Protein AF-A0A9P0K053-F1 (afdb_monomer_lite)

Foldseek 3Di:
DVVVVCVVPPPDAQALEEEEEEPPDDCLVVVVCVVVVHYYYYFHDDLVGQLVVCVVSVVVVGAYQWYDDPVAAIDRHNVDSGHDPPVVVVVVVVVQVVQVVVLHGPLVVVLVSCVVVVLVVLLVVLLVLLVCLVVLLVQVLVCLVVVFRPDDQLVLLVNQLSVQLSLLLLLQSLLLLLVVLLLSLVVVVVVCVVSVVVVVVPPDDPDDDDDDDDDDDDDDDDDDDDDDDDDDPPPPPPVPPPPPPRRDDDSVVVSVVSNVVSSVLSVQSSPQWGWDDDPPHIAIFRPDQPCVLVSLVVSLCSNPVPSPVSLVVSLVSLVVSLVVLVVVVVVDDDDPVSVLSNLSSVLSNVSSVLCVPQPNVVSVLQVVQSVVDPCPDDPVSRGHGRSCSDPVDDSVVSSVSSVSNSVSSVVSNVSSVVSVVVVVD

Secondary structure (DSSP, 8-state):
-HHHHHHHSTT--STTEEEEEETTS-THHHHHHHHHT-EEEEE-SSHHHHHHHHHHHHHTT-EEEEEEETTTEEE-STTSSS--HHHHHHHHHHHHHHHHHTT--HHHHHHHHHHHHHHHHHHHHHHHHHHHHHHHHHHHHHHHHHTS--S-HHHHHHHHHHHHHHHHHHHHHHHHHHHHHHHHHHHHHHHHHHHHHHHHT----SSS---------------------S---------TTTTTTSS---SHHHHHHHHHHHHHHHHHHHHSEEEEEETTEEEEEE--TTTHHHHHHHHHIIIIITHHHHHHHHHHHHHHHHHHHHHHHHHS---HHHHHHHHHHHHHHHHHHHHHHHTHHHHHHHHHHHHH--TTS-TTGGG---GGG-TTS-HHHHHHHHHHHHHHHHHHHHHHHHHHHHHH-

Structure (mmCIF, N/CA/C/O backbone):
data_AF-A0A9P0K053-F1
#
_entry.id   AF-A0A9P0K053-F1
#
loop_
_atom_site.group_PDB
_atom_site.id
_atom_site.type_symbol
_atom_site.label_atom_id
_atom_site.label_alt_id
_atom_site.label_comp_id
_atom_site.label_asym_id
_atom_site.label_entity_id
_atom_site.label_seq_id
_atom_site.pdbx_PDB_ins_code
_atom_site.Cartn_x
_atom_site.Cartn_y
_atom_site.Cartn_z
_atom_site.occupancy
_atom_site.B_iso_or_equiv
_atom_site.auth_seq_id
_atom_site.auth_comp_id
_atom_site.auth_asym_id
_atom_site.auth_atom_id
_atom_site.pdbx_PDB_model_num
ATOM 1 N N . MET A 1 1 ? -19.530 -9.550 19.733 1.00 84.88 1 MET A N 1
ATOM 2 C CA . MET A 1 1 ? -19.601 -11.030 19.733 1.00 84.88 1 MET A CA 1
ATOM 3 C C . MET A 1 1 ? -18.388 -11.671 20.393 1.00 84.88 1 MET A C 1
ATOM 5 O O . MET A 1 1 ? -18.516 -12.094 21.532 1.00 84.88 1 MET A O 1
ATOM 9 N N . LEU A 1 2 ? -17.201 -11.670 19.771 1.00 87.31 2 LEU A N 1
ATOM 10 C CA . LEU A 1 2 ? -16.005 -12.333 20.329 1.00 87.31 2 LEU A CA 1
ATOM 11 C C . LEU A 1 2 ? -15.656 -11.891 21.765 1.00 87.31 2 LEU A C 1
ATOM 13 O O . LEU A 1 2 ? -15.373 -12.721 22.622 1.00 87.31 2 LEU A O 1
ATOM 17 N N . PHE A 1 3 ? -15.743 -10.590 22.051 1.00 86.12 3 PHE A N 1
ATOM 18 C CA . PHE A 1 3 ? -15.526 -10.059 23.400 1.00 86.12 3 PHE A CA 1
ATOM 19 C C . PHE A 1 3 ? -16.478 -10.668 24.448 1.00 86.12 3 PHE A C 1
ATOM 21 O O . PHE A 1 3 ? -16.042 -11.072 25.524 1.00 86.12 3 PHE A O 1
ATOM 28 N N . GLN A 1 4 ? -17.771 -10.788 24.124 1.00 86.00 4 GLN A N 1
ATOM 29 C CA . GLN A 1 4 ? -18.756 -11.414 25.013 1.00 86.00 4 GLN A CA 1
ATOM 30 C C . GLN A 1 4 ? -18.451 -12.902 25.213 1.00 86.00 4 GLN A C 1
ATOM 32 O O . GLN A 1 4 ? -18.534 -13.390 26.338 1.00 86.00 4 GLN A O 1
ATOM 37 N N . TYR A 1 5 ? -18.040 -13.601 24.149 1.00 88.31 5 TYR A N 1
ATOM 38 C CA . TYR A 1 5 ? -17.620 -14.998 24.236 1.00 88.31 5 TYR A CA 1
ATOM 39 C C . TYR A 1 5 ? -16.439 -15.175 25.205 1.00 88.31 5 TYR A C 1
ATOM 41 O O . TYR A 1 5 ? -16.526 -15.993 26.119 1.00 88.31 5 TYR A O 1
ATOM 49 N N . ARG A 1 6 ? -15.379 -14.360 25.077 1.00 89.25 6 ARG A N 1
ATOM 50 C CA . ARG A 1 6 ? -14.213 -14.387 25.983 1.00 89.25 6 ARG A CA 1
ATOM 51 C C . ARG A 1 6 ? -14.598 -14.100 27.434 1.00 89.25 6 ARG A C 1
ATOM 53 O O . ARG A 1 6 ? -14.102 -14.761 28.339 1.00 89.25 6 ARG A O 1
ATOM 60 N N . LYS A 1 7 ? -15.510 -13.149 27.662 1.00 87.00 7 LYS A N 1
ATOM 61 C CA . LYS A 1 7 ? -16.001 -12.823 29.010 1.00 87.00 7 LYS A CA 1
ATOM 62 C C . LYS A 1 7 ? -16.791 -13.979 29.636 1.00 87.00 7 LYS A C 1
ATOM 64 O O . LYS A 1 7 ? -16.687 -14.199 30.836 1.00 87.00 7 LYS A O 1
ATOM 69 N N . LYS A 1 8 ? -17.572 -14.713 28.836 1.00 86.81 8 LYS A N 1
ATOM 70 C CA . LYS A 1 8 ? -18.346 -15.881 29.289 1.00 86.81 8 LYS A CA 1
ATOM 71 C C . LYS A 1 8 ? -17.473 -17.128 29.487 1.00 86.81 8 LYS A C 1
ATOM 73 O O . LYS A 1 8 ? -17.789 -17.961 30.328 1.00 86.81 8 LYS A O 1
ATOM 78 N N . ASN A 1 9 ? -16.386 -17.248 28.727 1.00 88.12 9 ASN A N 1
ATOM 79 C CA . ASN A 1 9 ? -15.474 -18.390 28.730 1.00 88.12 9 ASN A CA 1
ATOM 80 C C . ASN A 1 9 ? -14.021 -17.946 29.007 1.00 88.12 9 ASN A C 1
ATOM 82 O O . ASN A 1 9 ? -13.177 -18.031 28.108 1.00 88.12 9 ASN A O 1
ATOM 86 N N . PRO A 1 10 ? -13.705 -17.461 30.222 1.00 85.75 10 PRO A N 1
ATOM 87 C CA . PRO A 1 10 ? -12.353 -17.017 30.544 1.00 85.75 10 PRO A CA 1
ATOM 88 C C . PRO A 1 10 ? -11.357 -18.182 30.419 1.00 85.75 10 PRO A C 1
ATOM 90 O O . PRO A 1 10 ? -11.586 -19.262 30.958 1.00 85.75 10 PRO A O 1
ATOM 93 N N . GLY A 1 11 ? -10.260 -17.970 29.686 1.00 80.19 11 GLY A N 1
ATOM 94 C CA . GLY A 1 11 ? -9.168 -18.943 29.542 1.00 80.19 11 GLY A CA 1
ATOM 95 C C . GLY A 1 11 ? -9.413 -20.117 28.582 1.00 80.19 11 GLY A C 1
ATOM 96 O O . GLY A 1 11 ? -8.527 -20.956 28.441 1.00 80.19 11 GLY A O 1
ATOM 97 N N . LYS A 1 12 ? -10.564 -20.202 27.897 1.00 86.00 12 LYS A N 1
ATOM 98 C CA . LYS A 1 12 ? -10.787 -21.241 26.873 1.00 86.00 12 LYS A CA 1
ATOM 99 C C . LYS A 1 12 ? -10.143 -20.875 25.531 1.00 86.00 12 LYS A C 1
ATOM 101 O O . LYS A 1 12 ? -10.235 -19.729 25.093 1.00 86.00 12 LYS A O 1
ATOM 106 N N . SER A 1 13 ? -9.567 -21.879 24.861 1.00 86.00 13 SER A N 1
ATOM 107 C CA . SER A 1 13 ? -9.056 -21.755 23.486 1.00 86.00 13 SER A CA 1
ATOM 108 C C . SER A 1 13 ? -10.173 -21.388 22.497 1.00 86.00 13 SER A C 1
ATOM 110 O O . SER A 1 13 ? -11.343 -21.740 22.684 1.00 86.00 13 SER A O 1
ATOM 112 N N . LEU A 1 14 ? -9.795 -20.668 21.438 1.00 90.06 14 LEU A N 1
ATOM 113 C CA . LEU A 1 14 ? -10.673 -20.220 20.355 1.00 90.06 14 LEU A CA 1
ATOM 114 C C . LEU A 1 14 ? -10.723 -21.193 19.163 1.00 90.06 14 LEU A C 1
ATOM 116 O O . LEU A 1 14 ? -11.481 -20.962 18.225 1.00 90.06 14 LEU A O 1
ATOM 120 N N . GLU A 1 15 ? -10.012 -22.322 19.230 1.00 87.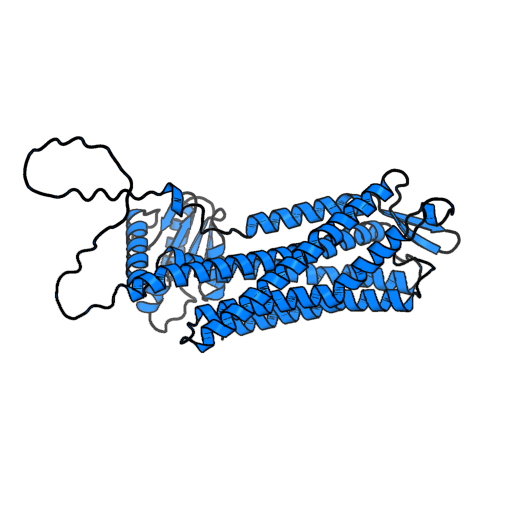75 15 GLU A N 1
ATOM 121 C CA . GLU A 1 15 ? -9.966 -23.358 18.178 1.00 87.75 15 GLU A CA 1
ATOM 122 C C . GLU A 1 15 ? -11.331 -23.975 17.832 1.00 87.75 15 GLU A C 1
ATOM 124 O O . GLU A 1 15 ? -11.539 -24.503 16.743 1.00 87.75 15 GLU A O 1
ATOM 129 N N . ASN A 1 16 ? -12.296 -23.921 18.751 1.00 91.19 16 ASN A N 1
ATOM 130 C CA . ASN A 1 16 ? -13.650 -24.420 18.503 1.00 91.19 16 ASN A CA 1
ATOM 131 C C . ASN A 1 16 ? -14.660 -23.307 18.200 1.00 91.19 16 ASN A C 1
ATOM 133 O O . ASN A 1 16 ? -15.856 -23.586 18.131 1.00 91.19 16 ASN A O 1
ATOM 137 N N . VAL A 1 17 ? -14.196 -22.069 18.009 1.00 94.56 17 VAL A N 1
ATOM 138 C CA . VAL A 1 17 ? -15.037 -20.899 17.745 1.00 94.56 17 VAL A CA 1
ATOM 139 C C . VAL A 1 17 ? -15.037 -20.573 16.259 1.00 94.56 17 VAL A C 1
ATOM 141 O O . VAL A 1 17 ? -13.982 -20.479 15.634 1.00 94.56 17 VAL A O 1
ATOM 144 N N . TYR A 1 18 ? -16.228 -20.372 15.703 1.00 94.62 18 TYR A N 1
ATOM 145 C CA . TYR A 1 18 ? -16.446 -20.189 14.276 1.00 94.62 18 TYR A CA 1
ATOM 146 C C . TYR A 1 18 ? -17.265 -18.930 13.982 1.00 94.62 18 TYR A C 1
ATOM 148 O O . TYR A 1 18 ? -18.219 -18.586 14.688 1.00 94.62 18 TYR A O 1
ATOM 156 N N . MET A 1 19 ? -16.913 -18.263 12.887 1.00 93.25 19 MET A N 1
ATOM 157 C CA . MET A 1 19 ? -17.755 -17.280 12.209 1.00 93.25 19 MET A CA 1
ATOM 158 C C . MET A 1 19 ? -18.040 -17.747 10.785 1.00 93.25 19 MET A C 1
ATOM 160 O O . MET A 1 19 ? -17.142 -18.246 10.105 1.00 93.25 19 MET A O 1
ATOM 164 N N . VAL A 1 20 ? -19.278 -17.562 10.335 1.00 93.81 20 VAL A N 1
ATOM 165 C CA . VAL A 1 20 ? -19.734 -17.992 9.009 1.00 93.81 20 VAL A CA 1
ATOM 166 C C . VAL A 1 20 ? -20.134 -16.771 8.190 1.00 93.81 20 VAL A C 1
ATOM 168 O O . VAL A 1 20 ? -20.833 -15.884 8.674 1.00 93.81 20 VAL A O 1
ATOM 171 N N . CYS A 1 21 ? -19.678 -16.692 6.949 1.00 87.81 21 CYS A N 1
ATOM 172 C CA . CYS A 1 21 ? -19.892 -15.522 6.110 1.00 87.81 21 CYS A CA 1
ATOM 173 C C . CYS A 1 21 ? -20.214 -15.927 4.673 1.00 87.81 21 CYS A C 1
ATOM 175 O O . CYS A 1 21 ? -19.735 -16.955 4.190 1.00 87.81 21 CYS A O 1
ATOM 177 N N . SER A 1 22 ? -21.006 -15.118 3.974 1.00 83.94 22 SER A N 1
ATOM 178 C CA . SER A 1 22 ? -21.210 -15.305 2.536 1.00 83.94 22 SER A CA 1
ATOM 179 C C . SER A 1 22 ? -19.956 -14.905 1.743 1.00 83.94 22 SER A C 1
ATOM 181 O O . SER A 1 22 ? -19.227 -13.990 2.133 1.00 83.94 22 SER A O 1
ATOM 183 N N . THR A 1 23 ? -19.722 -15.536 0.592 1.00 80.94 23 THR A N 1
ATOM 184 C CA . THR A 1 23 ? -18.578 -15.210 -0.279 1.00 80.94 23 THR A CA 1
ATOM 185 C C . THR A 1 23 ? -18.641 -13.810 -0.902 1.00 80.94 23 THR A C 1
ATOM 187 O O . THR A 1 23 ? -17.625 -13.341 -1.411 1.00 80.94 23 THR A O 1
ATOM 190 N N . VAL A 1 24 ? -19.809 -13.156 -0.897 1.00 73.19 24 VAL A N 1
ATOM 191 C CA . VAL A 1 24 ? -20.008 -11.799 -1.449 1.00 73.19 24 VAL A CA 1
ATOM 192 C C . VAL A 1 24 ? -19.949 -10.706 -0.381 1.00 73.19 24 VAL A C 1
ATOM 194 O O . VAL A 1 24 ? -20.135 -9.534 -0.691 1.00 73.19 24 VAL A O 1
ATOM 197 N N . SER A 1 25 ? -19.699 -11.078 0.873 1.00 72.06 25 SER A N 1
ATOM 198 C CA . SER A 1 25 ? -19.550 -10.148 1.989 1.00 72.06 25 SER A CA 1
ATOM 199 C C . SER A 1 25 ? -18.105 -9.684 2.169 1.00 72.06 25 SER A C 1
ATOM 201 O O . SER A 1 25 ? -17.156 -10.358 1.762 1.00 72.06 25 SER A O 1
ATOM 203 N N . SER A 1 26 ? -17.928 -8.584 2.905 1.00 66.00 26 SER A N 1
ATOM 204 C CA . SER A 1 26 ? -16.614 -8.144 3.383 1.00 66.00 26 SER A CA 1
ATOM 205 C C . SER A 1 26 ? -15.768 -9.262 4.024 1.00 66.00 26 SER A C 1
ATOM 207 O O . SER A 1 26 ? -16.168 -9.929 4.984 1.00 66.00 26 SER A O 1
ATOM 209 N N . MET A 1 27 ? -14.533 -9.402 3.530 1.00 73.94 27 MET A N 1
ATOM 210 C CA . MET A 1 27 ? -13.546 -10.389 3.990 1.00 73.94 27 MET A CA 1
ATOM 211 C C . MET A 1 27 ? -12.757 -9.944 5.229 1.00 73.94 27 MET A C 1
ATOM 213 O O . MET A 1 27 ? -11.900 -10.685 5.709 1.00 73.94 27 MET A O 1
ATOM 217 N N . ILE A 1 28 ? -13.049 -8.768 5.798 1.00 67.19 28 ILE A N 1
ATOM 218 C CA . ILE A 1 28 ? -12.365 -8.277 7.006 1.00 67.19 28 ILE A CA 1
ATOM 219 C C . ILE A 1 28 ? -12.497 -9.254 8.186 1.00 67.19 28 ILE A C 1
ATOM 221 O O . ILE A 1 28 ? -11.560 -9.423 8.965 1.00 67.19 28 ILE A O 1
ATOM 225 N N . LEU A 1 29 ? -13.621 -9.975 8.274 1.00 75.06 29 LEU A N 1
ATOM 226 C CA . LEU A 1 29 ? -13.854 -11.001 9.293 1.00 75.06 29 LEU A CA 1
ATOM 227 C C . LEU A 1 29 ? -12.863 -12.169 9.189 1.00 75.06 29 LEU A C 1
ATOM 229 O O . LEU A 1 29 ? -12.464 -12.706 10.219 1.00 75.06 29 LEU A O 1
ATOM 233 N N . ARG A 1 30 ? -12.413 -12.527 7.977 1.00 77.44 30 ARG A N 1
ATOM 234 C CA . ARG A 1 30 ? -11.384 -13.559 7.761 1.00 77.44 30 ARG A CA 1
ATOM 235 C C . ARG A 1 30 ? -10.038 -13.116 8.331 1.00 77.44 30 ARG A C 1
ATOM 237 O O . ARG A 1 30 ? -9.339 -13.915 8.948 1.00 77.44 30 ARG A O 1
ATOM 244 N N . THR A 1 31 ? -9.681 -11.848 8.141 1.00 69.62 31 THR A N 1
ATOM 245 C CA . THR A 1 31 ? -8.451 -11.269 8.700 1.00 69.62 31 THR A CA 1
ATOM 246 C C . THR A 1 31 ? -8.511 -11.221 10.224 1.00 69.62 31 THR A C 1
ATOM 248 O O . THR A 1 31 ? -7.561 -11.638 10.883 1.00 69.62 31 THR A O 1
ATOM 251 N N . ILE A 1 32 ? -9.648 -10.795 10.788 1.00 75.12 32 ILE A N 1
ATOM 252 C CA . ILE A 1 32 ? -9.871 -10.779 12.242 1.00 75.12 32 ILE A CA 1
ATOM 253 C C . ILE A 1 32 ? -9.781 -12.200 12.820 1.00 75.12 32 ILE A C 1
ATOM 255 O O . ILE A 1 32 ? -9.145 -12.392 13.849 1.00 75.12 32 ILE A O 1
ATOM 259 N N . ALA A 1 33 ? -10.354 -13.200 12.145 1.00 82.25 33 ALA A N 1
ATOM 260 C CA . ALA A 1 33 ? -10.300 -14.601 12.566 1.00 82.25 33 ALA A CA 1
ATOM 261 C C . ALA A 1 33 ? -8.870 -15.126 12.701 1.00 82.25 33 ALA A C 1
ATOM 263 O O . ALA A 1 33 ? -8.508 -15.670 13.743 1.00 82.25 33 ALA A O 1
ATOM 264 N N . LYS A 1 34 ? -8.036 -14.876 11.684 1.00 76.00 34 LYS A N 1
ATOM 265 C CA . LYS A 1 34 ? -6.615 -15.242 11.708 1.00 76.00 34 LYS A CA 1
ATOM 266 C C . LYS A 1 34 ? -5.856 -14.545 12.834 1.00 76.00 34 LYS A C 1
ATOM 268 O O . LYS A 1 34 ? -5.070 -15.194 13.510 1.00 76.00 34 LYS A O 1
ATOM 273 N N . ALA A 1 35 ? -6.095 -13.249 13.030 1.00 70.75 35 ALA A N 1
ATOM 274 C CA . ALA A 1 35 ? -5.403 -12.465 14.050 1.00 70.75 35 ALA A CA 1
ATOM 275 C C . ALA A 1 35 ? -5.804 -12.863 15.481 1.00 70.75 35 ALA A C 1
ATOM 277 O O . ALA A 1 35 ? -4.979 -12.833 16.385 1.00 70.75 35 ALA A O 1
ATOM 278 N N . GLU A 1 36 ? -7.069 -13.226 15.697 1.00 78.94 36 GLU A N 1
ATOM 279 C CA . GLU A 1 36 ? -7.600 -13.543 17.027 1.00 78.94 36 GLU A CA 1
ATOM 280 C C . GLU A 1 36 ? -7.591 -15.048 17.350 1.00 78.94 36 GLU A C 1
ATOM 282 O O . GLU A 1 36 ? -7.893 -15.412 18.486 1.00 78.94 36 GLU A O 1
ATOM 287 N N . GLY A 1 37 ? -7.266 -15.918 16.384 1.00 80.88 37 GLY A N 1
ATOM 288 C CA . GLY A 1 37 ? -7.126 -17.366 16.579 1.00 80.88 37 GLY A CA 1
ATOM 289 C C . GLY A 1 37 ? -8.436 -18.166 16.564 1.00 80.88 37 GLY A C 1
ATOM 290 O O . GLY A 1 37 ? -8.499 -19.222 17.185 1.00 80.88 37 GLY A O 1
ATOM 291 N N . PHE A 1 38 ? -9.484 -17.677 15.890 1.00 90.06 38 PHE A N 1
ATOM 292 C CA . PHE A 1 38 ? -10.739 -18.418 15.677 1.00 90.06 38 PHE A CA 1
ATOM 293 C C . PHE A 1 38 ? -10.932 -18.777 14.196 1.00 90.06 38 PHE A C 1
ATOM 295 O O . PHE A 1 38 ? -10.250 -18.249 13.318 1.00 90.06 38 PHE A O 1
ATOM 302 N N . HIS A 1 39 ? -11.872 -19.670 13.891 1.00 89.94 39 HIS A N 1
ATOM 303 C CA . HIS A 1 39 ? -12.101 -20.135 12.525 1.00 89.94 39 HIS A CA 1
ATOM 304 C C . HIS A 1 39 ? -13.118 -19.278 11.768 1.00 89.94 39 HIS A C 1
ATOM 306 O O . HIS A 1 39 ? -14.165 -18.884 12.281 1.00 89.94 39 HIS A O 1
ATOM 312 N N . PHE A 1 40 ? -12.823 -19.029 10.497 1.00 88.56 40 PHE A N 1
ATOM 313 C CA . PHE A 1 40 ? -13.719 -18.371 9.554 1.00 88.56 40 PHE A CA 1
ATOM 314 C C . PHE A 1 40 ? -14.099 -19.355 8.452 1.00 88.56 40 PHE A C 1
ATOM 316 O O . PHE A 1 40 ? -13.216 -19.995 7.881 1.00 88.56 40 PHE A O 1
ATOM 323 N N . ILE A 1 41 ? -15.389 -19.444 8.138 1.00 89.44 41 ILE A N 1
ATOM 324 C CA . ILE A 1 41 ? -15.916 -20.277 7.056 1.00 89.44 41 ILE A CA 1
ATOM 325 C C . ILE A 1 41 ? -16.672 -19.396 6.069 1.00 89.44 41 ILE A C 1
ATOM 327 O O . ILE A 1 41 ? -17.556 -18.625 6.449 1.00 89.44 41 ILE A O 1
ATOM 331 N N . ASP A 1 42 ? -16.327 -19.535 4.795 1.00 87.12 42 ASP A N 1
ATOM 332 C CA . ASP A 1 42 ? -17.072 -18.974 3.681 1.00 87.12 42 ASP A CA 1
ATOM 333 C C . ASP A 1 42 ? -18.153 -19.938 3.182 1.00 87.12 42 ASP A C 1
ATOM 335 O O . ASP A 1 42 ? -18.031 -21.161 3.219 1.00 87.12 42 ASP A O 1
ATOM 339 N N . THR A 1 43 ? -19.260 -19.358 2.733 1.00 88.75 43 THR A N 1
ATOM 340 C CA . THR A 1 43 ? -20.423 -20.073 2.206 1.00 88.75 43 THR A CA 1
ATOM 341 C C . THR A 1 43 ? -20.954 -19.373 0.958 1.00 88.75 43 THR A C 1
ATOM 343 O O . THR A 1 43 ? -20.605 -18.224 0.668 1.00 88.75 43 THR A O 1
ATOM 346 N N . LEU A 1 44 ? -21.798 -20.069 0.195 1.00 86.81 44 LEU A N 1
ATOM 347 C CA . LEU A 1 44 ? -22.506 -19.480 -0.942 1.00 86.81 44 LEU A CA 1
ATOM 348 C C . LEU A 1 44 ? -23.475 -18.376 -0.489 1.00 86.81 44 LEU A C 1
ATOM 350 O O . LEU A 1 44 ? -23.830 -18.274 0.683 1.00 86.81 44 LEU A O 1
ATOM 354 N N . THR A 1 45 ? -23.913 -17.550 -1.438 1.00 84.88 45 THR A N 1
ATOM 355 C CA . THR A 1 45 ? -24.822 -16.427 -1.183 1.00 84.88 45 THR A CA 1
ATOM 356 C C . THR A 1 45 ? -26.197 -16.880 -0.699 1.00 84.88 45 THR A C 1
ATOM 358 O O . THR A 1 45 ? -26.785 -17.835 -1.220 1.00 84.88 45 THR A O 1
ATOM 361 N N . GLY A 1 46 ? -26.738 -16.161 0.280 1.00 83.75 46 GLY A N 1
ATOM 362 C CA . GLY A 1 46 ? -28.016 -16.436 0.909 1.00 83.75 46 GLY A CA 1
ATOM 363 C C . GLY A 1 46 ? -27.874 -17.073 2.290 1.00 83.75 46 GLY A C 1
ATOM 364 O O . GLY A 1 46 ? -27.189 -18.080 2.488 1.00 83.75 46 GLY A O 1
ATOM 365 N N . PHE A 1 47 ? -28.667 -16.556 3.228 1.00 89.00 47 PHE A N 1
ATOM 366 C CA . PHE A 1 47 ? -28.679 -16.978 4.629 1.00 89.00 47 PHE A CA 1
ATOM 367 C C . PHE A 1 47 ? -29.004 -18.459 4.859 1.00 89.00 47 PHE A C 1
ATOM 369 O O . PHE A 1 47 ? -28.617 -19.015 5.883 1.00 89.00 47 PHE A O 1
ATOM 376 N N . LYS A 1 48 ? -29.631 -19.132 3.883 1.00 91.12 48 LYS A N 1
ATOM 377 C CA . LYS A 1 48 ? -29.836 -20.587 3.916 1.00 91.12 48 LYS A CA 1
ATOM 378 C C . LYS A 1 48 ? -28.517 -21.355 4.062 1.00 91.12 48 LYS A C 1
ATOM 380 O O . LYS A 1 48 ? -28.464 -22.334 4.794 1.00 91.12 48 LYS A O 1
ATOM 385 N N . TRP A 1 49 ? -27.446 -20.911 3.400 1.00 93.50 49 TRP A N 1
ATOM 386 C CA . TRP A 1 49 ? -26.151 -21.593 3.453 1.00 93.50 49 TRP A CA 1
ATOM 387 C C . TRP A 1 49 ? -25.408 -21.283 4.746 1.00 93.50 49 TRP A C 1
ATOM 389 O O . TRP A 1 49 ? -24.850 -22.194 5.353 1.00 93.50 49 TRP A O 1
ATOM 399 N N . ILE A 1 50 ? -25.464 -20.024 5.193 1.00 93.12 50 ILE A N 1
ATOM 400 C CA . ILE A 1 50 ? -24.908 -19.594 6.481 1.00 93.12 50 ILE A CA 1
ATOM 401 C C . ILE A 1 50 ? -25.566 -20.383 7.617 1.00 93.12 50 ILE A C 1
ATOM 403 O O . ILE A 1 50 ? -24.867 -20.969 8.442 1.00 93.12 50 ILE A O 1
ATOM 407 N N . GLY A 1 51 ? -26.899 -20.449 7.627 1.00 93.81 51 GLY A N 1
ATOM 408 C CA . GLY A 1 51 ? -27.670 -21.146 8.648 1.00 93.81 51 GLY A CA 1
ATOM 409 C C . GLY A 1 51 ? -27.449 -22.658 8.642 1.00 93.81 51 GLY A C 1
ATOM 410 O O . GLY A 1 51 ? -27.137 -23.236 9.682 1.00 93.81 51 GLY A O 1
ATOM 411 N N . ASN A 1 52 ? -27.506 -23.298 7.468 1.00 95.06 52 ASN A N 1
ATOM 412 C CA . ASN A 1 52 ? -27.225 -24.732 7.341 1.00 95.06 52 ASN A CA 1
ATOM 413 C C . ASN A 1 52 ? -25.817 -25.075 7.838 1.00 95.06 52 ASN A C 1
ATOM 415 O O . ASN A 1 52 ? -25.642 -26.039 8.583 1.00 95.06 52 ASN A O 1
ATOM 419 N N . LYS A 1 53 ? -24.816 -24.263 7.475 1.00 95.62 53 LYS A N 1
ATOM 420 C CA . LYS A 1 53 ? -23.443 -24.484 7.928 1.00 95.62 53 LYS A CA 1
ATOM 421 C C . LYS A 1 53 ? -23.296 -24.257 9.430 1.00 95.62 53 LYS A C 1
ATOM 423 O O . LYS A 1 53 ? -22.564 -24.990 10.088 1.00 95.62 53 LYS A O 1
ATOM 428 N N . ALA A 1 54 ? -24.005 -23.278 9.987 1.00 95.19 54 ALA A N 1
ATOM 429 C CA . ALA A 1 54 ? -24.002 -23.034 11.421 1.00 95.19 54 ALA A CA 1
ATOM 430 C C . ALA A 1 54 ? -24.594 -24.211 12.217 1.00 95.19 54 ALA A C 1
ATOM 432 O O . ALA A 1 54 ? -24.021 -24.603 13.233 1.00 95.19 54 ALA A O 1
ATOM 433 N N . LEU A 1 55 ? -25.684 -24.818 11.728 1.00 95.81 55 LEU A N 1
ATOM 434 C CA . LEU A 1 55 ? -26.281 -26.024 12.316 1.00 95.81 55 LEU A CA 1
ATOM 435 C C . LEU A 1 55 ? -25.347 -27.235 12.224 1.00 95.81 55 LEU A C 1
ATOM 437 O O . LEU A 1 55 ? -25.183 -27.957 13.205 1.00 95.81 55 LEU A O 1
ATOM 441 N N . GLU A 1 56 ? -24.695 -27.432 11.075 1.00 96.50 56 GLU A N 1
ATOM 442 C CA . GLU A 1 56 ? -23.702 -28.496 10.885 1.00 96.50 56 GLU A CA 1
ATOM 443 C C . GLU A 1 56 ? -22.564 -28.369 11.912 1.00 96.50 56 GLU A C 1
ATOM 445 O O . GLU A 1 56 ? -22.248 -29.323 12.624 1.00 96.50 56 GLU A O 1
ATOM 450 N N . LEU A 1 57 ? -22.003 -27.167 12.065 1.00 95.50 57 LEU A N 1
ATOM 451 C CA . LEU A 1 57 ? -20.935 -26.887 13.028 1.00 95.50 57 LEU A CA 1
ATOM 452 C C . LEU A 1 57 ? -21.389 -27.110 14.473 1.00 95.50 57 LEU A C 1
ATOM 454 O O . LEU A 1 57 ? -20.663 -27.729 15.251 1.00 95.50 57 LEU A O 1
ATOM 458 N N . GLN A 1 58 ? -22.597 -26.665 14.823 1.00 94.19 58 GLN A N 1
ATOM 459 C CA . GLN A 1 58 ? -23.161 -26.886 16.152 1.00 94.19 58 GLN A CA 1
ATOM 460 C C . GLN A 1 58 ? -23.350 -28.379 16.448 1.00 94.19 58 GLN A C 1
ATOM 462 O O . GLN A 1 58 ? -23.008 -28.832 17.540 1.00 94.19 58 GLN A O 1
ATOM 467 N N . SER A 1 59 ? -23.827 -29.159 15.472 1.00 94.12 59 SER A N 1
ATOM 468 C CA . SER A 1 59 ? -23.981 -30.614 15.608 1.00 94.12 59 SER A CA 1
ATOM 469 C C . SER A 1 59 ? -22.641 -31.340 15.790 1.00 94.12 59 SER A C 1
ATOM 471 O O . SER A 1 59 ? -22.570 -32.338 16.501 1.00 94.12 59 SER A O 1
ATOM 473 N N . ALA A 1 60 ? -21.559 -30.785 15.236 1.00 94.44 60 ALA A N 1
ATOM 474 C CA . ALA A 1 60 ? -20.188 -31.257 15.421 1.00 94.44 60 ALA A CA 1
ATOM 475 C C . ALA A 1 60 ? -19.525 -30.748 16.723 1.00 94.44 60 ALA A C 1
ATOM 477 O O . ALA A 1 60 ? -18.311 -30.878 16.896 1.00 94.44 60 ALA A O 1
ATOM 478 N N . GLY A 1 61 ? -20.293 -30.133 17.631 1.00 92.19 61 GLY A N 1
ATOM 479 C CA . GLY A 1 61 ? -19.796 -29.612 18.906 1.00 92.19 61 GLY A CA 1
ATOM 480 C C . GLY A 1 61 ? -18.951 -28.339 18.785 1.00 92.19 61 GLY A C 1
ATOM 481 O O . GLY A 1 61 ? -18.171 -28.037 19.688 1.00 92.19 61 GLY A O 1
ATOM 482 N N . LYS A 1 62 ? -19.060 -27.602 17.672 1.00 93.94 62 LYS A N 1
ATOM 483 C CA . LYS A 1 62 ? -18.373 -26.320 17.455 1.00 93.94 62 LYS A CA 1
ATOM 484 C C . LYS A 1 62 ? -19.280 -25.145 17.818 1.00 93.94 62 LYS A C 1
ATOM 486 O O . LYS A 1 62 ? -20.501 -25.231 17.713 1.00 93.94 62 LYS A O 1
ATOM 491 N N . GLU A 1 63 ? -18.687 -24.022 18.215 1.00 93.00 63 GLU A N 1
ATOM 492 C CA . GLU A 1 63 ? -19.432 -22.842 18.657 1.00 93.00 63 GLU A CA 1
ATOM 493 C C . GLU A 1 63 ? -19.425 -21.744 17.592 1.00 93.00 63 GLU A C 1
ATOM 495 O O . GLU A 1 63 ? -18.393 -21.145 17.294 1.00 93.00 63 GLU A O 1
ATOM 500 N N . VAL A 1 64 ? -20.595 -21.462 17.017 1.00 93.88 64 VAL A N 1
ATOM 501 C CA . VAL A 1 64 ? -20.769 -20.406 16.014 1.00 93.88 64 VAL A CA 1
ATOM 502 C C . VAL A 1 64 ? -21.245 -19.133 16.699 1.00 93.88 64 VAL A C 1
ATOM 504 O O . VAL A 1 64 ? -22.339 -19.082 17.257 1.00 93.88 64 VAL A O 1
ATOM 507 N N . ILE A 1 65 ? -20.418 -18.090 16.653 1.00 92.56 65 ILE A N 1
ATOM 508 C CA . ILE A 1 65 ? -20.670 -16.839 17.387 1.00 92.56 65 ILE A CA 1
ATOM 509 C C . ILE A 1 65 ? -21.213 -15.714 16.507 1.00 92.56 65 ILE A C 1
ATOM 511 O O . ILE A 1 65 ? -21.652 -14.688 17.033 1.00 92.56 65 ILE A O 1
ATOM 515 N N . PHE A 1 66 ? -21.130 -15.860 15.181 1.00 93.31 66 PHE A N 1
ATOM 516 C CA . PHE A 1 66 ? -21.588 -14.841 14.245 1.00 93.31 66 PHE A CA 1
ATOM 517 C C . PHE A 1 66 ? -21.788 -15.391 12.828 1.00 93.31 66 PHE A C 1
ATOM 519 O O . PHE A 1 66 ? -20.935 -16.119 12.316 1.00 93.31 66 PHE A O 1
ATOM 526 N N . GLY A 1 67 ? -22.894 -14.996 12.200 1.00 93.31 67 GLY A N 1
ATOM 527 C CA . GLY A 1 67 ? -23.185 -15.195 10.781 1.00 93.31 67 GLY A CA 1
ATOM 528 C C . GLY A 1 67 ? -23.419 -13.854 10.087 1.00 93.31 67 GLY A C 1
ATOM 529 O O . GLY A 1 67 ? -24.084 -12.985 10.657 1.00 93.31 67 GLY A O 1
ATOM 530 N N . PHE A 1 68 ? -22.877 -13.661 8.885 1.00 89.94 68 PHE A N 1
ATOM 531 C CA . PHE A 1 68 ? -22.939 -12.363 8.207 1.00 89.94 68 PHE A CA 1
ATOM 532 C C . PHE A 1 68 ? -23.105 -12.459 6.688 1.00 89.94 68 PHE A C 1
ATOM 534 O O . PHE A 1 68 ? -22.306 -13.086 5.987 1.00 89.94 68 PHE A O 1
ATOM 541 N N . GLU A 1 69 ? -24.103 -11.737 6.177 1.00 87.44 69 GLU A N 1
ATOM 542 C CA . GLU A 1 69 ? -24.245 -11.426 4.759 1.00 87.44 69 GLU A CA 1
ATOM 543 C C . GLU A 1 69 ? -24.516 -9.935 4.555 1.00 87.44 69 GLU A C 1
ATOM 545 O O . GLU A 1 69 ? -25.542 -9.429 4.999 1.00 87.44 69 GLU A O 1
ATOM 550 N N . GLU A 1 70 ? -23.617 -9.235 3.862 1.00 77.75 70 GLU A N 1
ATOM 551 C CA . GLU A 1 70 ? -23.660 -7.770 3.727 1.00 77.75 70 GLU A CA 1
ATOM 552 C C . GLU A 1 70 ? -24.953 -7.257 3.079 1.00 77.75 70 GLU A C 1
ATOM 554 O O . GLU A 1 70 ? -25.502 -6.242 3.504 1.00 77.75 70 GLU A O 1
ATOM 559 N N . ALA A 1 71 ? -25.475 -7.997 2.099 1.00 79.00 71 ALA A N 1
ATOM 560 C CA . ALA A 1 71 ? -26.704 -7.650 1.393 1.00 79.00 71 ALA A CA 1
ATOM 561 C C . ALA A 1 71 ? -27.990 -8.019 2.156 1.00 79.00 71 ALA A C 1
ATOM 563 O O . ALA A 1 71 ? -29.058 -7.523 1.802 1.00 79.00 71 ALA A O 1
ATOM 564 N N . ILE A 1 72 ? -27.918 -8.901 3.164 1.00 83.19 72 ILE A N 1
ATOM 565 C CA . ILE A 1 72 ? -29.108 -9.518 3.775 1.00 83.19 72 ILE A CA 1
ATOM 566 C C . ILE A 1 72 ? -29.212 -9.239 5.275 1.00 83.19 72 ILE A C 1
ATOM 568 O O . ILE A 1 72 ? -30.272 -8.816 5.737 1.00 83.19 72 ILE A O 1
ATOM 572 N N . GLY A 1 73 ? -28.164 -9.491 6.061 1.00 89.06 73 GLY A N 1
ATOM 573 C CA . GLY A 1 73 ? -28.224 -9.257 7.500 1.00 89.06 73 GLY A CA 1
ATOM 574 C C . GLY A 1 73 ? -27.251 -10.070 8.347 1.00 89.06 73 GLY A C 1
ATOM 575 O O . GLY A 1 73 ? -26.183 -10.499 7.905 1.00 89.06 73 GLY A O 1
ATOM 576 N N . TYR A 1 74 ? -27.633 -10.244 9.612 1.00 92.69 74 TYR A N 1
ATOM 577 C CA . TYR A 1 74 ? -26.763 -10.735 10.675 1.00 92.69 74 TYR A CA 1
ATOM 578 C C . TYR A 1 74 ? -27.426 -11.862 11.464 1.00 92.69 74 TYR A C 1
ATOM 580 O O . TYR A 1 74 ? -28.617 -11.807 11.760 1.00 92.69 74 TYR A O 1
ATOM 588 N N . MET A 1 75 ? -26.613 -12.842 11.851 1.00 93.69 75 MET A N 1
ATOM 589 C CA . MET A 1 75 ? -26.941 -13.912 12.785 1.00 93.69 75 MET A CA 1
ATOM 590 C C . MET A 1 75 ? -26.085 -13.713 14.030 1.00 93.69 75 MET A C 1
ATOM 592 O O . MET A 1 75 ? -24.880 -13.977 14.023 1.00 93.69 75 MET A O 1
ATOM 596 N N . CYS A 1 76 ? -26.677 -13.202 15.103 1.00 92.19 76 CYS A N 1
ATOM 597 C CA . CYS A 1 76 ? -25.936 -12.912 16.330 1.00 92.19 76 CYS A CA 1
ATOM 598 C C . CYS A 1 76 ? -25.971 -14.058 17.351 1.00 92.19 76 CYS A C 1
ATOM 600 O O . CYS A 1 76 ? -25.329 -13.962 18.389 1.00 92.19 76 CYS A O 1
ATOM 602 N N . SER A 1 77 ? -26.728 -15.129 17.124 1.00 87.88 77 SER A N 1
ATOM 603 C CA . SER A 1 77 ? -26.742 -16.285 18.024 1.00 87.88 77 SER A CA 1
ATOM 604 C C . SER A 1 77 ? -27.301 -17.518 17.324 1.00 87.88 77 SER A C 1
ATOM 606 O O . SER A 1 77 ? -27.973 -17.391 16.306 1.00 87.88 77 SER A O 1
ATOM 608 N N . MET A 1 78 ? -27.094 -18.696 17.916 1.00 90.50 78 MET A N 1
ATOM 609 C CA . MET A 1 78 ? -27.737 -19.937 17.466 1.00 90.50 78 MET A CA 1
ATOM 610 C C . MET A 1 78 ? -29.220 -20.047 17.865 1.00 90.50 78 MET A C 1
ATOM 612 O O . MET A 1 78 ? -29.854 -21.040 17.530 1.00 90.50 78 MET A O 1
ATOM 616 N N . ALA A 1 79 ? -29.790 -19.062 18.574 1.00 88.75 79 ALA A N 1
ATOM 617 C CA . ALA A 1 79 ? -31.217 -19.069 18.912 1.00 88.75 79 ALA A CA 1
ATOM 618 C C . ALA A 1 79 ? -32.102 -18.787 17.688 1.00 88.75 79 ALA A C 1
ATOM 620 O O . ALA A 1 79 ? -33.198 -19.330 17.579 1.00 88.75 79 ALA A O 1
ATOM 621 N N . VAL A 1 80 ? -31.610 -17.962 16.759 1.00 90.81 80 VAL A N 1
ATOM 622 C CA . VAL A 1 80 ? -32.256 -17.679 15.476 1.00 90.81 80 VAL A CA 1
ATOM 623 C C . VAL A 1 80 ? -31.223 -17.914 14.386 1.00 90.81 80 VAL A C 1
ATOM 625 O O . VAL A 1 80 ? -30.310 -17.115 14.201 1.00 90.81 80 VAL A O 1
ATOM 628 N N . VAL A 1 81 ? -31.366 -19.028 13.671 1.00 91.06 81 VAL A N 1
ATOM 629 C CA . VAL A 1 81 ? -30.447 -19.438 12.598 1.00 91.06 81 VAL A CA 1
ATOM 630 C C . VAL A 1 81 ? -30.893 -18.857 11.245 1.00 91.06 81 VAL A C 1
ATOM 632 O O . VAL A 1 81 ? -30.940 -19.529 10.220 1.00 91.06 81 VAL A O 1
ATOM 635 N N . ASP A 1 82 ? -31.274 -17.581 11.263 1.00 92.25 82 ASP A N 1
ATOM 636 C CA . ASP A 1 82 ? -31.588 -16.752 10.095 1.00 92.25 82 ASP A CA 1
ATOM 637 C C . ASP A 1 82 ? -31.198 -15.292 10.415 1.00 92.25 82 ASP A C 1
ATOM 639 O O . ASP A 1 82 ? -30.715 -14.983 11.508 1.00 92.25 82 ASP A O 1
ATOM 643 N N . LYS A 1 83 ? -31.376 -14.383 9.457 1.00 90.81 83 LYS A N 1
ATOM 644 C CA . LYS A 1 83 ? -31.223 -12.941 9.649 1.00 90.81 83 LYS A CA 1
ATOM 645 C C . LYS A 1 83 ? -32.150 -12.460 10.768 1.00 90.81 83 LYS A C 1
ATOM 647 O O . LYS A 1 83 ? -33.370 -12.594 10.689 1.00 90.81 83 LYS A O 1
ATOM 652 N N . ASP A 1 84 ? -31.566 -11.847 11.787 1.00 91.94 84 ASP A N 1
ATOM 653 C CA . ASP A 1 84 ? -32.308 -11.293 12.914 1.00 91.94 84 ASP A CA 1
ATOM 654 C C . ASP A 1 84 ? -31.860 -9.857 13.190 1.00 91.94 84 ASP A C 1
ATOM 656 O O . ASP A 1 84 ? -30.861 -9.589 13.866 1.00 91.94 84 ASP A O 1
ATOM 660 N N . GLY A 1 85 ? -32.632 -8.913 12.651 1.00 89.25 85 GLY A N 1
ATOM 661 C CA . GLY A 1 85 ? -32.402 -7.486 12.849 1.00 89.25 85 GLY A CA 1
ATOM 662 C C . GLY A 1 85 ? -32.635 -7.027 14.290 1.00 89.25 85 GLY A C 1
ATOM 663 O O . GLY A 1 85 ? -31.984 -6.078 14.725 1.00 89.25 85 GLY A O 1
ATOM 664 N N . VAL A 1 86 ? -33.507 -7.700 15.047 1.00 92.38 86 VAL A N 1
ATOM 665 C CA . VAL A 1 86 ? -33.811 -7.337 16.440 1.00 92.38 86 VAL A CA 1
ATOM 666 C C . VAL A 1 86 ? -32.631 -7.706 17.331 1.00 92.38 86 VAL A C 1
ATOM 668 O O . VAL A 1 86 ? -32.120 -6.854 18.062 1.00 92.38 86 VAL A O 1
ATOM 671 N N . SER A 1 87 ? -32.121 -8.935 17.205 1.00 90.81 87 SER A N 1
ATOM 672 C CA . SER A 1 87 ? -30.896 -9.341 17.903 1.00 90.81 87 SER A CA 1
ATOM 673 C C . SER A 1 87 ? -29.694 -8.497 17.482 1.00 90.81 87 SER A C 1
ATOM 675 O O . SER A 1 87 ? -28.893 -8.105 18.331 1.00 90.81 87 SER A O 1
ATOM 677 N N . ALA A 1 88 ? -29.569 -8.164 16.193 1.00 91.44 88 ALA A N 1
ATOM 678 C CA . ALA A 1 88 ? -28.496 -7.296 15.715 1.00 91.44 88 ALA A CA 1
ATOM 679 C C . ALA A 1 88 ? -28.571 -5.888 16.330 1.00 91.44 88 ALA A C 1
ATOM 681 O O . ALA A 1 88 ? -27.554 -5.363 16.790 1.00 91.44 88 ALA A O 1
ATOM 682 N N . ALA A 1 89 ? -29.767 -5.296 16.402 1.00 91.88 89 ALA A N 1
ATOM 683 C CA . ALA A 1 89 ? -29.985 -3.998 17.035 1.00 91.88 89 ALA A CA 1
ATOM 684 C C . ALA A 1 89 ? -29.643 -4.034 18.531 1.00 91.88 89 ALA A C 1
ATOM 686 O O . ALA A 1 89 ? -28.953 -3.140 19.024 1.00 91.88 89 ALA A O 1
ATOM 687 N N . TYR A 1 90 ? -30.046 -5.093 19.239 1.00 93.00 90 TYR A N 1
ATOM 688 C CA . TYR A 1 90 ? -29.682 -5.301 20.641 1.00 93.00 90 TYR A CA 1
ATOM 689 C C . TYR A 1 90 ? -28.162 -5.398 20.837 1.00 93.00 90 TYR A C 1
ATOM 691 O O . TYR A 1 90 ? -27.598 -4.752 21.726 1.00 93.00 90 TYR A O 1
ATOM 699 N N . GLN A 1 91 ? -27.467 -6.157 19.986 1.00 91.25 91 GLN A N 1
ATOM 700 C CA . GLN A 1 91 ? -26.010 -6.286 20.058 1.00 91.25 91 GLN A CA 1
ATOM 701 C C . GLN A 1 91 ? -25.297 -4.968 19.747 1.00 91.25 91 GLN A C 1
ATOM 703 O O . GLN A 1 91 ? -24.312 -4.629 20.409 1.00 91.25 91 GLN A O 1
ATOM 708 N N . LEU A 1 92 ? -25.806 -4.191 18.788 1.00 90.69 92 LEU A N 1
ATOM 709 C CA . LEU A 1 92 ? -25.283 -2.863 18.485 1.00 90.69 92 LEU A CA 1
ATOM 710 C C . LEU A 1 92 ? -25.501 -1.893 19.652 1.00 90.69 92 LEU A C 1
ATOM 712 O O . LEU A 1 92 ? -24.567 -1.186 20.022 1.00 90.69 92 LEU A O 1
ATOM 716 N N . ALA A 1 93 ? -26.685 -1.891 20.269 1.00 92.62 93 ALA A N 1
ATOM 717 C CA . ALA A 1 93 ? -26.977 -1.079 21.450 1.00 92.62 93 ALA A CA 1
ATOM 718 C C . ALA A 1 93 ? -26.084 -1.467 22.640 1.00 92.62 93 ALA A C 1
ATOM 720 O O . ALA A 1 93 ? -25.538 -0.601 23.322 1.00 92.62 93 ALA A O 1
ATOM 721 N N . THR A 1 94 ? -25.852 -2.766 22.835 1.00 91.06 94 THR A N 1
ATOM 722 C CA . THR A 1 94 ? -24.930 -3.285 23.855 1.00 91.06 94 THR A CA 1
ATOM 723 C C . THR A 1 94 ? -23.496 -2.822 23.591 1.00 91.06 94 THR A C 1
ATOM 725 O O . THR A 1 94 ? -22.813 -2.361 24.505 1.00 91.06 94 THR A O 1
ATOM 728 N N . CYS A 1 95 ? -23.042 -2.888 22.335 1.00 89.81 95 CYS A N 1
ATOM 729 C CA . CYS A 1 95 ? -21.741 -2.365 21.919 1.00 89.81 95 CYS A CA 1
ATOM 730 C C . CYS A 1 95 ? -21.640 -0.854 22.175 1.00 89.81 95 CYS A C 1
ATOM 732 O O . CYS A 1 95 ? -20.664 -0.396 22.764 1.00 89.81 95 CYS A O 1
ATOM 734 N N . ALA A 1 96 ? -22.672 -0.088 21.807 1.00 91.25 96 ALA A N 1
ATOM 735 C CA . ALA A 1 96 ? -22.742 1.351 22.037 1.00 91.25 96 ALA A CA 1
ATOM 736 C C . ALA A 1 96 ? -22.614 1.693 23.526 1.00 91.25 96 ALA A C 1
ATOM 738 O O . ALA A 1 96 ? -21.798 2.533 23.892 1.00 91.25 96 ALA A O 1
ATOM 739 N N . SER A 1 97 ? -23.387 1.013 24.377 1.00 92.88 97 SER A N 1
ATOM 740 C CA . SER A 1 97 ? -23.380 1.214 25.827 1.00 92.88 97 SER A CA 1
ATOM 741 C C . SER A 1 97 ? -22.030 0.859 26.445 1.00 92.88 97 SER A C 1
ATOM 743 O O . SER A 1 97 ? -21.548 1.570 27.324 1.00 92.88 97 SER A O 1
ATOM 745 N N . TYR A 1 98 ? -21.405 -0.226 25.984 1.00 88.44 98 TYR A N 1
ATOM 746 C CA . TYR A 1 98 ? -20.085 -0.628 26.453 1.00 88.44 98 TYR A CA 1
ATOM 747 C C . TYR A 1 98 ? -19.019 0.400 26.071 1.00 88.44 98 TYR A C 1
ATOM 749 O O . TYR A 1 98 ? -18.262 0.844 26.928 1.00 88.44 98 TYR A O 1
ATOM 757 N N . LEU A 1 99 ? -18.991 0.834 24.811 1.00 88.25 99 LEU A N 1
ATOM 758 C CA . LEU A 1 99 ? -18.046 1.854 24.358 1.00 88.25 99 LEU A CA 1
ATOM 759 C C . LEU A 1 99 ? -18.261 3.176 25.094 1.00 88.25 99 LEU A C 1
ATOM 761 O O . LEU A 1 99 ? -17.290 3.794 25.522 1.00 88.25 99 LEU A O 1
ATOM 765 N N . TYR A 1 100 ? -19.519 3.557 25.327 1.00 89.50 100 TYR A N 1
ATOM 766 C CA . TYR A 1 100 ? -19.852 4.748 26.099 1.00 89.50 100 TYR A CA 1
ATOM 767 C C . TYR A 1 100 ? -19.290 4.683 27.526 1.00 89.50 100 TYR A C 1
ATOM 769 O O . TYR A 1 100 ? -18.717 5.661 27.994 1.00 89.50 100 TYR A O 1
ATOM 777 N N . SER A 1 101 ? -19.348 3.515 28.184 1.00 88.75 101 SER A N 1
ATOM 778 C CA . SER A 1 101 ? -18.724 3.309 29.505 1.00 88.75 101 SER A CA 1
ATOM 779 C C . SER A 1 101 ? -17.195 3.457 29.501 1.00 88.75 101 SER A C 1
ATOM 781 O O . SER A 1 101 ? -16.594 3.676 30.547 1.00 88.75 101 SER A O 1
ATOM 783 N N . GLN A 1 102 ? -16.565 3.371 28.326 1.00 83.12 102 GLN A N 1
ATOM 784 C CA . GLN A 1 102 ? -15.132 3.592 28.118 1.00 83.12 102 GLN A CA 1
ATOM 785 C C . GLN A 1 102 ? -14.816 5.002 27.591 1.00 83.12 102 GLN A C 1
ATOM 787 O O . GLN A 1 102 ? -13.690 5.251 27.162 1.00 83.12 102 GLN A O 1
ATOM 792 N N . GLY A 1 103 ? -15.800 5.907 27.541 1.00 84.31 103 GLY A N 1
ATOM 793 C CA . GLY A 1 103 ? -15.641 7.236 26.944 1.00 84.31 103 GLY A CA 1
ATOM 794 C C . GLY A 1 103 ? -15.460 7.216 25.419 1.00 84.31 103 GLY A C 1
ATOM 795 O O . GLY A 1 103 ? -15.023 8.204 24.831 1.00 84.31 103 GLY A O 1
ATOM 796 N N . LYS A 1 104 ? -15.782 6.099 24.753 1.00 77.56 104 LYS A N 1
ATOM 797 C CA . LYS A 1 104 ? -15.644 5.912 23.303 1.00 77.56 104 LYS A CA 1
ATOM 798 C C . LYS A 1 104 ? -17.002 5.856 22.605 1.00 77.56 104 LYS A C 1
ATOM 800 O O . LYS A 1 104 ? -18.017 5.440 23.153 1.00 77.56 104 LYS A O 1
ATOM 805 N N . THR A 1 105 ? -17.019 6.224 21.332 1.00 82.75 105 THR A N 1
ATOM 806 C CA . THR A 1 105 ? -18.180 6.083 20.442 1.00 82.75 105 THR A CA 1
ATOM 807 C C . THR A 1 105 ? -17.995 4.921 19.469 1.00 82.75 105 THR A C 1
ATOM 809 O O . THR A 1 105 ? -16.868 4.547 19.148 1.00 82.75 105 THR A O 1
ATOM 812 N N . ILE A 1 106 ? -19.099 4.388 18.925 1.00 78.06 106 ILE A N 1
ATOM 813 C CA . ILE A 1 106 ? -19.063 3.331 17.892 1.00 78.06 106 ILE A CA 1
ATOM 814 C C . ILE A 1 106 ? -18.166 3.729 16.715 1.00 78.06 106 ILE A C 1
ATOM 816 O O . ILE A 1 106 ? -17.371 2.924 16.243 1.00 78.06 106 ILE A O 1
ATOM 820 N N . ASN A 1 107 ? -18.245 4.987 16.278 1.00 70.75 107 ASN A N 1
ATOM 821 C CA . ASN A 1 107 ? -17.424 5.476 15.173 1.00 70.75 107 ASN A CA 1
ATOM 822 C C . ASN A 1 107 ? -15.929 5.475 15.508 1.00 70.75 107 ASN A C 1
ATOM 824 O O . ASN A 1 107 ? -15.129 5.149 14.641 1.00 70.75 107 ASN A O 1
ATOM 828 N N . GLN A 1 108 ? -15.546 5.822 16.740 1.00 68.56 108 GLN A N 1
ATOM 829 C CA . GLN A 1 108 ? -14.142 5.749 17.161 1.00 68.56 108 GLN A CA 1
ATOM 830 C C . GLN A 1 108 ? -13.653 4.300 17.197 1.00 68.56 108 GLN A C 1
ATOM 832 O O . GLN A 1 108 ? -12.564 4.019 16.714 1.00 68.56 108 GLN A O 1
ATOM 837 N N . GLN A 1 109 ? -14.472 3.366 17.689 1.00 77.62 109 GLN A N 1
ATOM 838 C CA . GLN A 1 109 ? -14.108 1.949 17.692 1.00 77.62 109 GLN A CA 1
ATOM 839 C C . GLN A 1 109 ? -13.969 1.380 16.274 1.00 77.62 109 GLN A C 1
ATOM 841 O O . GLN A 1 109 ? -13.080 0.575 16.009 1.00 77.62 109 GLN A O 1
ATOM 846 N N . LEU A 1 110 ? -14.842 1.803 15.358 1.00 70.06 110 LEU A N 1
ATOM 847 C CA . LEU A 1 110 ? -14.770 1.423 13.952 1.00 70.06 110 LEU A CA 1
ATOM 848 C C . LEU A 1 110 ? -13.503 1.980 13.285 1.00 70.06 110 LEU A C 1
ATOM 850 O O . LEU A 1 110 ? -12.872 1.282 12.499 1.00 70.06 110 LEU A O 1
ATOM 854 N N . GLN A 1 111 ? -13.101 3.204 13.637 1.00 62.31 111 GLN A N 1
ATOM 855 C CA . GLN A 1 111 ? -11.846 3.802 13.178 1.00 62.31 111 GLN A CA 1
ATOM 856 C C . GLN A 1 111 ? -10.632 3.024 13.677 1.00 62.31 111 GLN A C 1
ATOM 858 O O . GLN A 1 111 ? -9.793 2.680 12.866 1.00 62.31 111 GLN A O 1
ATOM 863 N N . GLU A 1 112 ? -10.576 2.630 14.951 1.00 67.38 112 GLU A N 1
ATOM 864 C CA . GLU A 1 112 ? -9.477 1.790 15.465 1.00 67.38 112 GLU A CA 1
ATOM 865 C C . GLU A 1 112 ? -9.326 0.473 14.684 1.00 67.38 112 GLU A C 1
ATOM 867 O O . GLU A 1 112 ? -8.216 0.006 14.432 1.00 67.38 112 GLU A O 1
ATOM 872 N N . ILE A 1 113 ? -10.449 -0.116 14.264 1.00 68.56 113 ILE A N 1
ATOM 873 C CA . ILE A 1 113 ? -10.459 -1.318 13.426 1.00 68.56 113 ILE A CA 1
ATOM 874 C C . ILE A 1 113 ? -9.914 -0.988 12.031 1.00 68.56 113 ILE A C 1
ATOM 876 O O . ILE A 1 113 ? -9.029 -1.687 11.542 1.00 68.56 113 ILE A O 1
ATOM 880 N N . TYR A 1 114 ? -10.396 0.077 11.388 1.00 60.84 114 TYR A N 1
ATOM 881 C CA . TYR A 1 114 ? -9.906 0.471 10.066 1.00 60.84 114 TYR A CA 1
ATOM 882 C C . TYR A 1 114 ? -8.437 0.893 10.069 1.00 60.84 114 TYR A C 1
ATOM 884 O O . TYR A 1 114 ? -7.712 0.521 9.153 1.00 60.84 114 TYR A O 1
ATOM 892 N N . ASP A 1 115 ? -7.978 1.590 11.101 1.00 60.03 115 ASP A N 1
ATOM 893 C CA . ASP A 1 115 ? -6.592 2.026 11.260 1.00 60.03 115 ASP A CA 1
ATOM 894 C C . ASP A 1 115 ? -5.659 0.813 11.381 1.00 60.03 115 ASP A C 1
ATOM 896 O O . ASP A 1 115 ? -4.598 0.778 10.751 1.00 60.03 115 ASP A O 1
ATOM 900 N N . LYS A 1 116 ? -6.099 -0.234 12.097 1.00 61.09 116 LYS A N 1
ATOM 901 C CA . LYS A 1 116 ? -5.374 -1.507 12.216 1.00 61.09 116 LYS A CA 1
ATOM 902 C C . LYS A 1 116 ? -5.241 -2.248 10.877 1.00 61.09 116 LYS A C 1
ATOM 904 O O . LYS A 1 116 ? -4.218 -2.884 10.640 1.00 61.09 116 LYS A O 1
ATOM 909 N N . TYR A 1 117 ? -6.236 -2.178 9.987 1.00 64.88 117 TYR A N 1
ATOM 910 C CA . TYR A 1 117 ? -6.253 -2.985 8.753 1.00 64.88 117 TYR A CA 1
ATOM 911 C C . TYR A 1 117 ? -5.941 -2.206 7.459 1.00 64.88 117 TYR A C 1
ATOM 913 O O . TYR A 1 117 ? -5.537 -2.808 6.464 1.00 64.88 117 TYR A O 1
ATOM 921 N N . GLY A 1 118 ? -6.081 -0.880 7.452 1.00 69.19 118 GLY A N 1
ATOM 922 C CA . GLY A 1 118 ? -5.883 -0.026 6.280 1.00 69.19 118 GLY A CA 1
ATOM 923 C C . GLY A 1 118 ? -4.412 0.183 5.915 1.00 69.19 118 GLY A C 1
ATOM 924 O O . GLY A 1 118 ? -4.018 -0.029 4.766 1.00 69.19 118 GLY A O 1
ATOM 925 N N . THR A 1 119 ? -3.582 0.507 6.908 1.00 77.25 119 THR A N 1
ATOM 926 C CA . THR A 1 119 ? -2.121 0.586 6.748 1.00 77.25 119 THR A CA 1
ATOM 927 C C . THR A 1 119 ? -1.550 -0.755 6.283 1.00 77.25 119 THR A C 1
ATOM 929 O O . THR A 1 119 ? -0.754 -0.795 5.345 1.00 77.25 119 THR A O 1
ATOM 932 N N . LEU A 1 120 ? -2.024 -1.864 6.866 1.00 77.38 120 LEU A N 1
ATOM 933 C CA . LEU A 1 120 ? -1.589 -3.216 6.510 1.00 77.38 120 LEU A CA 1
ATOM 934 C C . LEU A 1 120 ? -1.853 -3.542 5.031 1.00 77.38 120 LEU A C 1
ATOM 936 O O . LEU A 1 120 ? -1.017 -4.167 4.382 1.00 77.38 120 LEU A O 1
ATOM 940 N N . SER A 1 121 ? -2.979 -3.081 4.472 1.00 81.12 121 SER A N 1
ATOM 941 C CA . SER A 1 121 ? -3.290 -3.261 3.049 1.00 81.12 121 SER A CA 1
ATOM 942 C C . SER A 1 121 ? -2.264 -2.580 2.138 1.00 81.12 121 SER A C 1
ATOM 944 O O . SER A 1 121 ? -1.824 -3.184 1.162 1.00 81.12 121 SER A O 1
ATOM 946 N N . LEU A 1 122 ? -1.867 -1.336 2.433 1.00 86.69 122 LEU A N 1
ATOM 947 C CA . LEU A 1 122 ? -0.851 -0.626 1.639 1.00 86.69 122 LEU A CA 1
ATOM 948 C C . LEU A 1 122 ? 0.534 -1.259 1.797 1.00 86.69 122 LEU A C 1
ATOM 950 O O . LEU A 1 122 ? 1.260 -1.395 0.814 1.00 86.69 122 LEU A O 1
ATOM 954 N N . MET A 1 123 ? 0.880 -1.693 3.011 1.00 87.81 123 MET A N 1
ATOM 955 C CA . MET A 1 123 ? 2.132 -2.409 3.269 1.00 87.81 123 MET A CA 1
ATOM 956 C C . MET A 1 123 ? 2.207 -3.714 2.473 1.00 87.81 123 MET A C 1
ATOM 958 O O . MET A 1 123 ? 3.231 -3.993 1.858 1.00 87.81 123 MET A O 1
ATOM 962 N N . LEU A 1 124 ? 1.119 -4.486 2.425 1.00 86.94 124 LEU A N 1
ATOM 963 C CA . LEU A 1 124 ? 1.067 -5.727 1.654 1.00 86.94 124 LEU A CA 1
ATOM 964 C C . LEU A 1 124 ? 1.255 -5.476 0.150 1.00 86.94 124 LEU A C 1
ATOM 966 O O . LEU A 1 124 ? 1.952 -6.240 -0.511 1.00 86.94 124 LEU A O 1
ATOM 970 N N . GLN A 1 125 ? 0.673 -4.398 -0.386 1.00 91.44 125 GLN A N 1
ATOM 971 C CA . GLN A 1 125 ? 0.863 -4.016 -1.789 1.00 91.44 125 GLN A CA 1
ATOM 972 C C . GLN A 1 125 ? 2.318 -3.625 -2.089 1.00 91.44 125 GLN A C 1
ATOM 974 O O . GLN A 1 125 ? 2.846 -4.029 -3.120 1.00 91.44 125 GLN A O 1
ATOM 979 N N . LEU A 1 126 ? 2.982 -2.889 -1.190 1.00 91.44 126 LEU A N 1
ATOM 980 C CA . LEU A 1 126 ? 4.407 -2.562 -1.324 1.00 91.44 126 LEU A CA 1
ATOM 981 C C . LEU A 1 126 ? 5.289 -3.818 -1.259 1.00 91.44 126 LEU A C 1
ATOM 983 O O . LEU A 1 126 ? 6.151 -3.996 -2.112 1.00 91.44 126 LEU A O 1
ATOM 987 N N . LEU A 1 127 ? 5.025 -4.731 -0.321 1.00 91.25 127 LEU A N 1
ATOM 988 C CA . LEU A 1 127 ? 5.758 -5.998 -0.216 1.00 91.25 127 LEU A CA 1
ATOM 989 C C . LEU A 1 127 ? 5.574 -6.888 -1.450 1.00 91.25 127 LEU A C 1
ATOM 991 O O . LEU A 1 127 ? 6.522 -7.536 -1.882 1.00 91.25 127 LEU A O 1
ATOM 995 N N . LEU A 1 128 ? 4.375 -6.903 -2.039 1.00 91.69 128 LEU A N 1
ATOM 996 C CA . LEU A 1 128 ? 4.123 -7.619 -3.289 1.00 91.69 128 LEU A CA 1
ATOM 997 C C . LEU A 1 128 ? 5.047 -7.107 -4.402 1.00 91.69 128 LEU A C 1
ATOM 999 O O . LEU A 1 128 ? 5.647 -7.904 -5.113 1.00 91.69 128 LEU A O 1
ATOM 1003 N N . ILE A 1 129 ? 5.188 -5.788 -4.533 1.00 92.50 129 ILE A N 1
ATOM 1004 C CA . ILE A 1 129 ? 6.057 -5.160 -5.539 1.00 92.50 129 ILE A CA 1
ATOM 1005 C C . ILE A 1 129 ? 7.528 -5.497 -5.280 1.00 92.50 129 ILE A C 1
ATOM 1007 O O . ILE A 1 129 ? 8.263 -5.804 -6.219 1.00 92.50 129 ILE A O 1
ATOM 1011 N N . ASP A 1 130 ? 7.937 -5.510 -4.013 1.00 90.56 130 ASP A N 1
ATOM 1012 C CA . ASP A 1 130 ? 9.313 -5.801 -3.597 1.00 90.56 130 ASP A CA 1
ATOM 1013 C C . ASP A 1 130 ? 9.753 -7.230 -3.929 1.00 90.56 130 ASP A C 1
ATOM 1015 O O . ASP A 1 130 ? 10.947 -7.476 -4.081 1.00 90.56 130 ASP A O 1
ATOM 1019 N N . ILE A 1 131 ? 8.808 -8.160 -4.097 1.00 90.88 131 ILE A N 1
ATOM 1020 C CA . ILE A 1 131 ? 9.084 -9.526 -4.562 1.00 90.88 131 ILE A CA 1
ATOM 1021 C C . ILE A 1 131 ? 9.421 -9.547 -6.062 1.00 90.88 131 ILE A C 1
ATOM 1023 O O . ILE A 1 131 ? 10.276 -10.323 -6.487 1.00 90.88 131 ILE A O 1
ATOM 1027 N N . PHE A 1 132 ? 8.781 -8.695 -6.870 1.00 89.38 132 PHE A N 1
ATOM 1028 C CA . PHE A 1 132 ? 8.970 -8.670 -8.326 1.00 89.38 132 PHE A CA 1
ATOM 1029 C C . PHE A 1 132 ? 10.125 -7.765 -8.778 1.00 89.38 132 PHE A C 1
ATOM 1031 O O . PHE A 1 132 ? 10.774 -8.056 -9.783 1.00 89.38 132 PHE A O 1
ATOM 1038 N N . LEU A 1 133 ? 10.425 -6.691 -8.039 1.00 89.62 133 LEU A N 1
ATOM 1039 C CA . LEU A 1 133 ? 11.488 -5.737 -8.386 1.00 89.62 133 LEU A CA 1
ATOM 1040 C C . LEU A 1 133 ? 12.882 -6.360 -8.605 1.00 89.62 133 LEU A C 1
ATOM 1042 O O . LEU A 1 133 ? 13.555 -5.947 -9.552 1.00 89.62 133 LEU A O 1
ATOM 1046 N N . PRO A 1 134 ? 13.327 -7.355 -7.811 1.00 89.44 134 PRO A N 1
ATOM 1047 C CA . PRO A 1 134 ? 14.614 -8.019 -8.012 1.00 89.44 134 PRO A CA 1
ATOM 1048 C C . PRO A 1 134 ? 14.762 -8.699 -9.377 1.00 89.44 134 PRO A C 1
ATOM 1050 O O . PRO A 1 134 ? 15.871 -8.774 -9.899 1.00 89.44 134 PRO A O 1
ATOM 1053 N N . PHE A 1 135 ? 13.664 -9.162 -9.984 1.00 89.38 135 PHE A N 1
ATOM 1054 C CA . PHE A 1 135 ? 13.707 -9.746 -11.326 1.00 89.38 135 PHE A CA 1
ATOM 1055 C C . PHE A 1 135 ? 14.051 -8.690 -12.383 1.00 89.38 135 PHE A C 1
ATOM 1057 O O . PHE A 1 135 ? 14.922 -8.906 -13.223 1.00 89.38 135 PHE A O 1
ATOM 1064 N N . VAL A 1 136 ? 13.420 -7.515 -12.298 1.00 89.31 136 VAL A N 1
ATOM 1065 C CA . VAL A 1 136 ? 13.740 -6.371 -13.167 1.00 89.31 136 VAL A CA 1
ATOM 1066 C C . VAL A 1 136 ? 15.175 -5.900 -12.926 1.00 89.31 136 VAL A C 1
ATOM 1068 O O . VAL A 1 136 ? 15.904 -5.653 -13.883 1.00 89.31 136 VAL A O 1
ATOM 1071 N N . ALA A 1 137 ? 15.602 -5.853 -11.659 1.00 88.31 137 ALA A N 1
ATOM 1072 C CA . ALA A 1 137 ? 16.962 -5.486 -11.278 1.00 88.31 137 ALA A CA 1
ATOM 1073 C C . ALA A 1 137 ? 18.009 -6.400 -11.920 1.00 88.31 137 ALA A C 1
ATOM 1075 O O . ALA A 1 137 ? 18.996 -5.918 -12.466 1.00 88.31 137 ALA A O 1
ATOM 1076 N N . LEU A 1 138 ? 17.783 -7.716 -11.875 1.00 89.44 138 LEU A N 1
ATOM 1077 C CA . LEU A 1 138 ? 18.690 -8.703 -12.449 1.00 89.44 138 LEU A CA 1
ATOM 1078 C C . LEU A 1 138 ? 18.882 -8.480 -13.954 1.00 89.44 138 LEU A C 1
ATOM 1080 O O . LEU A 1 138 ? 20.019 -8.449 -14.422 1.00 89.44 138 LEU A O 1
ATOM 1084 N N . LEU A 1 139 ? 17.784 -8.295 -14.693 1.00 88.44 139 LEU A N 1
ATOM 1085 C CA . LEU A 1 139 ? 17.836 -8.031 -16.132 1.00 88.44 139 LEU A CA 1
ATOM 1086 C C . LEU A 1 139 ? 18.582 -6.726 -16.428 1.00 88.44 139 LEU A C 1
ATOM 1088 O O . LEU A 1 139 ? 19.463 -6.714 -17.285 1.00 88.44 139 LEU A O 1
ATOM 1092 N N . GLU A 1 140 ? 18.292 -5.654 -15.690 1.00 85.69 140 GLU A N 1
ATOM 1093 C CA . GLU A 1 140 ? 18.965 -4.361 -15.855 1.00 85.69 140 GLU A CA 1
ATOM 1094 C C . GLU A 1 140 ? 20.472 -4.466 -15.605 1.00 85.69 140 GLU A C 1
ATOM 1096 O O . GLU A 1 140 ? 21.270 -4.081 -16.455 1.00 85.69 140 GLU A O 1
ATOM 1101 N N . ILE A 1 141 ? 20.874 -5.032 -14.466 1.00 85.19 141 ILE A N 1
ATOM 1102 C CA . ILE A 1 141 ? 22.277 -5.136 -14.052 1.00 85.19 141 ILE A CA 1
ATOM 1103 C C . ILE A 1 141 ? 23.088 -5.949 -15.061 1.00 85.19 141 ILE A C 1
ATOM 1105 O O . ILE A 1 141 ? 24.179 -5.531 -15.448 1.00 85.19 141 ILE A O 1
ATOM 1109 N N . LEU A 1 142 ? 22.570 -7.103 -15.490 1.00 85.94 142 LEU A N 1
ATOM 1110 C CA . LEU A 1 142 ? 23.258 -7.962 -16.454 1.00 85.94 142 LEU A CA 1
ATOM 1111 C C . LEU A 1 142 ? 23.404 -7.270 -17.808 1.00 85.94 142 LEU A C 1
ATOM 1113 O O . LEU A 1 142 ? 24.464 -7.353 -18.430 1.00 85.94 142 LEU A O 1
ATOM 1117 N N . THR A 1 143 ? 22.372 -6.542 -18.228 1.00 82.38 143 THR A N 1
ATOM 1118 C CA . THR A 1 143 ? 22.387 -5.801 -19.488 1.00 82.38 143 THR A CA 1
ATOM 1119 C C . THR A 1 143 ? 23.381 -4.635 -19.441 1.00 82.38 143 THR A C 1
ATOM 1121 O O . THR A 1 143 ? 24.191 -4.481 -20.350 1.00 82.38 143 THR A O 1
ATOM 1124 N N . VAL A 1 144 ? 23.380 -3.836 -18.368 1.00 79.75 144 VAL A N 1
ATOM 1125 C CA . VAL A 1 144 ? 24.312 -2.705 -18.217 1.00 79.75 144 VAL A CA 1
ATOM 1126 C C . VAL A 1 144 ? 25.757 -3.196 -18.077 1.00 79.75 144 VAL A C 1
ATOM 1128 O O . VAL A 1 144 ? 26.666 -2.585 -18.627 1.00 79.75 144 VAL A O 1
ATOM 1131 N N . ASN A 1 145 ? 25.988 -4.312 -17.379 1.00 83.25 145 ASN A N 1
ATOM 1132 C CA . ASN A 1 145 ? 27.330 -4.868 -17.194 1.00 83.25 145 ASN A CA 1
ATOM 1133 C C . ASN A 1 145 ? 27.918 -5.470 -18.480 1.00 83.25 145 ASN A C 1
ATOM 1135 O O . ASN A 1 145 ? 29.120 -5.377 -18.710 1.00 83.25 145 ASN A O 1
ATOM 1139 N N . SER A 1 146 ? 27.087 -6.109 -19.304 1.00 81.44 146 SER A N 1
ATOM 1140 C CA . SER A 1 146 ? 27.514 -6.700 -20.580 1.00 81.44 146 SER A CA 1
ATOM 1141 C C . SER A 1 146 ? 27.475 -5.715 -21.752 1.00 81.44 146 SER A C 1
ATOM 1143 O O . SER A 1 146 ? 27.847 -6.090 -22.865 1.00 81.44 146 SER A O 1
ATOM 1145 N N . SER A 1 147 ? 26.999 -4.485 -21.519 1.00 77.75 147 SER A N 1
ATOM 1146 C CA . SER A 1 147 ? 26.747 -3.443 -22.525 1.00 77.75 147 SER A CA 1
ATOM 1147 C C . SER A 1 147 ? 25.870 -3.890 -23.707 1.00 77.75 147 SER A C 1
ATOM 1149 O O . SER A 1 147 ? 25.739 -3.162 -24.684 1.00 77.75 147 SER A O 1
ATOM 1151 N N . THR A 1 148 ? 25.246 -5.069 -23.630 1.00 82.69 148 THR A N 1
ATOM 1152 C CA . THR A 1 148 ? 24.503 -5.715 -24.718 1.00 82.69 148 THR A CA 1
ATOM 1153 C C . THR A 1 148 ? 23.291 -6.459 -24.163 1.00 82.69 148 THR A C 1
ATOM 1155 O O . THR A 1 148 ? 23.275 -6.939 -23.031 1.00 82.69 148 THR A O 1
ATOM 1158 N N . TRP A 1 149 ? 22.231 -6.555 -24.958 1.00 86.38 149 TRP A N 1
ATOM 1159 C CA . TRP A 1 149 ? 21.027 -7.295 -24.606 1.00 86.38 149 TRP A CA 1
ATOM 1160 C C . TRP A 1 149 ? 21.199 -8.777 -24.947 1.00 86.38 149 TRP A C 1
ATOM 1162 O O . TRP A 1 149 ? 20.989 -9.196 -26.084 1.00 86.38 149 TRP A O 1
ATOM 1172 N N . GLN A 1 150 ? 21.563 -9.584 -23.951 1.00 86.81 150 GLN A N 1
ATOM 1173 C CA . GLN A 1 150 ? 21.826 -11.021 -24.127 1.00 86.81 150 GLN A CA 1
ATOM 1174 C C . GLN A 1 150 ? 20.571 -11.907 -24.039 1.00 86.81 150 GLN A C 1
ATOM 1176 O O . GLN A 1 150 ? 20.649 -13.124 -24.210 1.00 86.81 150 GLN A O 1
ATOM 1181 N N . PHE A 1 151 ? 19.412 -11.321 -23.740 1.00 89.00 151 PHE A N 1
ATOM 1182 C CA . PHE A 1 151 ? 18.175 -12.053 -23.478 1.00 89.00 151 PHE A CA 1
ATOM 1183 C C . PHE A 1 151 ? 17.291 -12.183 -24.725 1.00 89.00 151 PHE A C 1
ATOM 1185 O O . PHE A 1 151 ? 17.514 -11.537 -25.750 1.00 89.00 151 PHE A O 1
ATOM 1192 N N . SER A 1 152 ? 16.237 -12.999 -24.626 1.00 89.19 152 SER A N 1
ATOM 1193 C CA . SER A 1 152 ? 15.243 -13.130 -25.694 1.00 89.19 152 SER A CA 1
ATOM 1194 C C . SER A 1 152 ? 14.554 -11.793 -25.999 1.00 89.19 152 SER A C 1
ATOM 1196 O O . SER A 1 152 ? 14.482 -10.888 -25.160 1.00 89.19 152 SER A O 1
ATOM 1198 N N . SER A 1 153 ? 14.003 -11.673 -27.209 1.00 85.81 153 SER A N 1
ATOM 1199 C CA . SER A 1 153 ? 13.174 -10.526 -27.598 1.00 85.81 153 SER A CA 1
ATOM 1200 C C . SER A 1 153 ? 11.929 -10.386 -26.718 1.00 85.81 153 SER A C 1
ATOM 1202 O O . SER A 1 153 ? 11.498 -9.270 -26.433 1.00 85.81 153 SER A O 1
ATOM 1204 N N . GLU A 1 154 ? 11.391 -11.503 -26.223 1.00 87.88 154 GLU A N 1
ATOM 1205 C CA . GLU A 1 154 ? 10.244 -11.525 -25.311 1.00 87.88 154 GLU A CA 1
ATOM 1206 C C . GLU A 1 154 ? 10.551 -10.871 -23.955 1.00 87.88 154 GLU A C 1
ATOM 1208 O O . GLU A 1 154 ? 9.697 -10.225 -23.354 1.00 87.88 154 GLU A O 1
ATOM 1213 N N . LEU A 1 155 ? 11.791 -10.978 -23.476 1.00 90.69 155 LEU A N 1
ATOM 1214 C CA . LEU A 1 155 ? 12.183 -10.362 -22.210 1.00 90.69 155 LEU A CA 1
ATOM 1215 C C . LEU A 1 155 ? 12.378 -8.845 -22.325 1.00 90.69 155 LEU A C 1
ATOM 1217 O O . LEU A 1 155 ? 12.276 -8.157 -21.314 1.00 90.69 155 LEU A O 1
ATOM 1221 N N . CYS A 1 156 ? 12.622 -8.310 -23.526 1.00 88.69 156 CYS A N 1
ATOM 1222 C CA . CYS A 1 156 ? 12.869 -6.879 -23.731 1.00 88.69 156 CYS A CA 1
ATOM 1223 C C . CYS A 1 156 ? 11.613 -6.042 -23.459 1.00 88.69 156 CYS A C 1
ATOM 1225 O O . CYS A 1 156 ? 11.647 -5.084 -22.681 1.00 88.69 156 CYS A O 1
ATOM 1227 N N . TRP A 1 157 ? 10.477 -6.433 -24.041 1.00 89.19 157 TRP A N 1
ATOM 1228 C CA . TRP A 1 157 ? 9.220 -5.721 -23.819 1.00 89.19 157 TRP A CA 1
ATOM 1229 C C . TRP A 1 157 ? 8.702 -5.892 -22.390 1.00 89.19 157 TRP A C 1
ATOM 1231 O O . TRP A 1 157 ? 8.204 -4.934 -21.793 1.00 89.19 157 TRP A O 1
ATOM 1241 N N . PHE A 1 158 ? 8.904 -7.075 -21.801 1.00 91.38 158 PHE A N 1
ATOM 1242 C CA . PHE A 1 158 ? 8.578 -7.320 -20.402 1.00 91.38 158 PHE A CA 1
ATOM 1243 C C . PHE A 1 158 ? 9.421 -6.458 -19.456 1.00 91.38 158 PHE A C 1
ATOM 1245 O O . PHE A 1 158 ? 8.876 -5.865 -18.525 1.00 91.38 158 PHE A O 1
ATOM 1252 N N . TYR A 1 159 ? 10.731 -6.361 -19.700 1.00 90.62 159 TYR A N 1
ATOM 1253 C CA . TYR A 1 159 ? 11.659 -5.557 -18.908 1.00 90.62 159 TYR A CA 1
ATOM 1254 C C . TYR A 1 159 ? 11.280 -4.073 -18.916 1.00 90.62 159 TYR A C 1
ATOM 1256 O O . TYR A 1 159 ? 11.023 -3.511 -17.853 1.00 90.62 159 TYR A O 1
ATOM 1264 N N . ASN A 1 160 ? 11.179 -3.455 -20.097 1.00 87.19 160 ASN A N 1
ATOM 1265 C CA . ASN A 1 160 ? 10.906 -2.021 -20.212 1.00 87.19 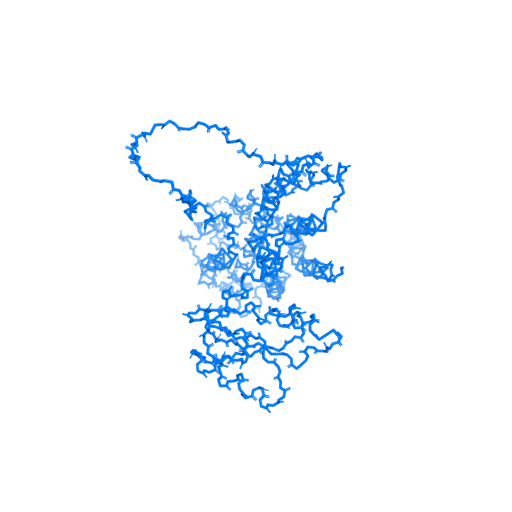160 ASN A CA 1
ATOM 1266 C C . ASN A 1 160 ? 9.543 -1.640 -19.620 1.00 87.19 160 ASN A C 1
ATOM 1268 O O . ASN A 1 160 ? 9.426 -0.633 -18.921 1.00 87.19 160 ASN A O 1
ATOM 1272 N N . GLY A 1 161 ? 8.505 -2.444 -19.864 1.00 90.31 161 GLY A N 1
ATOM 1273 C CA . GLY A 1 161 ? 7.191 -2.190 -19.280 1.00 90.31 161 GLY A CA 1
ATOM 1274 C C . GLY A 1 161 ? 7.160 -2.395 -17.763 1.00 90.31 161 GLY A C 1
ATOM 1275 O O . GLY A 1 161 ? 6.602 -1.564 -17.042 1.00 90.31 161 GLY A O 1
ATOM 1276 N N . SER A 1 162 ? 7.799 -3.455 -17.258 1.00 90.94 162 SER A N 1
ATOM 1277 C CA . SER A 1 162 ? 7.833 -3.762 -15.821 1.00 90.94 162 SER A CA 1
ATOM 1278 C C . SER A 1 162 ? 8.687 -2.773 -15.027 1.00 90.94 162 SER A C 1
ATOM 1280 O O . SER A 1 162 ? 8.306 -2.410 -13.915 1.00 90.94 162 SER A O 1
ATOM 1282 N N . GLU A 1 163 ? 9.802 -2.292 -15.591 1.00 88.88 163 GLU A N 1
ATOM 1283 C CA . GLU A 1 163 ? 10.625 -1.227 -14.999 1.00 88.88 163 GLU A CA 1
ATOM 1284 C C . GLU A 1 163 ? 9.784 0.017 -14.745 1.00 88.88 163 GLU A C 1
ATOM 1286 O O . GLU A 1 163 ? 9.717 0.498 -13.611 1.00 88.88 163 GLU A O 1
ATOM 1291 N N . VAL A 1 164 ? 9.083 0.493 -15.777 1.00 89.31 164 VAL A N 1
ATOM 1292 C CA . VAL A 1 164 ? 8.237 1.683 -15.679 1.00 89.31 164 VAL A CA 1
ATOM 1293 C C . VAL A 1 164 ? 7.102 1.439 -14.693 1.00 89.31 164 VAL A C 1
ATOM 1295 O O . VAL A 1 164 ? 6.851 2.281 -13.827 1.00 89.31 164 VAL A O 1
ATOM 1298 N N . PHE A 1 165 ? 6.436 0.288 -14.791 1.00 93.88 165 PHE A N 1
ATOM 1299 C CA . PHE A 1 165 ? 5.284 -0.052 -13.965 1.00 93.88 165 PHE A CA 1
ATOM 1300 C C . PHE A 1 165 ? 5.628 -0.075 -12.476 1.00 93.88 165 PHE A C 1
ATOM 1302 O O . PHE A 1 165 ? 5.053 0.691 -11.702 1.00 93.88 165 PHE A O 1
ATOM 1309 N N . PHE A 1 166 ? 6.578 -0.914 -12.063 1.00 92.75 166 PHE A N 1
ATOM 1310 C CA . PHE A 1 166 ? 6.830 -1.125 -10.643 1.00 92.75 166 PHE A CA 1
ATOM 1311 C C . PHE A 1 166 ? 7.553 0.053 -9.979 1.00 92.75 166 PHE A C 1
ATOM 1313 O O . PHE A 1 166 ? 7.248 0.383 -8.829 1.00 92.75 166 PHE A O 1
ATOM 1320 N N . ASN A 1 167 ? 8.463 0.737 -10.687 1.00 89.56 167 ASN A N 1
ATOM 1321 C CA . ASN A 1 167 ? 9.125 1.927 -10.142 1.00 89.56 167 ASN A CA 1
ATOM 1322 C C . ASN A 1 167 ? 8.127 3.077 -9.941 1.00 89.56 167 ASN A C 1
ATOM 1324 O O . ASN A 1 167 ? 8.147 3.737 -8.900 1.00 89.56 167 ASN A O 1
ATOM 1328 N N . THR A 1 168 ? 7.207 3.277 -10.891 1.00 91.69 168 THR A N 1
ATOM 1329 C CA . THR A 1 168 ? 6.133 4.272 -10.752 1.00 91.69 168 THR A CA 1
ATOM 1330 C C . THR A 1 168 ? 5.179 3.879 -9.625 1.00 91.69 168 THR A C 1
ATOM 1332 O O . THR A 1 168 ? 4.885 4.688 -8.745 1.00 91.69 168 THR A O 1
ATOM 1335 N N . LEU A 1 169 ? 4.753 2.618 -9.582 1.00 94.12 169 LEU A N 1
ATOM 1336 C CA . LEU A 1 169 ? 3.822 2.117 -8.576 1.00 94.12 169 LEU A CA 1
ATOM 1337 C C . LEU A 1 169 ? 4.369 2.249 -7.146 1.00 94.12 169 LEU A C 1
ATOM 1339 O O . LEU A 1 169 ? 3.642 2.678 -6.251 1.00 94.12 169 LEU A O 1
ATOM 1343 N N . THR A 1 170 ? 5.660 1.970 -6.939 1.00 93.19 170 THR A N 1
ATOM 1344 C CA . THR A 1 170 ? 6.335 2.132 -5.638 1.00 93.19 170 THR A CA 1
ATOM 1345 C C . THR A 1 170 ? 6.241 3.573 -5.129 1.00 93.19 170 THR A C 1
ATOM 1347 O O . THR A 1 170 ? 5.906 3.810 -3.965 1.00 93.19 170 THR A O 1
ATOM 1350 N N . LEU A 1 171 ? 6.487 4.552 -6.004 1.00 92.94 171 LEU A N 1
ATOM 1351 C CA . LEU A 1 171 ? 6.407 5.974 -5.672 1.00 92.94 171 LEU A CA 1
ATOM 1352 C C . LEU A 1 171 ? 4.981 6.396 -5.310 1.00 92.94 171 LEU A C 1
ATOM 1354 O O . LEU A 1 171 ? 4.755 7.014 -4.268 1.00 92.94 171 LEU A O 1
ATOM 1358 N N . TRP A 1 172 ? 4.009 6.037 -6.147 1.00 95.31 172 TRP A N 1
ATOM 1359 C CA . TRP A 1 172 ? 2.615 6.427 -5.943 1.00 95.31 172 TRP A CA 1
ATOM 1360 C C . TRP A 1 172 ? 1.986 5.769 -4.712 1.00 95.31 172 TRP A C 1
ATOM 1362 O O . TRP A 1 172 ? 1.237 6.428 -3.989 1.00 95.31 172 TRP A O 1
ATOM 1372 N N . LEU A 1 173 ? 2.325 4.513 -4.412 1.00 94.19 173 LEU A N 1
ATOM 1373 C CA . LEU A 1 173 ? 1.890 3.855 -3.177 1.00 94.19 173 LEU A CA 1
ATOM 1374 C C . LEU A 1 173 ? 2.563 4.449 -1.936 1.00 94.19 173 LEU A C 1
ATOM 1376 O O . LEU A 1 173 ? 1.892 4.623 -0.920 1.00 94.19 173 LEU A O 1
ATOM 1380 N N . THR A 1 174 ? 3.840 4.837 -2.018 1.00 93.25 174 THR A N 1
ATOM 1381 C CA . THR A 1 174 ? 4.521 5.563 -0.928 1.00 93.25 174 THR A CA 1
ATOM 1382 C C . THR A 1 174 ? 3.850 6.915 -0.667 1.00 93.25 174 THR A C 1
ATOM 1384 O O . THR A 1 174 ? 3.599 7.287 0.479 1.00 93.25 174 THR A O 1
ATOM 1387 N N . LEU A 1 175 ? 3.467 7.633 -1.727 1.00 94.19 175 LEU A N 1
ATOM 1388 C CA . LEU A 1 175 ? 2.712 8.879 -1.612 1.00 94.19 175 LEU A CA 1
ATOM 1389 C C . LEU A 1 175 ? 1.312 8.652 -1.010 1.00 94.19 175 LEU A C 1
ATOM 1391 O O . LEU A 1 175 ? 0.875 9.414 -0.145 1.00 94.19 175 LEU A O 1
ATOM 1395 N N . CYS A 1 176 ? 0.619 7.590 -1.432 1.00 92.62 176 CYS A N 1
ATOM 1396 C CA . CYS A 1 176 ? -0.679 7.195 -0.884 1.00 92.62 176 CYS A CA 1
ATOM 1397 C C . CYS A 1 176 ? -0.590 6.882 0.614 1.00 92.62 176 CYS A C 1
ATOM 1399 O O . CYS A 1 176 ? -1.421 7.362 1.386 1.00 92.62 176 CYS A O 1
ATOM 1401 N N . LEU A 1 177 ? 0.454 6.159 1.034 1.00 91.62 177 LEU A N 1
ATOM 1402 C CA . LEU A 1 177 ? 0.752 5.895 2.439 1.00 91.62 177 LEU A CA 1
ATOM 1403 C C . LEU A 1 177 ? 0.915 7.204 3.219 1.00 91.62 177 LEU A C 1
ATOM 1405 O O . LEU A 1 177 ? 0.237 7.386 4.228 1.00 91.62 177 LEU A O 1
ATOM 1409 N N . ASN A 1 178 ? 1.710 8.158 2.726 1.00 93.25 178 ASN A N 1
ATOM 1410 C CA . ASN A 1 178 ? 1.885 9.445 3.405 1.00 93.25 178 ASN A CA 1
ATOM 1411 C C . ASN A 1 178 ? 0.563 10.199 3.584 1.00 93.25 178 ASN A C 1
ATOM 1413 O O . ASN A 1 178 ? 0.266 10.674 4.682 1.00 93.25 178 ASN A O 1
ATOM 1417 N N . PHE A 1 179 ? -0.257 10.302 2.535 1.00 90.75 179 PHE A N 1
ATOM 1418 C CA . PHE A 1 179 ? -1.561 10.962 2.639 1.00 90.75 179 PHE A CA 1
ATOM 1419 C C . PHE A 1 179 ? -2.520 10.218 3.568 1.00 90.75 179 PHE A C 1
ATOM 1421 O O . PHE A 1 179 ? -3.248 10.861 4.330 1.00 90.75 179 PHE A O 1
ATOM 1428 N N . HIS A 1 180 ? -2.491 8.885 3.558 1.00 86.31 180 HIS A N 1
ATOM 1429 C CA . HIS A 1 180 ? -3.265 8.075 4.485 1.00 86.31 180 HIS A CA 1
ATOM 1430 C C . HIS A 1 180 ? -2.859 8.370 5.936 1.00 86.31 180 HIS A C 1
ATOM 1432 O O . HIS A 1 180 ? -3.708 8.756 6.738 1.00 86.31 180 HIS A O 1
ATOM 1438 N N . VAL A 1 181 ? -1.565 8.343 6.256 1.00 87.88 181 VAL A N 1
ATOM 1439 C CA . VAL A 1 181 ? -1.053 8.649 7.601 1.00 87.88 181 VAL A CA 1
ATOM 1440 C C . VAL A 1 181 ? -1.359 10.094 8.022 1.00 87.88 181 VAL A C 1
ATOM 1442 O O . VAL A 1 181 ? -1.770 10.341 9.157 1.00 87.88 181 VAL A O 1
ATOM 1445 N N . ILE A 1 182 ? -1.256 11.066 7.109 1.00 87.81 182 ILE A N 1
ATOM 1446 C CA . ILE A 1 182 ? -1.671 12.460 7.351 1.00 87.81 182 ILE A CA 1
ATOM 1447 C C . ILE A 1 182 ? -3.167 12.539 7.692 1.00 87.81 182 ILE A C 1
ATOM 1449 O O . ILE A 1 182 ? -3.561 13.307 8.579 1.00 87.81 182 ILE A O 1
ATOM 1453 N N . SER A 1 183 ? -4.007 11.778 6.987 1.00 82.56 183 SER A N 1
ATOM 1454 C CA . SER A 1 183 ? -5.452 11.746 7.224 1.00 82.56 183 SER A CA 1
ATOM 1455 C C . SER A 1 183 ? -5.785 11.149 8.594 1.00 82.56 183 SER A C 1
ATOM 1457 O O . SER A 1 183 ? -6.546 11.765 9.346 1.00 82.56 183 SER A O 1
ATOM 1459 N N . LEU A 1 184 ? -5.123 10.049 8.968 1.00 77.75 184 LEU A N 1
ATOM 1460 C CA . LEU A 1 184 ? -5.241 9.408 10.278 1.00 77.75 184 LEU A CA 1
ATOM 1461 C C . LEU A 1 184 ? -4.821 10.350 11.404 1.00 77.75 184 LEU A C 1
ATOM 1463 O O . LEU A 1 184 ? -5.548 10.530 12.381 1.00 77.75 184 LEU A O 1
ATOM 1467 N N . TRP A 1 185 ? -3.703 11.057 11.223 1.00 82.50 185 TRP A N 1
ATOM 1468 C CA . TRP A 1 185 ? -3.264 12.087 12.160 1.00 82.50 185 TRP A CA 1
ATOM 1469 C C . TRP A 1 185 ? -4.332 13.162 12.378 1.00 82.50 185 TRP A C 1
ATOM 1471 O O . TRP A 1 185 ? -4.643 13.545 13.508 1.00 82.50 185 TRP A O 1
ATOM 1481 N N . ASN A 1 186 ? -4.873 13.706 11.284 1.00 81.62 186 ASN A N 1
ATOM 1482 C CA . ASN A 1 186 ? -5.874 14.770 11.339 1.00 81.62 186 ASN A CA 1
ATOM 1483 C C . ASN A 1 186 ? -7.143 14.310 12.052 1.00 81.62 186 ASN A C 1
ATOM 1485 O O . ASN A 1 186 ? -7.732 15.079 12.815 1.00 81.62 186 ASN A O 1
ATOM 1489 N N . LEU A 1 187 ? -7.550 13.069 11.805 1.00 71.00 187 LEU A N 1
ATOM 1490 C CA . LEU A 1 187 ? -8.708 12.455 12.427 1.00 71.00 187 LEU A CA 1
ATOM 1491 C C . LEU A 1 187 ? -8.508 12.283 13.933 1.00 71.00 187 LEU A C 1
ATOM 1493 O O . LEU A 1 187 ? -9.328 12.755 14.720 1.00 71.00 187 LEU A O 1
ATOM 1497 N N . HIS A 1 188 ? -7.378 11.709 14.340 1.00 72.69 188 HIS A N 1
ATOM 1498 C CA . HIS A 1 188 ? -7.038 11.548 15.748 1.00 72.69 188 HIS A CA 1
ATOM 1499 C C . HIS A 1 188 ? -6.956 12.889 16.481 1.00 72.69 188 HIS A C 1
ATOM 1501 O O . HIS A 1 188 ? -7.530 13.053 17.557 1.00 72.69 188 HIS A O 1
ATOM 1507 N N . ASN A 1 189 ? -6.321 13.892 15.869 1.00 75.44 189 ASN A N 1
ATOM 1508 C CA . ASN A 1 189 ? -6.221 15.217 16.467 1.00 75.44 189 ASN A CA 1
ATOM 1509 C C . ASN A 1 189 ? -7.594 15.890 16.627 1.00 75.44 189 ASN A C 1
ATOM 1511 O O . ASN A 1 189 ? -7.832 16.538 17.642 1.00 75.44 189 ASN A O 1
ATOM 1515 N N . ARG A 1 190 ? -8.504 15.716 15.658 1.00 67.50 190 ARG A N 1
ATOM 1516 C CA . ARG A 1 190 ? -9.892 16.196 15.768 1.00 67.50 190 ARG A CA 1
ATOM 1517 C C . ARG A 1 190 ? -10.663 15.478 16.868 1.00 67.50 190 ARG A C 1
ATOM 1519 O O . ARG A 1 190 ? -11.441 16.121 17.571 1.00 67.50 190 ARG A O 1
ATOM 1526 N N . ASN A 1 191 ? -10.461 14.171 17.020 1.00 62.69 191 ASN A N 1
ATOM 1527 C CA . ASN A 1 191 ? -11.087 13.405 18.091 1.00 62.69 191 ASN A CA 1
ATOM 1528 C C . ASN A 1 191 ? -10.616 13.934 19.456 1.00 62.69 191 ASN A C 1
ATOM 1530 O O . ASN A 1 191 ? -11.459 14.291 20.272 1.00 62.69 191 ASN A O 1
ATOM 1534 N N . ILE A 1 192 ? -9.310 14.130 19.669 1.00 65.62 192 ILE A N 1
ATOM 1535 C CA . ILE A 1 192 ? -8.795 14.719 20.920 1.00 65.62 192 ILE A CA 1
ATOM 1536 C C . ILE A 1 192 ? -9.427 16.089 21.199 1.00 65.62 192 ILE A C 1
ATOM 1538 O O . ILE A 1 192 ? -9.912 16.315 22.301 1.00 65.62 192 ILE A O 1
ATOM 1542 N N . THR A 1 193 ? -9.487 16.995 20.217 1.00 62.97 193 THR A N 1
ATOM 1543 C CA . THR A 1 193 ? -10.075 18.328 20.441 1.00 62.97 193 THR A CA 1
ATOM 1544 C C . THR A 1 193 ? -11.581 18.284 20.698 1.00 62.97 193 THR A C 1
ATOM 1546 O O . THR A 1 193 ? -12.098 19.116 21.427 1.00 62.97 193 THR A O 1
ATOM 1549 N N . THR A 1 194 ? -12.305 17.335 20.098 1.00 56.72 194 THR A N 1
ATOM 1550 C CA . THR A 1 194 ? -13.771 17.261 20.227 1.00 56.72 194 THR A CA 1
ATOM 1551 C C . THR A 1 194 ? -14.199 16.607 21.542 1.00 56.72 194 THR A C 1
ATOM 1553 O O . THR A 1 194 ? -15.203 17.016 22.121 1.00 56.72 194 THR A O 1
ATOM 1556 N N . TYR A 1 195 ? -13.460 15.598 22.011 1.00 51.06 195 TYR A N 1
ATOM 1557 C CA . TYR A 1 195 ? -13.770 14.883 23.254 1.00 51.06 195 TYR A CA 1
ATOM 1558 C C . TYR A 1 195 ? -13.074 15.507 24.475 1.00 51.06 195 TYR A C 1
ATOM 1560 O O . TYR A 1 195 ? -13.713 15.652 25.507 1.00 51.06 195 TYR A O 1
ATOM 1568 N N . GLY A 1 196 ? -11.851 16.030 24.338 1.00 46.38 196 GLY A N 1
ATOM 1569 C CA . GLY A 1 196 ? -11.154 16.723 25.431 1.00 46.38 196 GLY A CA 1
ATOM 1570 C C . GLY A 1 196 ? -11.807 18.044 25.860 1.00 46.38 196 GLY A C 1
ATOM 1571 O O . GLY A 1 196 ? -11.733 18.413 27.026 1.00 46.38 196 GLY A O 1
ATOM 1572 N N . VAL A 1 197 ? -12.510 18.740 24.955 1.00 43.78 197 VAL A N 1
ATOM 1573 C CA . VAL A 1 197 ? -13.317 19.925 25.320 1.00 43.78 197 VAL A CA 1
ATOM 1574 C C . VAL A 1 197 ? -14.592 19.527 26.073 1.00 43.78 197 VAL A C 1
ATOM 1576 O O . VAL A 1 197 ? -15.057 20.292 26.912 1.00 43.78 197 VAL A O 1
ATOM 1579 N N . LYS A 1 198 ? -15.140 18.328 25.827 1.00 37.22 198 LYS A N 1
ATOM 1580 C CA . LYS A 1 198 ? -16.293 17.821 26.585 1.00 37.22 198 LYS A CA 1
ATOM 1581 C C . LYS A 1 198 ? -15.906 17.413 28.003 1.00 37.22 198 LYS A C 1
ATOM 1583 O O . LYS A 1 198 ? -16.633 17.764 28.926 1.00 37.22 198 LYS A O 1
ATOM 1588 N N . ASP A 1 199 ? -14.756 16.768 28.177 1.00 32.84 199 ASP A N 1
ATOM 1589 C CA . ASP A 1 199 ? -14.267 16.371 29.502 1.00 32.84 199 ASP A CA 1
ATOM 1590 C C . ASP A 1 199 ? -13.881 17.590 30.362 1.00 32.84 199 ASP A C 1
ATOM 1592 O O . ASP A 1 199 ? -14.141 17.600 31.560 1.00 32.84 199 ASP A O 1
ATOM 1596 N N . ALA A 1 200 ? -13.374 18.675 29.759 1.00 35.09 200 ALA A N 1
ATOM 1597 C CA . ALA A 1 200 ? -13.106 19.930 30.477 1.00 35.09 200 ALA A CA 1
ATOM 1598 C C . ALA A 1 200 ? -14.380 20.687 30.911 1.00 35.09 200 ALA A C 1
ATOM 1600 O O . ALA A 1 200 ? -14.335 21.469 31.856 1.00 35.09 200 ALA A O 1
ATOM 1601 N N . SER A 1 201 ? -15.519 20.459 30.245 1.00 33.69 201 SER A N 1
ATOM 1602 C CA . SER A 1 201 ? -16.828 21.007 30.646 1.00 33.69 201 SER A CA 1
ATOM 1603 C C . SER A 1 201 ? -17.592 20.129 31.646 1.00 33.69 201 SER A C 1
ATOM 1605 O O . SER A 1 201 ? -18.684 20.497 32.066 1.00 33.69 201 SER A O 1
ATOM 1607 N N . ILE A 1 202 ? -17.028 18.978 32.029 1.00 35.31 202 ILE A N 1
ATOM 1608 C CA . ILE A 1 202 ? -17.550 18.092 33.076 1.00 35.31 202 ILE A CA 1
ATOM 1609 C C . ILE A 1 202 ? -16.546 18.107 34.240 1.00 35.31 202 ILE A C 1
ATOM 1611 O O . ILE A 1 202 ? -16.025 17.088 34.676 1.00 35.31 202 ILE A O 1
ATOM 1615 N N . ALA A 1 203 ? -16.237 19.303 34.737 1.00 28.62 203 ALA A N 1
ATOM 1616 C CA . ALA A 1 203 ? -15.820 19.460 36.122 1.00 28.62 203 ALA A CA 1
ATOM 1617 C C . ALA A 1 203 ? -17.112 19.640 36.927 1.00 28.62 203 ALA A C 1
ATOM 1619 O O . ALA A 1 203 ? -17.685 20.726 36.973 1.00 28.62 203 ALA A O 1
ATOM 1620 N N . CYS A 1 204 ? -17.639 18.535 37.451 1.00 29.72 204 CYS A N 1
ATOM 1621 C CA . CYS A 1 204 ? -18.745 18.565 38.397 1.00 29.72 204 CYS A CA 1
ATOM 1622 C C . CYS A 1 204 ? -18.227 19.150 39.714 1.00 29.72 204 CYS A C 1
ATOM 1624 O O . CYS A 1 204 ? -17.600 18.429 40.488 1.00 29.72 204 CYS A O 1
ATOM 1626 N N . ASP A 1 205 ? -18.489 20.432 39.961 1.00 29.06 205 ASP A N 1
ATOM 1627 C CA . ASP A 1 205 ? -18.560 20.913 41.338 1.00 29.06 205 ASP A CA 1
ATOM 1628 C C . ASP A 1 205 ? -19.757 20.242 42.020 1.00 29.06 205 ASP A C 1
ATOM 1630 O O . ASP A 1 205 ? -20.808 20.017 41.413 1.00 29.06 205 ASP A O 1
ATOM 1634 N N . GLU A 1 206 ? -19.561 19.875 43.283 1.00 34.88 206 GLU A N 1
ATOM 1635 C CA . GLU A 1 206 ? -20.538 19.237 44.159 1.00 34.88 206 GLU A CA 1
ATOM 1636 C C . GLU A 1 206 ? -21.745 20.152 44.409 1.00 34.88 206 GLU A C 1
ATOM 1638 O O . GLU A 1 206 ? -21.868 20.803 45.439 1.00 34.88 206 GLU A O 1
ATOM 1643 N N . SER A 1 207 ? -22.669 20.231 43.463 1.00 32.38 207 SER A N 1
ATOM 1644 C CA . SER A 1 207 ? -24.073 20.527 43.733 1.00 32.38 207 SER A CA 1
ATOM 1645 C C . SER A 1 207 ? -24.908 20.236 42.494 1.00 32.38 207 SER A C 1
ATOM 1647 O O . SER A 1 207 ? -24.506 20.431 41.352 1.00 32.38 207 SER A O 1
ATOM 1649 N N . SER A 1 208 ? -26.069 19.662 42.763 1.00 42.38 208 SER A N 1
ATOM 1650 C CA . SER A 1 208 ? -27.085 19.222 41.825 1.00 42.38 208 SER A CA 1
ATOM 1651 C C . SER A 1 208 ? -27.440 20.278 40.765 1.00 42.38 208 SER A C 1
ATOM 1653 O O . SER A 1 208 ? -27.544 21.455 41.085 1.00 42.38 208 SER A O 1
ATOM 1655 N N . GLU A 1 209 ? -27.754 19.790 39.557 1.00 31.56 209 GLU A N 1
ATOM 1656 C CA . GLU A 1 209 ? -28.348 20.486 38.393 1.00 31.56 209 GLU A CA 1
ATOM 1657 C C . GLU A 1 209 ? -27.381 21.093 37.356 1.00 31.56 209 GLU A C 1
ATOM 1659 O O . GLU A 1 209 ? -27.039 22.270 37.370 1.00 31.56 209 GLU A O 1
ATOM 1664 N N . CYS A 1 210 ? -27.043 20.305 36.325 1.00 29.17 210 CYS A N 1
ATOM 1665 C CA . CYS A 1 210 ? -26.480 20.838 35.080 1.00 29.17 210 CYS A CA 1
ATOM 1666 C C . CYS A 1 210 ? -27.603 21.256 34.112 1.00 29.17 210 CYS A C 1
ATOM 1668 O O . CYS A 1 210 ? -28.096 20.447 33.321 1.00 29.17 210 CYS A O 1
ATOM 1670 N N . LEU A 1 211 ? -27.980 22.536 34.145 1.00 29.95 211 LEU A N 1
ATOM 1671 C CA . LEU A 1 211 ? -28.684 23.208 33.050 1.00 29.95 211 LEU A CA 1
ATOM 1672 C C . LEU A 1 211 ? -27.670 23.600 31.964 1.00 29.95 211 LEU A C 1
ATOM 1674 O O . LEU A 1 211 ? -26.778 24.412 32.192 1.00 29.95 211 LEU A O 1
ATOM 1678 N N . VAL A 1 212 ? -27.810 23.028 30.766 1.00 32.97 212 VAL A N 1
ATOM 1679 C CA . VAL A 1 212 ? -27.031 23.427 29.584 1.00 32.97 212 VAL A CA 1
ATOM 1680 C C . VAL A 1 212 ? -27.666 24.687 28.994 1.00 32.97 212 VAL A C 1
ATOM 1682 O O . VAL A 1 212 ? -28.721 24.608 28.363 1.00 32.97 212 VAL A O 1
ATOM 1685 N N . THR A 1 213 ? -27.039 25.849 29.177 1.00 30.19 213 THR A N 1
ATOM 1686 C CA . THR A 1 213 ? -27.404 27.070 28.448 1.00 30.19 213 THR A CA 1
ATOM 1687 C C . THR A 1 213 ? -26.782 27.044 27.049 1.00 30.19 213 THR A C 1
ATOM 1689 O O . THR A 1 213 ? -25.572 26.933 26.865 1.00 30.19 213 THR A O 1
ATOM 1692 N N . ASN A 1 214 ? -27.644 27.114 26.036 1.00 31.73 214 ASN A N 1
ATOM 1693 C CA . ASN A 1 214 ? -27.267 27.323 24.642 1.00 31.73 214 ASN A CA 1
ATOM 1694 C C . ASN A 1 214 ? -27.117 28.831 24.398 1.00 31.73 214 ASN A C 1
ATOM 1696 O O . ASN A 1 214 ? -28.118 29.541 24.394 1.00 31.73 214 ASN A O 1
ATOM 1700 N N . GLU A 1 215 ? -25.913 29.309 24.092 1.00 33.91 215 GLU A N 1
ATOM 1701 C CA . GLU A 1 215 ? -25.729 30.625 23.471 1.00 33.91 215 GLU A CA 1
ATOM 1702 C C . GLU A 1 215 ? -24.911 30.513 22.180 1.00 33.91 215 GLU A C 1
ATOM 1704 O O . GLU A 1 215 ? -23.698 30.303 22.207 1.00 33.91 215 GLU A O 1
ATOM 1709 N N . ARG A 1 216 ? -25.591 30.675 21.034 1.00 29.52 216 ARG A N 1
ATOM 1710 C CA . ARG A 1 216 ? -25.345 31.742 20.036 1.00 29.52 216 ARG A CA 1
ATOM 1711 C C . ARG A 1 216 ? -26.187 31.537 18.765 1.00 29.52 216 ARG A C 1
ATOM 1713 O O . ARG A 1 216 ? -25.892 30.686 17.936 1.00 29.52 216 ARG A O 1
ATOM 1720 N N . GLY A 1 217 ? -27.212 32.386 18.668 1.00 28.56 217 GLY A N 1
ATOM 1721 C CA . GLY A 1 217 ? -27.781 33.063 17.494 1.00 28.56 217 GLY A CA 1
ATOM 1722 C C . GLY A 1 217 ? -27.871 32.363 16.136 1.00 28.56 217 GLY A C 1
ATOM 1723 O O . GLY A 1 217 ? -26.881 32.315 15.418 1.00 28.56 217 GLY A O 1
ATOM 1724 N N . VAL A 1 218 ? -29.105 32.045 15.720 1.00 27.38 218 VAL A N 1
ATOM 1725 C CA . VAL A 1 218 ? -29.666 32.426 14.407 1.00 27.38 218 VAL A CA 1
ATOM 1726 C C . VAL A 1 218 ? -31.162 32.729 14.596 1.00 27.38 218 VAL A C 1
ATOM 1728 O O . VAL A 1 218 ? -31.864 32.025 15.314 1.00 27.38 218 VAL A O 1
ATOM 1731 N N . SER A 1 219 ? -31.593 33.830 13.991 1.00 27.14 219 SER A N 1
ATOM 1732 C CA . SER A 1 219 ? -32.893 34.498 14.049 1.00 27.14 219 SER A CA 1
ATOM 1733 C C . SER A 1 219 ? -34.045 33.791 13.313 1.00 27.14 219 SER A C 1
ATOM 1735 O O . SER A 1 219 ? -33.837 33.290 12.212 1.00 27.14 219 SER A O 1
ATOM 1737 N N . ASN A 1 220 ? -35.242 33.946 13.898 1.00 26.95 220 ASN A N 1
ATOM 1738 C CA . ASN A 1 220 ? -36.593 34.071 13.314 1.00 26.95 220 ASN A CA 1
ATOM 1739 C C . ASN A 1 220 ? -37.199 32.879 12.542 1.00 26.95 220 ASN A C 1
ATOM 1741 O O . ASN A 1 220 ? -36.809 32.602 11.417 1.00 26.95 220 ASN A O 1
ATOM 1745 N N . GLU A 1 221 ? -38.246 32.252 13.092 1.00 27.58 221 GLU A N 1
ATOM 1746 C CA . GLU A 1 221 ? -39.656 32.629 12.857 1.00 27.58 221 GLU A CA 1
ATOM 1747 C C . GLU A 1 221 ? -40.593 31.810 13.764 1.00 27.58 221 GLU A C 1
ATOM 1749 O O . GLU A 1 221 ? -40.436 30.605 13.958 1.00 27.58 221 GLU A O 1
ATOM 1754 N N . THR A 1 222 ? -41.539 32.520 14.367 1.00 26.84 222 THR A N 1
ATOM 1755 C CA . THR A 1 222 ? -42.490 32.076 15.385 1.00 26.84 222 THR A CA 1
ATOM 1756 C C . THR A 1 222 ? -43.793 31.636 14.725 1.00 26.84 222 THR A C 1
ATOM 1758 O O . THR A 1 222 ? -44.358 32.408 13.960 1.00 26.84 222 THR A O 1
ATOM 1761 N N . TYR A 1 223 ? -44.336 30.481 15.111 1.00 27.52 223 TYR A N 1
ATOM 1762 C CA . TYR A 1 223 ? -45.786 30.267 15.150 1.00 27.52 223 TYR A CA 1
ATOM 1763 C C . TYR A 1 223 ? -46.127 29.479 16.415 1.00 27.52 223 TYR A C 1
ATOM 1765 O O . TYR A 1 223 ? -45.817 28.296 16.541 1.00 27.52 223 TYR A O 1
ATOM 1773 N N . GLU A 1 224 ? -46.727 30.179 17.374 1.00 28.53 224 GLU A N 1
ATOM 1774 C CA . GLU A 1 224 ? -47.364 29.594 18.547 1.00 28.53 224 GLU A CA 1
ATOM 1775 C C . GLU A 1 224 ? -48.713 28.982 18.154 1.00 28.53 224 GLU A C 1
ATOM 1777 O O . GLU A 1 224 ? -49.542 29.628 17.515 1.00 28.53 224 GLU A O 1
ATOM 1782 N N . ALA A 1 225 ? -48.966 27.763 18.624 1.00 27.16 225 ALA A N 1
ATOM 1783 C CA . ALA A 1 225 ? -50.308 27.292 18.924 1.00 27.16 225 ALA A CA 1
ATOM 1784 C C . ALA A 1 225 ? -50.249 26.586 20.281 1.00 27.16 225 ALA A C 1
ATOM 1786 O O . ALA A 1 225 ? -49.633 25.534 20.443 1.00 27.16 225 ALA A O 1
ATOM 1787 N N . SER A 1 226 ? -50.845 27.225 21.279 1.00 28.92 226 SER A N 1
ATOM 1788 C CA . SER A 1 226 ? -51.014 26.707 22.626 1.00 28.92 226 SER A CA 1
ATOM 1789 C C . SER A 1 226 ? -52.148 25.683 22.654 1.00 28.92 226 SER A C 1
ATOM 1791 O O . SER A 1 226 ? -53.248 25.958 22.185 1.00 28.92 226 SER A O 1
ATOM 1793 N N . THR A 1 227 ? -51.912 24.504 23.236 1.00 28.02 227 THR A N 1
ATOM 1794 C CA . THR A 1 227 ? -52.899 23.789 24.068 1.00 28.02 227 THR A CA 1
ATOM 1795 C C . THR A 1 227 ? -52.269 22.589 24.786 1.00 28.02 227 THR A C 1
ATOM 1797 O O . THR A 1 227 ? -51.591 21.762 24.191 1.00 28.02 227 THR A O 1
ATOM 1800 N N . SER A 1 228 ? -52.586 22.500 26.081 1.00 28.52 228 SER A N 1
ATOM 1801 C CA . SER A 1 228 ? -52.438 21.370 27.015 1.00 28.52 228 SER A CA 1
ATOM 1802 C C . SER A 1 228 ? -51.041 20.900 27.452 1.00 28.52 228 SER A C 1
ATOM 1804 O O . SER A 1 228 ? -50.126 20.664 26.676 1.00 28.52 228 SER A O 1
ATOM 1806 N N . LYS A 1 229 ? -50.942 20.770 28.780 1.00 40.00 229 LYS A N 1
ATOM 1807 C CA . LYS A 1 229 ? -49.846 20.227 29.584 1.00 40.00 229 LYS A CA 1
ATOM 1808 C C . LYS A 1 229 ? -49.567 18.753 29.253 1.00 40.00 229 LYS A C 1
ATOM 1810 O O . LYS A 1 229 ? -50.484 18.022 28.909 1.00 40.00 229 LYS A O 1
ATOM 1815 N N . GLU A 1 230 ? -48.324 18.370 29.551 1.00 39.50 230 GLU A N 1
ATOM 1816 C CA . GLU A 1 230 ? -47.717 17.028 29.576 1.00 39.50 230 GLU A CA 1
ATOM 1817 C C . GLU A 1 230 ? -46.947 16.606 28.314 1.00 39.50 230 GLU A C 1
ATOM 1819 O O . GLU A 1 230 ? -47.436 16.611 27.193 1.00 39.50 230 GLU A O 1
ATOM 1824 N N . THR A 1 231 ? -45.689 16.216 28.556 1.00 30.50 231 THR A N 1
ATOM 1825 C CA . THR A 1 231 ? -44.634 15.808 27.611 1.00 30.50 231 THR A CA 1
ATOM 1826 C C . THR A 1 231 ? -44.125 16.878 26.642 1.00 30.50 231 THR A C 1
ATOM 1828 O O . THR A 1 231 ? -44.617 17.047 25.534 1.00 30.50 231 THR A O 1
ATOM 1831 N N . ALA A 1 232 ? -43.017 17.528 27.017 1.00 31.70 232 ALA A N 1
ATOM 1832 C CA . ALA A 1 232 ? -42.127 18.154 26.045 1.00 31.70 232 ALA A CA 1
ATOM 1833 C C . ALA A 1 232 ? -41.630 17.069 25.073 1.00 31.70 232 ALA A C 1
ATOM 1835 O O . ALA A 1 232 ? -40.781 16.244 25.424 1.00 31.70 232 ALA A O 1
ATOM 1836 N N . SER A 1 233 ? -42.173 17.049 23.858 1.00 29.31 233 SER A N 1
ATOM 1837 C CA . SER A 1 233 ? -41.640 16.264 22.754 1.00 29.31 233 SER A CA 1
ATOM 1838 C C . SER A 1 233 ? -40.223 16.754 22.463 1.00 29.31 233 SER A C 1
ATOM 1840 O O . SER A 1 233 ? -40.019 17.799 21.845 1.00 29.31 233 SER A O 1
ATOM 1842 N N . ARG A 1 234 ? -39.215 16.012 22.936 1.00 35.69 234 ARG A N 1
ATOM 1843 C CA . ARG A 1 234 ? -37.834 16.171 22.472 1.00 35.69 234 ARG A CA 1
ATOM 1844 C C . ARG A 1 234 ? -37.787 15.735 21.013 1.00 35.69 234 ARG A C 1
ATOM 1846 O O . ARG A 1 234 ? -37.556 14.565 20.720 1.00 35.69 234 ARG A O 1
ATOM 1853 N N . GLU A 1 235 ? -37.988 16.672 20.097 1.00 30.73 235 GLU A N 1
ATOM 1854 C CA . GLU A 1 235 ? -37.601 16.469 18.707 1.00 30.73 235 GLU A CA 1
ATOM 1855 C C . GLU A 1 235 ? -36.075 16.416 18.637 1.00 30.73 235 GLU A C 1
ATOM 1857 O O . GLU A 1 235 ? -35.371 17.427 18.621 1.00 30.73 235 GLU A O 1
ATOM 1862 N N . ILE A 1 236 ? -35.540 15.197 18.626 1.00 36.56 236 ILE A N 1
ATOM 1863 C CA . ILE A 1 236 ? -34.146 14.968 18.275 1.00 36.56 236 ILE A CA 1
ATOM 1864 C C . ILE A 1 236 ? -34.059 15.099 16.754 1.00 36.56 236 ILE A C 1
ATOM 1866 O O . ILE A 1 236 ? -34.176 14.116 16.023 1.00 36.56 236 ILE A O 1
ATOM 1870 N N . ASN A 1 237 ? -33.836 16.318 16.268 1.00 28.11 237 ASN A N 1
ATOM 1871 C CA . ASN A 1 237 ? -33.436 16.531 14.882 1.00 28.11 237 ASN A CA 1
ATOM 1872 C C . ASN A 1 237 ? -31.99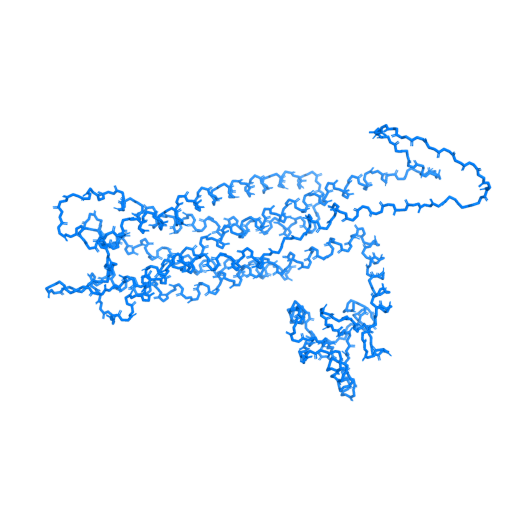2 16.038 14.711 1.00 28.11 237 ASN A C 1
ATOM 1874 O O . ASN A 1 237 ? -31.016 16.781 14.828 1.00 28.11 237 ASN A O 1
ATOM 1878 N N . ILE A 1 238 ? -31.846 14.730 14.491 1.00 34.91 238 ILE A N 1
ATOM 1879 C CA . ILE A 1 238 ? -30.574 14.126 14.109 1.00 34.91 238 ILE A CA 1
ATOM 1880 C C . ILE A 1 238 ? -30.328 14.523 12.654 1.00 34.91 238 ILE A C 1
ATOM 1882 O O . ILE A 1 238 ? -30.830 13.896 11.725 1.00 34.91 238 ILE A O 1
ATOM 1886 N N . ASP A 1 239 ? -29.558 15.588 12.438 1.00 32.53 239 ASP A N 1
ATOM 1887 C CA . ASP A 1 239 ? -29.134 15.986 11.096 1.00 32.53 239 ASP A CA 1
ATOM 1888 C C . ASP A 1 239 ? -28.097 14.980 10.551 1.00 32.53 239 ASP A C 1
ATOM 1890 O O . ASP A 1 239 ? -26.877 15.123 10.695 1.00 32.53 239 ASP A O 1
ATOM 1894 N N . TYR A 1 240 ? -28.591 13.904 9.932 1.00 38.66 240 TYR A N 1
ATOM 1895 C CA . TYR A 1 240 ? -27.775 12.839 9.341 1.00 38.66 240 TYR A CA 1
ATOM 1896 C C . TYR A 1 240 ? -26.946 13.308 8.129 1.00 38.66 240 TYR A C 1
ATOM 1898 O O . TYR A 1 240 ? -26.014 12.604 7.723 1.00 38.66 240 TYR A O 1
ATOM 1906 N N . ARG A 1 241 ? -27.221 14.491 7.546 1.00 34.09 241 ARG A N 1
ATOM 1907 C CA . ARG A 1 241 ? -26.539 14.956 6.320 1.00 34.09 241 ARG A CA 1
ATOM 1908 C C . ARG A 1 241 ? -25.074 15.334 6.542 1.00 34.09 241 ARG A C 1
ATOM 1910 O O . ARG A 1 241 ? -24.282 15.225 5.608 1.00 34.09 241 ARG A O 1
ATOM 1917 N N . LYS A 1 242 ? -24.672 15.741 7.754 1.00 34.44 242 LYS A N 1
ATOM 1918 C CA . LYS A 1 242 ? -23.299 16.230 8.016 1.00 34.44 242 LYS A CA 1
ATOM 1919 C C . LYS A 1 242 ? -22.307 15.166 8.496 1.00 34.44 242 LYS A C 1
ATOM 1921 O O . LYS A 1 242 ? -21.104 15.348 8.314 1.00 34.44 242 LYS A O 1
ATOM 1926 N N . LYS A 1 243 ? -22.769 14.057 9.088 1.00 37.12 243 LYS A N 1
ATOM 1927 C CA . LYS A 1 243 ? -21.879 13.066 9.734 1.00 37.12 243 LYS A CA 1
ATOM 1928 C C . LYS A 1 243 ? -21.442 11.924 8.807 1.00 37.12 243 LYS A C 1
ATOM 1930 O O . LYS A 1 243 ? -20.335 11.420 8.958 1.00 37.12 243 LYS A O 1
ATOM 1935 N N . LYS A 1 244 ? -22.260 11.580 7.803 1.00 34.56 244 LYS A N 1
ATOM 1936 C CA . LYS A 1 244 ? -22.056 10.429 6.897 1.00 34.56 244 LYS A CA 1
ATOM 1937 C C . LYS A 1 244 ? -20.929 10.607 5.861 1.00 34.56 244 LYS A C 1
ATOM 1939 O O . LYS A 1 244 ? -20.611 9.669 5.150 1.00 34.56 244 LYS A O 1
ATOM 1944 N N . LYS A 1 245 ? -20.323 11.797 5.746 1.00 36.50 245 LYS A N 1
ATOM 1945 C CA . LYS A 1 245 ? -19.344 12.116 4.682 1.00 36.50 245 LYS A CA 1
ATOM 1946 C C . LYS A 1 245 ? -17.903 12.350 5.156 1.00 36.50 245 LYS A C 1
ATOM 1948 O O . LYS A 1 245 ? -17.058 12.665 4.329 1.00 36.50 245 LYS A O 1
ATOM 1953 N N . ARG A 1 246 ? -17.617 12.292 6.465 1.00 41.72 246 ARG A N 1
ATOM 1954 C CA . ARG A 1 246 ? -16.373 12.867 7.032 1.00 41.72 246 ARG A CA 1
ATOM 1955 C C . ARG A 1 246 ? -15.422 11.901 7.744 1.00 41.72 246 ARG A C 1
ATOM 1957 O O . ARG A 1 246 ? -14.318 12.335 8.061 1.00 41.72 246 ARG A O 1
ATOM 1964 N N . ASN A 1 247 ? -15.822 10.650 7.973 1.00 39.69 247 ASN A N 1
ATOM 1965 C CA . ASN A 1 247 ? -15.074 9.710 8.820 1.00 39.69 247 ASN A CA 1
ATOM 1966 C C . ASN A 1 247 ? -14.658 8.399 8.132 1.00 39.69 247 ASN A C 1
ATOM 1968 O O . ASN A 1 247 ? -13.984 7.602 8.780 1.00 39.69 247 ASN A O 1
ATOM 1972 N N . ASP A 1 248 ? -14.995 8.216 6.854 1.00 43.94 248 ASP A N 1
ATOM 1973 C CA . ASP A 1 248 ? -14.645 7.023 6.082 1.00 43.94 248 ASP A CA 1
ATOM 1974 C C . ASP A 1 248 ? -13.594 7.405 5.035 1.00 43.94 248 ASP A C 1
ATOM 1976 O O . ASP A 1 248 ? -13.901 8.065 4.041 1.00 43.94 248 ASP A O 1
ATOM 1980 N N . PHE A 1 249 ? -12.341 7.010 5.255 1.00 54.38 249 PHE A N 1
ATOM 1981 C CA . PHE A 1 249 ? -11.301 7.087 4.230 1.00 54.38 249 PHE A CA 1
ATOM 1982 C C . PHE A 1 249 ? -10.999 5.668 3.761 1.00 54.38 249 PHE A C 1
ATOM 1984 O O . PHE A 1 249 ? -10.107 5.002 4.279 1.00 54.38 249 PHE A O 1
ATOM 1991 N N . SER A 1 250 ? -11.782 5.181 2.795 1.00 62.44 250 SER A N 1
ATOM 1992 C CA . SER A 1 250 ? -11.473 3.915 2.132 1.00 62.44 250 SER A CA 1
ATOM 1993 C C . SER A 1 250 ? -10.176 4.067 1.343 1.00 62.44 250 SER A C 1
ATOM 1995 O O . SER A 1 250 ? -10.074 4.914 0.458 1.00 62.44 250 SER A O 1
ATOM 1997 N N . ILE A 1 251 ? -9.189 3.239 1.672 1.00 70.44 251 ILE A N 1
ATOM 1998 C CA . ILE A 1 251 ? -7.885 3.179 0.995 1.00 70.44 251 ILE A CA 1
ATOM 1999 C C . ILE A 1 251 ? -7.960 2.300 -0.256 1.00 70.44 251 ILE A C 1
ATOM 2001 O O . ILE A 1 251 ? -7.173 2.460 -1.187 1.00 70.44 251 ILE A O 1
ATOM 2005 N N . ILE A 1 252 ? -8.940 1.394 -0.303 1.00 74.94 252 ILE A N 1
ATOM 2006 C CA . ILE A 1 252 ? -9.090 0.408 -1.375 1.00 74.94 252 ILE A CA 1
ATOM 2007 C C . ILE A 1 252 ? -9.269 1.120 -2.713 1.00 74.94 252 ILE A C 1
ATOM 2009 O O . ILE A 1 252 ? -8.528 0.836 -3.648 1.00 74.94 252 ILE A O 1
ATOM 2013 N N . LEU A 1 253 ? -10.180 2.095 -2.788 1.00 77.06 253 LEU A N 1
ATOM 2014 C CA . LEU A 1 253 ? -10.462 2.806 -4.034 1.00 77.06 253 LEU A CA 1
ATOM 2015 C C . LEU A 1 253 ? -9.254 3.633 -4.529 1.00 77.06 253 LEU A C 1
ATOM 2017 O O . LEU A 1 253 ? -8.840 3.409 -5.665 1.00 77.06 253 LEU A O 1
ATOM 2021 N N . PRO A 1 254 ? -8.626 4.513 -3.718 1.00 82.50 254 PRO A N 1
ATOM 2022 C CA . PRO A 1 254 ? -7.400 5.203 -4.120 1.00 82.50 254 PRO A CA 1
ATOM 2023 C C . PRO A 1 254 ? -6.273 4.252 -4.531 1.00 82.50 254 PRO A C 1
ATOM 2025 O O . PRO A 1 254 ? -5.625 4.488 -5.546 1.00 82.50 254 PRO A O 1
ATOM 2028 N N . SER A 1 255 ? -6.057 3.161 -3.787 1.00 87.19 255 SER A N 1
ATOM 2029 C CA . SER A 1 255 ? -5.003 2.200 -4.124 1.00 87.19 255 SER A CA 1
ATOM 2030 C C . SER A 1 255 ? -5.289 1.480 -5.448 1.00 87.19 255 SER A C 1
ATOM 2032 O O . SER A 1 255 ? -4.414 1.424 -6.306 1.00 87.19 255 SER A O 1
ATOM 2034 N N . ALA A 1 256 ? -6.526 1.034 -5.690 1.00 87.75 256 ALA A N 1
ATOM 2035 C CA . ALA A 1 256 ? -6.920 0.408 -6.953 1.00 87.75 256 ALA A CA 1
ATOM 2036 C C . ALA A 1 256 ? -6.767 1.364 -8.147 1.00 87.75 256 ALA A C 1
ATOM 2038 O O . ALA A 1 256 ? -6.291 0.961 -9.208 1.00 87.75 256 ALA A O 1
ATOM 2039 N N . MET A 1 257 ? -7.111 2.645 -7.968 1.00 91.19 257 MET A N 1
ATOM 2040 C CA . MET A 1 257 ? -6.905 3.666 -8.997 1.00 91.19 257 MET A CA 1
ATOM 2041 C C . MET A 1 257 ? -5.423 3.875 -9.311 1.00 91.19 257 MET A C 1
ATOM 2043 O O . MET A 1 257 ? -5.078 4.040 -10.476 1.00 91.19 257 MET A O 1
ATOM 2047 N N . ILE A 1 258 ? -4.546 3.827 -8.302 1.00 94.94 258 ILE A N 1
ATOM 2048 C CA . ILE A 1 258 ? -3.094 3.912 -8.497 1.00 94.94 258 ILE A CA 1
ATOM 2049 C C . ILE A 1 258 ? -2.585 2.723 -9.320 1.00 94.94 258 ILE A C 1
ATOM 2051 O O . ILE A 1 258 ? -1.824 2.935 -10.260 1.00 94.94 258 ILE A O 1
ATOM 2055 N N . TRP A 1 259 ? -3.027 1.498 -9.020 1.00 94.88 259 TRP A N 1
ATOM 2056 C CA . TRP A 1 259 ? -2.667 0.308 -9.803 1.00 94.88 259 TRP A CA 1
ATOM 2057 C C . TRP A 1 259 ? -3.088 0.441 -11.267 1.00 94.88 259 TRP A C 1
ATOM 2059 O O . TRP A 1 259 ? -2.266 0.258 -12.164 1.00 94.88 259 TRP A O 1
ATOM 2069 N N . PHE A 1 260 ? -4.347 0.818 -11.507 1.00 94.88 260 PHE A N 1
ATOM 2070 C CA . PHE A 1 260 ? -4.870 1.031 -12.856 1.00 94.88 260 PHE A CA 1
ATOM 2071 C C . PHE A 1 260 ? -4.104 2.130 -13.599 1.00 94.88 260 PHE A C 1
ATOM 2073 O O . PHE A 1 260 ? -3.705 1.948 -14.747 1.00 94.88 260 PHE A O 1
ATOM 2080 N N . PHE A 1 261 ? -3.852 3.255 -12.930 1.00 94.38 261 PHE A N 1
ATOM 2081 C CA . PHE A 1 261 ? -3.110 4.376 -13.489 1.00 94.38 261 PHE A CA 1
ATOM 2082 C C . PHE A 1 261 ? -1.671 3.990 -13.857 1.00 94.38 261 PHE A C 1
ATOM 2084 O O . PHE A 1 261 ? -1.237 4.251 -14.977 1.00 94.38 261 PHE A O 1
ATOM 2091 N N . CYS A 1 262 ? -0.944 3.322 -12.955 1.00 95.00 262 CYS A N 1
ATOM 2092 C CA . CYS A 1 262 ? 0.435 2.902 -13.210 1.00 95.00 262 CYS A CA 1
ATOM 2093 C C . CYS A 1 262 ? 0.507 1.872 -14.339 1.00 95.00 262 CYS A C 1
ATOM 2095 O O . CYS A 1 262 ? 1.420 1.939 -15.158 1.00 95.00 262 CYS A O 1
ATOM 2097 N N . PHE A 1 263 ? -0.460 0.952 -14.407 1.00 94.75 263 PHE A N 1
ATOM 2098 C CA . PHE A 1 263 ? -0.548 -0.014 -15.499 1.00 94.75 263 PHE A CA 1
ATOM 2099 C C . PHE A 1 263 ? -0.826 0.692 -16.828 1.00 94.75 263 PHE A C 1
ATOM 2101 O O . PHE A 1 263 ? -0.134 0.462 -17.810 1.00 94.75 263 PHE A O 1
ATOM 2108 N N . SER A 1 264 ? -1.779 1.625 -16.850 1.00 94.75 264 SER A N 1
ATOM 2109 C CA . SER A 1 264 ? -2.077 2.414 -18.046 1.00 94.75 264 SER A CA 1
ATOM 2110 C C . SER A 1 264 ? -0.868 3.213 -18.535 1.00 94.75 264 SER A C 1
ATOM 2112 O O . SER A 1 264 ? -0.678 3.344 -19.742 1.00 94.75 264 SER A O 1
ATOM 2114 N N . LEU A 1 265 ? -0.057 3.748 -17.618 1.00 92.19 265 LEU A N 1
ATOM 2115 C CA . LEU A 1 265 ? 1.141 4.512 -17.954 1.00 92.19 265 LEU A CA 1
ATOM 2116 C C . LEU A 1 265 ? 2.256 3.630 -18.544 1.00 92.19 265 LEU A C 1
ATOM 2118 O O . LEU A 1 265 ? 3.038 4.115 -19.357 1.00 92.19 265 LEU A O 1
ATOM 2122 N N . SER A 1 266 ? 2.334 2.350 -18.163 1.00 93.00 266 SER A N 1
ATOM 2123 C CA . SER A 1 266 ? 3.364 1.424 -18.651 1.00 93.00 266 SER A CA 1
ATOM 2124 C C . SER A 1 266 ? 3.009 0.716 -19.963 1.00 93.00 266 SER A C 1
ATOM 2126 O O . SER A 1 266 ? 3.913 0.193 -20.615 1.00 93.00 266 SER A O 1
ATOM 2128 N N . ILE A 1 267 ? 1.739 0.730 -20.400 1.00 92.69 267 ILE A N 1
ATOM 2129 C CA . ILE A 1 267 ? 1.292 0.102 -21.663 1.00 92.69 267 ILE A CA 1
ATOM 2130 C C . ILE A 1 267 ? 2.167 0.493 -22.867 1.00 92.69 267 ILE A C 1
ATOM 2132 O O . ILE A 1 267 ? 2.608 -0.413 -23.577 1.00 92.69 267 ILE A O 1
ATOM 2136 N N . PRO A 1 268 ? 2.481 1.780 -23.121 1.00 89.81 268 PRO A N 1
ATOM 2137 C CA . PRO A 1 268 ? 3.310 2.143 -24.269 1.00 89.81 268 PRO A CA 1
ATOM 2138 C C . PRO A 1 268 ? 4.702 1.501 -24.222 1.00 89.81 268 PRO A C 1
ATOM 2140 O O . PRO A 1 268 ? 5.217 1.078 -25.251 1.00 89.81 268 PRO A O 1
ATOM 2143 N N . SER A 1 269 ? 5.289 1.365 -23.031 1.00 87.31 269 SER A N 1
ATOM 2144 C CA . SER A 1 269 ? 6.589 0.715 -22.839 1.00 87.31 269 SER A CA 1
ATOM 2145 C C . SER A 1 269 ? 6.524 -0.799 -23.047 1.00 87.31 269 SER A C 1
ATOM 2147 O O . SER A 1 269 ? 7.496 -1.372 -23.529 1.00 87.31 269 SER A O 1
ATOM 2149 N N . PHE A 1 270 ? 5.395 -1.448 -22.755 1.00 90.88 270 PHE A N 1
ATOM 2150 C CA . PHE A 1 270 ? 5.188 -2.857 -23.108 1.00 90.88 270 PHE A CA 1
ATOM 2151 C C . PHE A 1 270 ? 4.998 -3.061 -24.617 1.00 90.88 270 PHE A C 1
ATOM 2153 O O . PHE A 1 270 ? 5.472 -4.050 -25.157 1.00 90.88 270 PHE A O 1
ATOM 2160 N N . VAL A 1 271 ? 4.309 -2.152 -25.309 1.00 90.56 271 VAL A N 1
ATOM 2161 C CA . VAL A 1 271 ? 3.942 -2.351 -26.724 1.00 90.56 271 VAL A CA 1
ATOM 2162 C C . VAL A 1 271 ? 5.058 -1.943 -27.686 1.00 90.56 271 VAL A C 1
ATOM 2164 O O . VAL A 1 271 ? 5.267 -2.603 -28.698 1.00 90.56 271 VAL A O 1
ATOM 2167 N N . LEU A 1 272 ? 5.775 -0.859 -27.388 1.00 87.25 272 LEU A N 1
ATOM 2168 C CA . LEU A 1 272 ? 6.721 -0.233 -28.321 1.00 87.25 272 LEU A CA 1
ATOM 2169 C C . LEU A 1 272 ? 8.172 -0.702 -28.138 1.00 87.25 272 LEU A C 1
ATOM 2171 O O . LEU A 1 272 ? 9.077 -0.189 -28.795 1.00 87.25 272 LEU A O 1
ATOM 2175 N N . SER A 1 273 ? 8.417 -1.643 -27.229 1.00 87.50 273 SER A N 1
ATOM 2176 C CA . SER A 1 273 ? 9.760 -2.151 -26.953 1.00 87.50 273 SER A CA 1
ATOM 2177 C C . SER A 1 273 ? 10.160 -3.253 -27.921 1.00 87.50 273 SER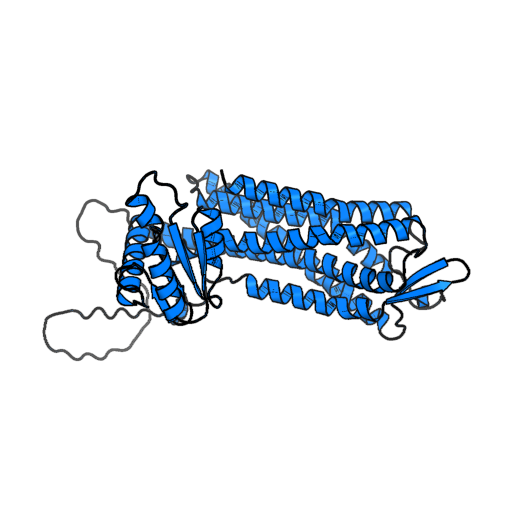 A C 1
ATOM 2179 O O . SER A 1 273 ? 9.424 -4.218 -28.117 1.00 87.50 273 SER A O 1
ATOM 2181 N N . ALA A 1 274 ? 11.361 -3.144 -28.476 1.00 85.81 274 ALA A N 1
ATOM 2182 C CA . ALA A 1 274 ? 11.920 -4.145 -29.370 1.00 85.81 274 ALA A CA 1
ATOM 2183 C C . ALA A 1 274 ? 13.452 -4.159 -29.322 1.00 85.81 274 ALA A C 1
ATOM 2185 O O . ALA A 1 274 ? 14.104 -3.211 -28.883 1.00 85.81 274 ALA A O 1
ATOM 2186 N N . VAL A 1 275 ? 14.026 -5.277 -29.767 1.00 87.31 275 VAL A N 1
ATOM 2187 C CA . VAL A 1 275 ? 15.476 -5.474 -29.819 1.00 87.31 275 VAL A CA 1
ATOM 2188 C C . VAL A 1 275 ? 15.988 -5.026 -31.183 1.00 87.31 275 VAL A C 1
ATOM 2190 O O . VAL A 1 275 ? 15.508 -5.497 -32.215 1.00 87.31 275 VAL A O 1
ATOM 2193 N N . LEU A 1 276 ? 16.969 -4.128 -31.186 1.00 83.56 276 LEU A N 1
ATOM 2194 C CA . LEU A 1 276 ? 17.711 -3.725 -32.373 1.00 83.56 276 LEU A CA 1
ATOM 2195 C C . LEU A 1 276 ? 19.086 -4.376 -32.369 1.00 83.56 276 LEU A C 1
ATOM 2197 O O . LEU A 1 276 ? 19.784 -4.345 -31.361 1.00 83.56 276 LEU A O 1
ATOM 2201 N N . ASN A 1 277 ? 19.485 -4.911 -33.518 1.00 82.12 277 ASN A N 1
ATOM 2202 C CA . ASN A 1 277 ? 20.802 -5.505 -33.711 1.00 82.12 277 ASN A CA 1
ATOM 2203 C C . ASN A 1 277 ? 21.662 -4.547 -34.546 1.00 82.12 277 ASN A C 1
ATOM 2205 O O . ASN A 1 277 ? 21.344 -4.276 -35.706 1.00 82.12 277 ASN A O 1
ATOM 2209 N N . PHE A 1 278 ? 22.747 -4.044 -33.963 1.00 76.69 278 PHE A N 1
ATOM 2210 C CA . PHE A 1 278 ? 23.738 -3.185 -34.604 1.00 76.69 278 PHE A CA 1
ATOM 2211 C C . PHE A 1 278 ? 25.083 -3.899 -34.678 1.00 76.69 278 PHE A C 1
ATOM 2213 O O . PHE A 1 278 ? 25.781 -3.974 -33.679 1.00 76.69 278 PHE A O 1
ATOM 2220 N N . LYS A 1 279 ? 25.474 -4.352 -35.877 1.00 69.88 279 LYS A N 1
ATOM 2221 C CA . LYS A 1 279 ? 26.746 -5.047 -36.174 1.00 69.88 279 LYS A CA 1
ATOM 2222 C C . LYS A 1 279 ? 27.066 -6.202 -35.203 1.00 69.88 279 LYS A C 1
ATOM 2224 O O . LYS A 1 279 ? 26.738 -7.330 -35.547 1.00 69.88 279 LYS A O 1
ATOM 2229 N N . ASP A 1 280 ? 27.627 -5.909 -34.028 1.00 71.50 280 ASP A N 1
ATOM 2230 C CA . ASP A 1 280 ? 28.051 -6.868 -32.995 1.00 71.50 280 ASP A CA 1
ATOM 2231 C C . ASP A 1 280 ? 27.320 -6.699 -31.640 1.00 71.50 280 ASP A C 1
ATOM 2233 O O . ASP A 1 280 ? 27.579 -7.441 -30.696 1.00 71.50 280 ASP A O 1
ATOM 2237 N N . GLU A 1 281 ? 26.387 -5.747 -31.531 1.00 78.00 281 GLU A N 1
ATOM 2238 C CA . GLU A 1 281 ? 25.667 -5.414 -30.299 1.00 78.00 281 GLU A CA 1
ATOM 2239 C C . GLU A 1 281 ? 24.150 -5.455 -30.515 1.00 78.00 281 GLU A C 1
ATOM 2241 O O . GLU A 1 281 ? 23.609 -4.885 -31.464 1.00 78.00 281 GLU A O 1
ATOM 2246 N N . SER A 1 282 ? 23.438 -6.116 -29.608 1.00 82.88 282 SER A N 1
ATOM 2247 C CA . SER A 1 282 ? 21.980 -6.077 -29.501 1.00 82.88 282 SER A CA 1
ATOM 2248 C C . SER A 1 282 ? 21.573 -5.106 -28.396 1.00 82.88 282 SER A C 1
ATOM 2250 O O . SER A 1 282 ? 22.152 -5.120 -27.310 1.00 82.88 282 SER A O 1
ATOM 2252 N N . ILE A 1 283 ? 20.564 -4.269 -28.628 1.00 81.94 283 ILE A N 1
ATOM 2253 C CA . ILE A 1 283 ? 20.071 -3.324 -27.621 1.00 81.94 283 ILE A CA 1
ATOM 2254 C C . ILE A 1 283 ? 18.547 -3.370 -27.572 1.00 81.94 283 ILE A C 1
ATOM 2256 O O . ILE A 1 283 ? 17.878 -3.378 -28.603 1.00 81.94 283 ILE A O 1
ATOM 2260 N N . CYS A 1 284 ? 17.992 -3.389 -26.362 1.00 82.69 284 CYS A N 1
ATOM 2261 C CA . CYS A 1 284 ? 16.558 -3.267 -26.132 1.00 82.69 284 CYS A CA 1
ATOM 2262 C C . CYS A 1 284 ? 16.169 -1.781 -26.096 1.00 82.69 284 CYS A C 1
ATOM 2264 O O . CYS A 1 284 ? 16.617 -1.043 -25.218 1.00 82.69 284 CYS A O 1
ATOM 2266 N N . VAL A 1 285 ? 15.349 -1.332 -27.048 1.00 79.19 285 VAL A N 1
ATOM 2267 C CA . VAL A 1 285 ? 14.952 0.079 -27.191 1.00 79.19 285 VAL A CA 1
ATOM 2268 C C . VAL A 1 285 ? 13.451 0.235 -27.419 1.00 79.19 285 VAL A C 1
ATOM 2270 O O . VAL A 1 285 ? 12.749 -0.723 -27.738 1.00 79.19 285 VAL A O 1
ATOM 2273 N N . ILE A 1 286 ? 12.958 1.466 -27.281 1.00 77.31 286 ILE A N 1
ATOM 2274 C CA . ILE A 1 286 ? 11.577 1.833 -27.604 1.00 77.31 286 ILE A CA 1
ATOM 2275 C C . ILE A 1 286 ? 11.554 2.378 -29.036 1.00 77.31 286 ILE A C 1
ATOM 2277 O O . ILE A 1 286 ? 12.089 3.453 -29.310 1.00 77.31 286 ILE A O 1
ATOM 2281 N N . ILE A 1 287 ? 10.946 1.636 -29.960 1.00 69.12 287 ILE A N 1
ATOM 2282 C CA . ILE A 1 287 ? 10.933 1.959 -31.390 1.00 69.12 287 ILE A CA 1
ATOM 2283 C C . ILE A 1 287 ? 9.713 2.833 -31.693 1.00 69.12 287 ILE A C 1
ATOM 2285 O O . ILE A 1 287 ? 8.676 2.334 -32.110 1.00 69.12 287 ILE A O 1
ATOM 2289 N N . GLU A 1 288 ? 9.825 4.148 -31.482 1.00 69.00 288 GLU A N 1
ATOM 2290 C CA . GLU A 1 288 ? 8.835 5.101 -32.006 1.00 69.00 288 GLU A CA 1
ATOM 2291 C C . GLU A 1 288 ? 9.448 6.490 -32.249 1.00 69.00 288 GLU A C 1
ATOM 2293 O O . GLU A 1 288 ? 9.776 7.239 -31.321 1.00 69.00 288 GLU A O 1
ATOM 2298 N N . HIS A 1 289 ? 9.575 6.859 -33.524 1.00 63.06 289 HIS A N 1
ATOM 2299 C CA . HIS A 1 289 ? 10.209 8.115 -33.931 1.00 63.06 289 HIS A CA 1
ATOM 2300 C C . HIS A 1 289 ? 9.266 9.321 -33.798 1.00 63.06 289 HIS A C 1
ATOM 2302 O O . HIS A 1 289 ? 9.737 10.436 -33.590 1.00 63.06 289 HIS A O 1
ATOM 2308 N N . THR A 1 290 ? 7.947 9.118 -33.896 1.00 63.94 290 THR A N 1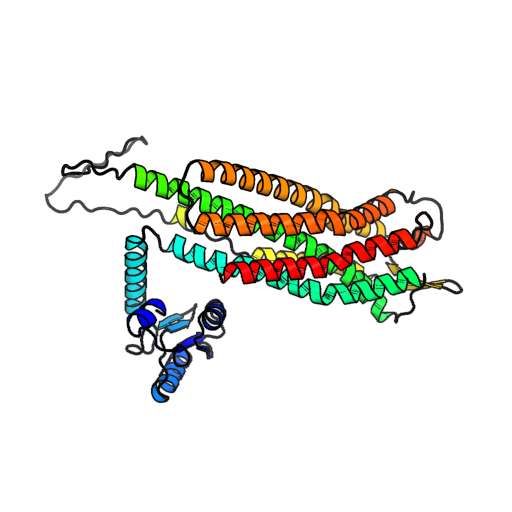
ATOM 2309 C CA . THR A 1 290 ? 6.977 10.227 -33.993 1.00 63.94 290 THR A CA 1
ATOM 2310 C C . THR A 1 290 ? 6.463 10.673 -32.626 1.00 63.94 290 THR A C 1
ATOM 2312 O O . THR A 1 290 ? 6.382 11.864 -32.347 1.00 63.94 290 THR A O 1
ATOM 2315 N N . PHE A 1 291 ? 6.146 9.713 -31.753 1.00 69.06 291 PHE A N 1
ATOM 2316 C CA . PHE A 1 291 ? 5.547 9.969 -30.435 1.00 69.06 291 PHE A CA 1
ATOM 2317 C C . PHE A 1 291 ? 6.476 9.658 -29.262 1.00 69.06 291 PHE A C 1
ATOM 2319 O O . PHE A 1 291 ? 6.124 9.939 -28.116 1.00 69.06 291 PHE A O 1
ATOM 2326 N N . GLY A 1 292 ? 7.668 9.106 -29.518 1.00 69.81 292 GLY A N 1
ATOM 2327 C CA . GLY A 1 292 ? 8.600 8.733 -28.454 1.00 69.81 292 GLY A CA 1
ATOM 2328 C C . GLY A 1 292 ? 8.984 9.908 -27.549 1.00 69.81 292 GLY A C 1
ATOM 2329 O O . GLY A 1 292 ? 9.183 9.707 -26.359 1.00 69.81 292 GLY A O 1
ATOM 2330 N N . ASP A 1 293 ? 9.026 11.142 -28.071 1.00 70.88 293 ASP A N 1
ATOM 2331 C CA . ASP A 1 293 ? 9.365 12.326 -27.262 1.00 70.88 293 ASP A CA 1
ATOM 2332 C C . ASP A 1 293 ? 8.225 12.678 -26.322 1.00 70.88 293 ASP A C 1
ATOM 2334 O O . ASP A 1 293 ? 8.422 12.828 -25.118 1.00 70.88 293 ASP A O 1
ATOM 2338 N N . THR A 1 294 ? 7.006 12.730 -26.855 1.00 78.81 294 THR A N 1
ATOM 2339 C CA . THR A 1 294 ? 5.799 12.943 -26.058 1.00 78.81 294 THR A CA 1
ATOM 2340 C C . THR A 1 294 ? 5.675 11.888 -24.964 1.00 78.81 294 THR A C 1
ATOM 2342 O O . THR A 1 294 ? 5.385 12.234 -23.822 1.00 78.81 294 THR A O 1
ATOM 2345 N N . LEU A 1 295 ? 5.954 10.619 -25.275 1.00 80.62 295 LEU A N 1
ATOM 2346 C CA . LEU A 1 295 ? 5.928 9.535 -24.298 1.00 80.62 295 LEU A CA 1
ATOM 2347 C C . LEU A 1 295 ? 6.961 9.740 -23.180 1.00 80.62 295 LEU A C 1
ATOM 2349 O O . LEU A 1 295 ? 6.605 9.636 -22.009 1.00 80.62 295 LEU A O 1
ATOM 2353 N N . GLN A 1 296 ? 8.212 10.072 -23.513 1.00 78.81 296 GLN A N 1
ATOM 2354 C CA . GLN A 1 296 ? 9.262 10.318 -22.516 1.00 78.81 296 GLN A CA 1
ATOM 2355 C C . GLN A 1 296 ? 8.925 11.511 -21.611 1.00 78.81 296 GLN A C 1
ATOM 2357 O O . GLN A 1 296 ? 9.078 11.421 -20.393 1.00 78.81 296 GLN A O 1
ATOM 2362 N N . TRP A 1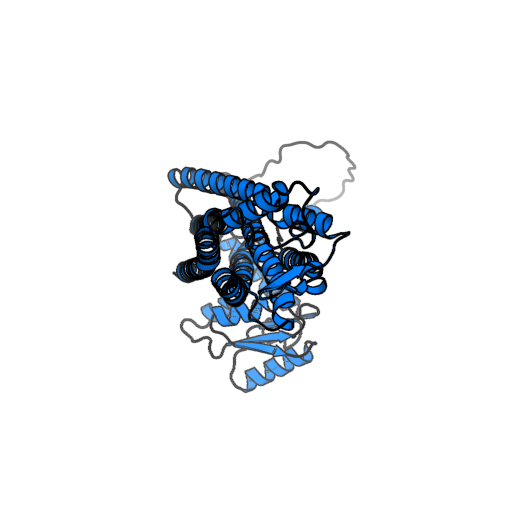 297 ? 8.378 12.595 -22.168 1.00 82.81 297 TRP A N 1
ATOM 2363 C CA . TRP A 1 297 ? 7.917 13.742 -21.381 1.00 82.81 297 TRP A CA 1
ATOM 2364 C C . TRP A 1 297 ? 6.730 13.400 -20.476 1.00 82.81 297 TRP A C 1
ATOM 2366 O O . TRP A 1 297 ? 6.725 13.784 -19.307 1.00 82.81 297 TRP A O 1
ATOM 2376 N N . VAL A 1 298 ? 5.748 12.640 -20.971 1.00 87.19 298 VAL A N 1
ATOM 2377 C CA . VAL A 1 298 ? 4.613 12.162 -20.164 1.00 87.19 298 VAL A CA 1
ATOM 2378 C C . VAL A 1 298 ? 5.106 11.288 -19.009 1.00 87.19 298 VAL A C 1
ATOM 2380 O O . VAL A 1 298 ? 4.730 11.519 -17.857 1.00 87.19 298 VAL A O 1
ATOM 2383 N N . LEU A 1 299 ? 5.998 10.333 -19.282 1.00 85.38 299 LEU A N 1
ATOM 2384 C CA . LEU A 1 299 ? 6.611 9.495 -18.253 1.00 85.38 299 LEU A CA 1
ATOM 2385 C C . LEU A 1 299 ? 7.372 10.340 -17.229 1.00 85.38 299 LEU A C 1
ATOM 2387 O O . LEU A 1 299 ? 7.229 10.113 -16.030 1.00 85.38 299 LEU A O 1
ATOM 2391 N N . LEU A 1 300 ? 8.124 11.350 -17.667 1.00 86.00 300 LEU A N 1
ATOM 2392 C CA . LEU A 1 300 ? 8.875 12.234 -16.781 1.00 86.00 300 LEU A CA 1
ATOM 2393 C C . LEU A 1 300 ? 7.955 13.072 -15.879 1.00 86.00 300 LEU A C 1
ATOM 2395 O O . LEU A 1 300 ? 8.229 13.230 -14.687 1.00 86.00 300 LEU A O 1
ATOM 2399 N N . VAL A 1 301 ? 6.825 13.551 -16.404 1.00 89.50 301 VAL A N 1
ATOM 2400 C CA . VAL A 1 301 ? 5.813 14.257 -15.607 1.00 89.50 301 VAL A CA 1
ATOM 2401 C C . VAL A 1 301 ? 5.272 13.357 -14.498 1.00 89.50 301 VAL A C 1
ATOM 2403 O O . VAL A 1 301 ? 5.273 13.755 -13.333 1.00 89.50 301 VAL A O 1
ATOM 2406 N N . PHE A 1 302 ? 4.866 12.130 -14.822 1.00 90.31 302 PHE A N 1
ATOM 2407 C CA . PHE A 1 302 ? 4.224 11.231 -13.858 1.00 90.31 302 PHE A CA 1
ATOM 2408 C C . PHE A 1 302 ? 5.188 10.426 -12.974 1.00 90.31 302 PHE A C 1
ATOM 2410 O O . PHE A 1 302 ? 4.753 9.912 -11.942 1.00 90.31 302 PHE A O 1
ATOM 2417 N N . ARG A 1 303 ? 6.477 10.341 -13.330 1.00 86.88 303 ARG A N 1
ATOM 2418 C CA . ARG A 1 303 ? 7.539 9.712 -12.518 1.00 86.88 303 ARG A CA 1
ATOM 2419 C C . ARG A 1 303 ? 8.320 10.711 -11.667 1.00 86.88 303 ARG A C 1
ATOM 2421 O O . ARG A 1 303 ? 8.853 10.323 -10.631 1.00 86.88 303 ARG A O 1
ATOM 2428 N N . VAL A 1 304 ? 8.404 11.976 -12.087 1.00 87.19 304 VAL A N 1
ATOM 2429 C CA . VAL A 1 304 ? 9.277 12.977 -11.454 1.00 87.19 304 VAL A CA 1
ATOM 2430 C C . VAL A 1 304 ? 8.519 14.251 -11.110 1.00 87.19 304 VAL A C 1
ATOM 2432 O O . VAL A 1 304 ? 8.316 14.528 -9.929 1.00 87.19 304 VAL A O 1
ATOM 2435 N N . PHE A 1 305 ? 8.078 15.027 -12.102 1.00 89.94 305 PHE A N 1
ATOM 2436 C CA . PHE A 1 305 ? 7.624 16.402 -11.848 1.00 89.94 305 PHE A CA 1
ATOM 2437 C C . PHE A 1 305 ? 6.349 16.506 -11.013 1.00 89.94 305 PHE A C 1
ATOM 2439 O O . PHE A 1 305 ? 6.210 17.447 -10.240 1.00 89.94 305 PHE A O 1
ATOM 2446 N N . LEU A 1 306 ? 5.426 15.558 -11.143 1.00 91.69 306 LEU A N 1
ATOM 2447 C CA . LEU A 1 306 ? 4.194 15.530 -10.365 1.00 91.69 306 LEU A CA 1
ATOM 2448 C C . LEU A 1 306 ? 4.389 14.862 -8.988 1.00 91.69 306 LEU A C 1
ATOM 2450 O O . LEU A 1 306 ? 4.074 15.491 -7.975 1.00 91.69 306 LEU A O 1
ATOM 2454 N N . PRO A 1 307 ? 4.908 13.624 -8.887 1.00 92.19 307 PRO A N 1
ATOM 2455 C CA . PRO A 1 307 ? 4.974 12.940 -7.599 1.00 92.19 307 PRO A CA 1
ATOM 2456 C C . PRO A 1 307 ? 6.078 13.463 -6.670 1.00 92.19 307 PRO A C 1
ATOM 2458 O O . PRO A 1 307 ? 5.887 13.415 -5.458 1.00 92.19 307 PRO A O 1
ATOM 2461 N N . MET A 1 308 ? 7.208 13.982 -7.171 1.00 90.75 308 MET A N 1
ATOM 2462 C CA . MET A 1 308 ? 8.314 14.409 -6.297 1.00 90.75 308 MET A CA 1
ATOM 2463 C C . MET A 1 308 ? 7.976 15.636 -5.438 1.00 90.75 308 MET A C 1
ATOM 2465 O O . MET A 1 308 ? 8.221 15.583 -4.230 1.00 90.75 308 MET A O 1
ATOM 2469 N N . PRO A 1 309 ? 7.368 16.714 -5.976 1.00 92.50 309 PRO A N 1
ATOM 2470 C CA . PRO A 1 309 ? 6.914 17.828 -5.147 1.00 92.50 309 PRO A CA 1
ATOM 2471 C C . PRO A 1 309 ? 5.826 17.412 -4.155 1.00 92.50 309 PRO A C 1
ATOM 2473 O O . PRO A 1 309 ? 5.839 17.864 -3.011 1.00 92.50 309 PRO A O 1
ATOM 2476 N N . LEU A 1 310 ? 4.912 16.519 -4.557 1.00 94.19 310 LEU A N 1
ATOM 2477 C CA . LEU A 1 310 ? 3.879 15.980 -3.667 1.00 94.19 310 LEU A CA 1
ATOM 2478 C C . LEU A 1 310 ? 4.488 15.152 -2.531 1.00 94.19 310 LEU A C 1
ATOM 2480 O O . LEU A 1 310 ? 4.078 15.296 -1.379 1.00 94.19 310 LEU A O 1
ATOM 2484 N N . LEU A 1 311 ? 5.496 14.331 -2.834 1.00 93.88 311 LEU A N 1
ATOM 2485 C CA . LEU A 1 311 ? 6.228 13.554 -1.843 1.00 93.88 311 LEU A CA 1
ATOM 2486 C C . LEU A 1 311 ? 6.948 14.486 -0.863 1.00 93.88 311 LEU A C 1
ATOM 2488 O O . LEU A 1 311 ? 6.755 14.345 0.343 1.00 93.88 311 LEU A O 1
ATOM 2492 N N . LEU A 1 312 ? 7.685 15.485 -1.357 1.00 93.38 312 LEU A N 1
ATOM 2493 C CA . LEU A 1 312 ? 8.374 16.468 -0.516 1.00 93.38 312 LEU A CA 1
ATOM 2494 C C . LEU A 1 312 ? 7.393 17.230 0.386 1.00 93.38 312 LEU A C 1
ATOM 2496 O O . LEU A 1 312 ? 7.608 17.319 1.594 1.00 93.38 312 LEU A O 1
ATOM 2500 N N . LEU A 1 313 ? 6.284 17.720 -0.175 1.00 95.00 313 LEU A N 1
ATOM 2501 C CA . LEU A 1 313 ? 5.231 18.398 0.580 1.00 95.00 313 LEU A CA 1
ATOM 2502 C C . LEU A 1 313 ? 4.654 17.486 1.670 1.00 95.00 313 LEU A C 1
ATOM 2504 O O . LEU A 1 313 ? 4.489 17.910 2.814 1.00 95.00 313 LEU A O 1
ATOM 2508 N N . SER A 1 314 ? 4.376 16.224 1.337 1.00 95.19 314 SER A N 1
ATOM 2509 C CA . SER A 1 314 ? 3.838 15.254 2.293 1.00 95.19 314 SER A CA 1
ATOM 2510 C C . SER A 1 314 ? 4.819 14.961 3.436 1.00 95.19 314 SER A C 1
ATOM 2512 O O . SER A 1 314 ? 4.403 14.918 4.594 1.00 95.19 314 SER A O 1
ATOM 2514 N N . VAL A 1 315 ? 6.122 14.867 3.145 1.00 95.19 315 VAL A N 1
ATOM 2515 C CA . VAL A 1 315 ? 7.183 14.698 4.149 1.00 95.19 315 VAL A CA 1
ATOM 2516 C C . VAL A 1 315 ? 7.254 15.917 5.064 1.00 95.19 315 VAL A C 1
ATOM 2518 O O . VAL A 1 315 ? 7.241 15.756 6.282 1.00 95.19 315 VAL A O 1
ATOM 2521 N N . VAL A 1 316 ? 7.244 17.135 4.511 1.00 95.50 316 VAL A N 1
ATOM 2522 C CA . VAL A 1 316 ? 7.235 18.376 5.307 1.00 95.50 316 VAL A CA 1
ATOM 2523 C C . VAL A 1 316 ? 6.028 18.408 6.250 1.00 95.50 316 VAL A C 1
ATOM 2525 O O . VAL A 1 316 ? 6.178 18.682 7.441 1.00 95.50 316 VAL A O 1
ATOM 2528 N N . ILE A 1 317 ? 4.835 18.057 5.759 1.00 94.56 317 ILE A N 1
ATOM 2529 C CA . ILE A 1 317 ? 3.618 17.993 6.581 1.00 94.56 317 ILE A CA 1
ATOM 2530 C C . ILE A 1 317 ? 3.754 16.950 7.702 1.00 94.56 317 ILE A C 1
ATOM 2532 O O . ILE A 1 317 ? 3.374 17.231 8.842 1.00 94.56 317 ILE A O 1
ATOM 2536 N N . LEU A 1 318 ? 4.281 15.758 7.407 1.00 93.94 318 LEU A N 1
ATOM 2537 C CA . LEU A 1 318 ? 4.499 14.699 8.398 1.00 93.94 318 LEU A CA 1
ATOM 2538 C C . LEU A 1 318 ? 5.515 15.119 9.471 1.00 93.94 318 LEU A C 1
ATOM 2540 O O . LEU A 1 318 ? 5.255 14.908 10.655 1.00 93.94 318 LEU A O 1
ATOM 2544 N N . VAL A 1 319 ? 6.614 15.780 9.091 1.00 94.81 319 VAL A N 1
ATOM 2545 C CA . VAL A 1 319 ? 7.613 16.314 10.035 1.00 94.81 319 VAL A CA 1
ATOM 2546 C C . VAL A 1 319 ? 6.992 17.371 10.946 1.00 94.81 319 VAL A C 1
ATOM 2548 O O . VAL A 1 319 ? 7.120 17.274 12.165 1.00 94.81 319 VAL A O 1
ATOM 2551 N N . ILE A 1 320 ? 6.253 18.340 10.390 1.00 93.12 320 ILE A N 1
ATOM 2552 C CA . ILE A 1 320 ? 5.559 19.369 11.185 1.00 93.12 320 ILE A CA 1
ATOM 2553 C C . ILE A 1 320 ? 4.608 18.717 12.199 1.00 93.12 320 ILE A C 1
ATOM 2555 O O . ILE A 1 320 ? 4.560 19.116 13.364 1.00 93.12 320 ILE A O 1
ATOM 2559 N N . LYS A 1 321 ? 3.858 17.691 11.777 1.00 90.38 321 LYS A N 1
ATOM 2560 C CA . LYS A 1 321 ? 2.943 16.943 12.651 1.00 90.38 321 LYS A CA 1
ATOM 2561 C C . LYS A 1 321 ? 3.678 16.187 13.756 1.00 90.38 321 LYS A C 1
ATOM 2563 O O . LYS A 1 321 ? 3.242 16.245 14.906 1.00 90.38 321 LYS A O 1
ATOM 2568 N N . LEU A 1 322 ? 4.795 15.539 13.428 1.00 90.81 322 LEU A N 1
ATOM 2569 C CA . LEU A 1 322 ? 5.627 14.818 14.388 1.00 90.81 322 LEU A CA 1
ATOM 2570 C C . LEU A 1 322 ? 6.205 15.766 15.449 1.00 90.81 322 LEU A C 1
ATOM 2572 O O . LEU A 1 322 ? 6.071 15.503 16.645 1.00 90.81 322 LEU A O 1
ATOM 2576 N N . VAL A 1 323 ? 6.769 16.904 15.025 1.00 89.50 323 VAL A N 1
ATOM 2577 C CA . VAL A 1 323 ? 7.317 17.935 15.925 1.00 89.50 323 VAL A CA 1
ATOM 2578 C C . VAL A 1 323 ? 6.225 18.494 16.833 1.00 89.50 323 VAL A C 1
ATOM 2580 O O . VAL A 1 323 ? 6.391 18.515 18.054 1.00 89.50 323 VAL A O 1
ATOM 2583 N N . LYS A 1 324 ? 5.069 18.868 16.268 1.00 86.31 324 LYS A N 1
ATOM 2584 C CA . LYS A 1 324 ? 3.929 19.382 17.041 1.00 86.31 324 LYS A CA 1
ATOM 2585 C C . LYS A 1 324 ? 3.469 18.394 18.111 1.00 86.31 324 LYS A C 1
ATOM 2587 O O . LYS A 1 324 ? 3.095 18.797 19.209 1.00 86.31 324 LYS A O 1
ATOM 2592 N N . SER A 1 325 ? 3.506 17.100 17.813 1.00 81.31 325 SER A N 1
ATOM 2593 C CA . SER A 1 325 ? 3.127 16.092 18.794 1.00 81.31 325 SER A CA 1
ATOM 2594 C C . SER A 1 325 ? 4.181 15.798 19.846 1.00 81.31 325 SER A C 1
ATOM 2596 O O . SER A 1 325 ? 3.825 15.342 20.927 1.00 81.31 325 SER A O 1
ATOM 2598 N N . SER A 1 326 ? 5.460 15.987 19.535 1.00 79.56 326 SER A N 1
ATOM 2599 C CA . SER A 1 326 ? 6.530 15.872 20.526 1.00 79.56 326 SER A CA 1
ATOM 2600 C C . SER A 1 326 ? 6.394 16.959 21.597 1.00 79.56 326 SER A C 1
ATOM 2602 O O . SER A 1 326 ? 6.538 16.682 22.783 1.00 79.56 326 SER A O 1
ATOM 2604 N N . ILE A 1 327 ? 6.014 18.176 21.189 1.00 76.38 327 ILE A N 1
ATOM 2605 C CA . ILE A 1 327 ? 5.763 19.302 22.101 1.00 76.38 327 ILE A CA 1
ATOM 2606 C C . ILE A 1 327 ? 4.576 19.005 23.030 1.00 76.38 327 ILE A C 1
ATOM 2608 O O . ILE A 1 327 ? 4.707 19.137 24.241 1.00 76.38 327 ILE A O 1
ATOM 2612 N N . ARG A 1 328 ? 3.448 18.525 22.488 1.00 71.25 328 ARG A N 1
ATOM 2613 C CA . ARG A 1 328 ? 2.227 18.250 23.272 1.00 71.25 328 ARG A CA 1
ATOM 2614 C C . ARG A 1 328 ? 2.393 17.144 24.325 1.00 71.25 328 ARG A C 1
ATOM 2616 O O . ARG A 1 328 ? 1.742 17.179 25.365 1.00 71.25 328 ARG A O 1
ATOM 2623 N N . ASP A 1 329 ? 3.262 16.170 24.070 1.00 66.88 329 ASP A N 1
ATOM 2624 C CA . ASP A 1 329 ? 3.542 15.093 25.027 1.00 66.88 329 ASP A CA 1
ATOM 2625 C C . ASP A 1 329 ? 4.406 15.557 26.209 1.00 66.88 329 ASP A C 1
ATOM 2627 O O . ASP A 1 329 ? 4.368 14.931 27.261 1.00 66.88 329 ASP A O 1
ATOM 2631 N N . LYS A 1 330 ? 5.154 16.664 26.082 1.00 66.44 330 LYS A N 1
ATOM 2632 C CA . LYS A 1 330 ? 5.848 17.265 27.236 1.00 66.44 330 LYS A CA 1
ATOM 2633 C C . LYS A 1 330 ? 4.879 17.913 28.228 1.00 66.44 330 LYS A C 1
ATOM 2635 O O . LYS A 1 330 ? 5.231 18.074 29.389 1.00 66.44 330 LYS A O 1
ATOM 2640 N N . GLU A 1 331 ? 3.683 18.277 27.772 1.00 60.50 331 GLU A N 1
ATOM 2641 C CA . GLU A 1 331 ? 2.672 18.987 28.562 1.00 60.50 331 GLU A CA 1
ATOM 2642 C C . GLU A 1 331 ? 1.576 18.059 29.119 1.00 60.50 331 GLU A C 1
ATOM 2644 O O . GLU A 1 331 ? 0.828 18.470 30.001 1.00 60.50 331 GLU A O 1
ATOM 2649 N N . SER A 1 332 ? 1.456 16.812 28.641 1.00 57.97 332 SER A N 1
ATOM 2650 C CA . SER A 1 332 ? 0.374 15.902 29.049 1.00 57.97 332 SER A CA 1
ATOM 2651 C C . SER A 1 332 ? 0.790 14.428 29.081 1.00 57.97 332 SER A C 1
ATOM 2653 O O . SER A 1 332 ? 1.562 13.962 28.246 1.00 57.97 332 SER A O 1
ATOM 2655 N N . SER A 1 333 ? 0.226 13.677 30.033 1.00 52.16 333 SER A N 1
ATOM 2656 C CA . SER A 1 333 ? 0.291 12.210 30.098 1.00 52.16 333 SER A CA 1
ATOM 2657 C C . SER A 1 333 ? -0.233 11.599 28.787 1.00 52.16 333 SER A C 1
ATOM 2659 O O . SER A 1 333 ? -1.419 11.712 28.468 1.00 52.16 333 SER A O 1
ATOM 2661 N N . SER A 1 334 ? 0.657 11.006 27.979 1.00 57.09 334 SER A N 1
ATOM 2662 C CA . SER A 1 334 ? 0.311 10.544 26.629 1.00 57.09 334 SER A CA 1
ATOM 2663 C C . SER A 1 334 ? -0.538 9.268 26.669 1.00 57.09 334 SER A C 1
ATOM 2665 O O . SER A 1 334 ? -0.139 8.270 27.270 1.00 57.09 334 SER A O 1
ATOM 2667 N N . SER A 1 335 ? -1.677 9.258 25.970 1.00 63.53 335 SER A N 1
ATOM 2668 C CA . SER A 1 335 ? -2.482 8.043 25.785 1.00 63.53 335 SER A CA 1
ATOM 2669 C C . SER A 1 335 ? -1.822 7.060 24.804 1.00 63.53 335 SER A C 1
ATOM 2671 O O . SER A 1 335 ? -1.161 7.475 23.850 1.00 63.53 335 SER A O 1
ATOM 2673 N N . LYS A 1 336 ? -2.062 5.751 24.984 1.00 63.91 336 LYS A N 1
ATOM 2674 C CA . LYS A 1 336 ? -1.549 4.670 24.112 1.00 63.91 336 LYS A CA 1
ATOM 2675 C C . LYS A 1 336 ? -1.823 4.917 22.615 1.00 63.91 336 LYS A C 1
ATOM 2677 O O . LYS A 1 336 ? -0.937 4.736 21.790 1.00 63.91 336 LYS A O 1
ATOM 2682 N N . ALA A 1 337 ? -2.995 5.459 22.275 1.00 62.00 337 ALA A N 1
ATOM 2683 C CA . ALA A 1 337 ? -3.367 5.781 20.893 1.00 62.00 337 ALA A CA 1
ATOM 2684 C C . ALA A 1 337 ? -2.503 6.892 20.249 1.00 62.00 337 ALA A C 1
ATOM 2686 O O . ALA A 1 337 ? -2.297 6.887 19.037 1.00 62.00 337 ALA A O 1
ATOM 2687 N N . SER A 1 338 ? -1.979 7.839 21.039 1.00 69.50 338 SER A N 1
ATOM 2688 C CA . SER A 1 338 ? -1.055 8.879 20.547 1.00 69.50 338 SER A CA 1
ATOM 2689 C C . SER A 1 338 ? 0.291 8.271 20.134 1.00 69.50 338 SER A C 1
ATOM 2691 O O . SER A 1 338 ? 0.890 8.671 19.133 1.00 69.50 338 SER A O 1
ATOM 2693 N N . PHE A 1 339 ? 0.751 7.261 20.877 1.00 74.00 339 PHE A N 1
ATOM 2694 C CA . PHE A 1 339 ? 2.004 6.560 20.611 1.00 74.00 339 PHE A CA 1
ATOM 2695 C C . PHE A 1 339 ? 1.947 5.736 19.316 1.00 74.00 339 PHE A C 1
ATOM 2697 O O . PHE A 1 339 ? 2.861 5.826 18.490 1.00 74.00 339 PHE A O 1
ATOM 2704 N N . ASP A 1 340 ? 0.847 5.017 19.086 1.00 74.06 340 ASP A N 1
ATOM 2705 C CA . ASP A 1 340 ? 0.658 4.192 17.884 1.00 74.06 340 ASP A CA 1
ATOM 2706 C C . ASP A 1 340 ? 0.675 5.037 16.599 1.00 74.06 340 ASP A C 1
ATOM 2708 O O . ASP A 1 340 ? 1.328 4.694 15.609 1.00 74.06 340 ASP A O 1
ATOM 2712 N N . ILE A 1 341 ? 0.044 6.214 16.628 1.00 79.94 341 ILE A N 1
ATOM 2713 C CA . ILE A 1 341 ? 0.013 7.125 15.476 1.00 79.94 341 ILE A CA 1
ATOM 2714 C C . ILE A 1 341 ? 1.378 7.780 15.243 1.00 79.94 341 ILE A C 1
ATOM 2716 O O . ILE A 1 341 ? 1.787 7.954 14.095 1.00 79.94 341 ILE A O 1
ATOM 2720 N N . LYS A 1 342 ? 2.124 8.120 16.301 1.00 86.00 342 LYS A N 1
ATOM 2721 C CA . LYS A 1 342 ? 3.505 8.615 16.160 1.00 86.00 342 LYS A CA 1
ATOM 2722 C C . LYS A 1 342 ? 4.407 7.590 15.494 1.00 86.00 342 LYS A C 1
ATOM 2724 O O . LYS A 1 342 ? 5.160 7.948 14.592 1.00 86.00 342 LYS A O 1
ATOM 2729 N N . ARG A 1 343 ? 4.313 6.324 15.905 1.00 85.69 343 ARG A N 1
ATOM 2730 C CA . ARG A 1 343 ? 5.041 5.223 15.265 1.00 85.69 343 ARG A CA 1
ATOM 2731 C C . ARG A 1 343 ? 4.699 5.111 13.788 1.00 85.69 343 ARG A C 1
ATOM 2733 O O . ARG A 1 343 ? 5.604 4.995 12.969 1.00 85.69 343 ARG A O 1
ATOM 2740 N N . LEU A 1 344 ? 3.417 5.223 13.445 1.00 86.56 344 LEU A N 1
ATOM 2741 C CA . LEU A 1 344 ? 2.967 5.210 12.057 1.00 86.56 344 LEU A CA 1
ATOM 2742 C C . LEU A 1 344 ? 3.527 6.395 11.242 1.00 86.56 344 LEU A C 1
ATOM 2744 O O . LEU A 1 344 ? 3.971 6.209 10.110 1.00 86.56 344 LEU A O 1
ATOM 2748 N N . VAL A 1 345 ? 3.582 7.600 11.821 1.00 91.06 345 VAL A N 1
ATOM 2749 C CA . VAL A 1 345 ? 4.223 8.775 11.195 1.00 91.06 345 VAL A CA 1
ATOM 2750 C C . VAL A 1 345 ? 5.721 8.554 10.981 1.00 91.06 345 VAL A C 1
ATOM 2752 O O . VAL A 1 345 ? 6.223 8.846 9.897 1.00 91.06 345 VAL A O 1
ATOM 2755 N N . ILE A 1 346 ? 6.432 8.016 11.977 1.00 92.19 346 ILE A N 1
ATOM 2756 C CA . ILE A 1 346 ? 7.868 7.706 11.877 1.00 92.19 346 ILE A CA 1
ATOM 2757 C C . ILE A 1 346 ? 8.118 6.666 10.781 1.00 92.19 346 ILE A C 1
ATOM 2759 O O . ILE A 1 346 ? 9.012 6.853 9.960 1.00 92.19 346 ILE A O 1
ATOM 2763 N N . PHE A 1 347 ? 7.301 5.614 10.723 1.00 92.25 347 PHE A N 1
ATOM 2764 C CA . PHE A 1 347 ? 7.366 4.601 9.672 1.00 92.25 347 PHE A CA 1
ATOM 2765 C C . PHE A 1 347 ? 7.174 5.216 8.275 1.00 92.25 347 PHE A C 1
ATOM 2767 O O . PHE A 1 347 ? 8.012 5.024 7.397 1.00 92.25 347 PHE A O 1
ATOM 2774 N N . SER A 1 348 ? 6.131 6.030 8.083 1.00 93.00 348 SER A N 1
ATOM 2775 C CA . SER A 1 348 ? 5.857 6.718 6.810 1.00 93.00 348 SER A CA 1
ATOM 2776 C C . SER A 1 348 ? 7.004 7.648 6.382 1.00 93.00 348 SER A C 1
ATOM 2778 O O . SER A 1 348 ? 7.366 7.710 5.203 1.00 93.00 348 SER A O 1
ATOM 2780 N N . LEU A 1 349 ? 7.612 8.354 7.343 1.00 94.75 349 LEU A N 1
ATOM 2781 C CA . LEU A 1 349 ? 8.783 9.203 7.111 1.00 94.75 349 LEU A CA 1
ATOM 2782 C C . LEU A 1 349 ? 10.012 8.383 6.713 1.00 94.75 349 LEU A C 1
ATOM 2784 O O . LEU A 1 349 ? 10.683 8.750 5.751 1.00 94.75 349 LEU A O 1
ATOM 2788 N N . ALA A 1 350 ? 10.283 7.268 7.395 1.00 94.69 350 ALA A N 1
ATOM 2789 C CA . ALA A 1 350 ? 11.391 6.374 7.062 1.00 94.69 350 ALA A CA 1
ATOM 2790 C C . ALA A 1 350 ? 11.252 5.804 5.640 1.00 94.69 350 ALA A C 1
ATOM 2792 O O . ALA A 1 350 ? 12.213 5.820 4.874 1.00 94.69 350 ALA A O 1
ATOM 2793 N N . MET A 1 351 ? 10.041 5.388 5.256 1.00 93.25 351 MET A N 1
ATOM 2794 C CA . MET A 1 351 ? 9.726 4.901 3.906 1.00 93.25 351 MET A CA 1
ATOM 2795 C C . MET A 1 351 ? 9.960 5.973 2.833 1.00 93.25 351 MET A C 1
ATOM 2797 O O . MET A 1 351 ? 10.588 5.714 1.807 1.00 93.25 351 MET A O 1
ATOM 2801 N N . SER A 1 352 ? 9.505 7.201 3.090 1.00 94.31 352 SER A N 1
ATOM 2802 C CA . SER A 1 352 ? 9.691 8.327 2.167 1.00 94.31 352 SER A CA 1
ATOM 2803 C C . SER A 1 352 ? 11.152 8.745 2.039 1.00 94.31 352 SER A C 1
ATOM 2805 O O . SER A 1 352 ? 11.620 9.047 0.944 1.00 94.31 352 SER A O 1
ATOM 2807 N N . PHE A 1 353 ? 11.885 8.756 3.151 1.00 93.50 353 PHE A N 1
ATOM 2808 C CA . PHE A 1 353 ? 13.302 9.097 3.180 1.00 93.50 353 PHE A CA 1
ATOM 2809 C C . PHE A 1 353 ? 14.150 8.056 2.448 1.00 93.50 353 PHE A C 1
ATOM 2811 O O . PHE A 1 353 ? 15.018 8.421 1.658 1.00 93.50 353 PHE A O 1
ATOM 2818 N N . LEU A 1 354 ? 13.845 6.768 2.635 1.00 93.50 354 LEU A N 1
ATOM 2819 C CA . LEU A 1 354 ? 14.475 5.678 1.895 1.00 93.50 354 LEU A CA 1
ATOM 2820 C C . LEU A 1 354 ? 14.285 5.851 0.380 1.00 93.50 354 LEU A C 1
ATOM 2822 O O . LEU A 1 354 ? 15.252 5.736 -0.369 1.00 93.50 354 LEU A O 1
ATOM 2826 N N . TYR A 1 355 ? 13.072 6.197 -0.065 1.00 92.12 355 TYR A N 1
ATOM 2827 C CA . TYR A 1 355 ? 12.805 6.485 -1.477 1.00 92.12 355 TYR A CA 1
ATOM 2828 C C . TYR A 1 355 ? 13.591 7.708 -1.985 1.00 92.12 355 TYR A C 1
ATOM 2830 O O . TYR A 1 355 ? 14.196 7.664 -3.058 1.00 92.12 355 TYR A O 1
ATOM 2838 N N . LEU A 1 356 ? 13.613 8.803 -1.217 1.00 90.75 356 LEU A N 1
ATOM 2839 C CA . LEU A 1 356 ? 14.334 10.030 -1.578 1.00 90.75 356 LEU A CA 1
ATOM 2840 C C . LEU A 1 356 ? 15.848 9.824 -1.682 1.00 90.75 356 LEU A C 1
ATOM 2842 O O . LEU A 1 356 ? 16.491 10.462 -2.507 1.00 90.75 356 LEU A O 1
ATOM 2846 N N . ILE A 1 357 ? 16.426 8.946 -0.868 1.00 90.12 357 ILE A N 1
ATOM 2847 C CA . ILE A 1 357 ? 17.853 8.640 -0.944 1.00 90.12 357 ILE A CA 1
ATOM 2848 C C . ILE A 1 357 ? 18.141 7.688 -2.103 1.00 90.12 357 ILE A C 1
ATOM 2850 O O . ILE A 1 357 ? 18.995 7.986 -2.933 1.00 90.12 357 ILE A O 1
ATOM 2854 N N . ALA A 1 358 ? 17.439 6.555 -2.166 1.00 88.44 358 ALA A N 1
ATOM 2855 C CA . ALA A 1 358 ? 17.807 5.463 -3.060 1.00 88.44 358 ALA A CA 1
ATOM 2856 C C . ALA A 1 358 ? 17.278 5.628 -4.491 1.00 88.44 358 ALA A C 1
ATOM 2858 O O . ALA A 1 358 ? 17.970 5.301 -5.451 1.00 88.44 358 ALA A O 1
ATOM 2859 N N . SER A 1 359 ? 16.058 6.147 -4.648 1.00 86.19 359 SER A N 1
ATOM 2860 C CA . SER A 1 359 ? 15.321 6.101 -5.918 1.00 86.19 359 SER A CA 1
ATOM 2861 C C . SER A 1 359 ? 15.224 7.454 -6.621 1.00 86.19 359 SER A C 1
ATOM 2863 O O . SER A 1 359 ? 15.132 7.516 -7.850 1.00 86.19 359 SER A O 1
ATOM 2865 N N . PHE A 1 360 ? 15.257 8.564 -5.879 1.00 85.00 360 PHE A N 1
ATOM 2866 C CA . PHE A 1 360 ? 15.208 9.905 -6.476 1.00 85.00 360 PHE A CA 1
ATOM 2867 C C . PHE A 1 360 ? 16.403 10.177 -7.389 1.00 85.00 360 PHE A C 1
ATOM 2869 O O . PHE A 1 360 ? 16.230 10.720 -8.478 1.00 85.00 360 PHE A O 1
ATOM 2876 N N . GLN A 1 361 ? 17.598 9.766 -6.963 1.00 84.12 361 GLN A N 1
ATOM 2877 C CA . GLN A 1 361 ? 18.835 9.978 -7.707 1.00 84.12 361 GLN A CA 1
ATOM 2878 C C . GLN A 1 361 ? 18.722 9.396 -9.124 1.00 84.12 361 GLN A C 1
ATOM 2880 O O . GLN A 1 361 ? 18.920 10.115 -10.099 1.00 84.12 361 GLN A O 1
ATOM 2885 N N . ARG A 1 362 ? 18.277 8.138 -9.252 1.00 79.69 362 ARG A N 1
ATOM 2886 C CA . ARG A 1 362 ? 18.036 7.471 -10.544 1.00 79.69 362 ARG A CA 1
ATOM 2887 C C . ARG A 1 362 ? 17.040 8.230 -11.424 1.00 79.69 362 ARG A C 1
ATOM 2889 O O . ARG A 1 362 ? 17.301 8.460 -12.600 1.00 79.69 362 ARG A O 1
ATOM 2896 N N . ASN A 1 363 ? 15.925 8.677 -10.852 1.00 78.19 363 ASN A N 1
ATOM 2897 C CA . ASN A 1 363 ? 14.921 9.445 -11.591 1.00 78.19 363 ASN A CA 1
ATOM 2898 C C . ASN A 1 363 ? 15.431 10.827 -12.046 1.00 78.19 363 ASN A C 1
ATOM 2900 O O . ASN A 1 363 ? 15.050 11.303 -13.116 1.00 78.19 363 ASN A O 1
ATOM 2904 N N . MET A 1 364 ? 16.316 11.461 -11.271 1.00 77.56 364 MET A N 1
ATOM 2905 C CA . MET A 1 364 ? 16.974 12.705 -11.673 1.00 77.56 364 MET A CA 1
ATOM 2906 C C . MET A 1 364 ? 17.944 12.509 -12.830 1.00 77.56 364 MET A C 1
ATOM 2908 O O . MET A 1 364 ? 17.940 13.322 -13.751 1.00 77.56 364 MET A O 1
ATOM 2912 N N . PHE A 1 365 ? 18.711 11.420 -12.850 1.00 75.31 365 PHE A N 1
ATOM 2913 C CA . PHE A 1 365 ? 19.565 11.113 -14.000 1.00 75.31 365 PHE A CA 1
ATOM 2914 C C . PHE A 1 365 ? 18.756 10.888 -15.277 1.00 75.31 365 PHE A C 1
ATOM 2916 O O . PHE A 1 365 ? 19.130 11.410 -16.324 1.00 75.31 365 PHE A O 1
ATOM 2923 N N . ASN A 1 366 ? 17.607 10.215 -15.185 1.00 70.94 366 ASN A N 1
ATOM 2924 C CA . ASN A 1 366 ? 16.697 10.064 -16.322 1.00 70.94 366 ASN A CA 1
ATOM 2925 C C . ASN A 1 366 ? 16.202 11.429 -16.836 1.00 70.94 366 ASN A C 1
ATOM 2927 O O . ASN A 1 366 ? 16.180 11.662 -18.041 1.00 70.94 366 ASN A O 1
ATOM 2931 N N . CYS A 1 367 ? 15.863 12.350 -15.928 1.00 74.94 367 CYS A N 1
ATOM 2932 C CA . CYS A 1 367 ? 15.461 13.716 -16.271 1.00 74.94 367 CYS A CA 1
ATOM 2933 C C . CYS A 1 367 ? 16.576 14.492 -16.985 1.00 74.94 367 CYS A C 1
ATOM 2935 O O . CYS A 1 367 ? 16.326 15.143 -17.996 1.00 74.94 367 CYS A O 1
ATOM 2937 N N . VAL A 1 368 ? 17.801 14.428 -16.454 1.00 72.38 368 VAL A N 1
ATOM 2938 C CA . VAL A 1 368 ? 18.963 15.124 -17.020 1.00 72.38 368 VAL A CA 1
ATOM 2939 C C . VAL A 1 368 ? 19.320 14.553 -18.386 1.00 72.38 368 VAL A C 1
ATOM 2941 O O . VAL A 1 368 ? 19.609 15.324 -19.288 1.00 72.38 368 VAL A O 1
ATOM 2944 N N . HIS A 1 369 ? 19.252 13.233 -18.564 1.00 69.00 369 HIS A N 1
ATOM 2945 C CA . HIS A 1 369 ? 19.495 12.591 -19.853 1.00 69.00 369 HIS A CA 1
ATOM 2946 C C . HIS A 1 369 ? 18.465 13.006 -20.910 1.00 69.00 369 HIS A C 1
ATOM 2948 O O . HIS A 1 369 ? 18.848 13.430 -21.992 1.00 69.00 369 HIS A O 1
ATOM 2954 N N . ILE A 1 370 ? 17.167 12.960 -20.589 1.00 67.25 370 ILE A N 1
ATOM 2955 C CA . ILE A 1 370 ? 16.113 13.410 -21.514 1.00 67.25 370 ILE A CA 1
ATOM 2956 C C . ILE A 1 370 ? 16.284 14.903 -21.849 1.00 67.25 370 ILE A C 1
ATOM 2958 O O . ILE A 1 370 ? 16.053 15.308 -22.984 1.00 67.25 370 ILE A O 1
ATOM 2962 N N . GLY A 1 371 ? 16.704 15.718 -20.876 1.00 63.47 371 GLY A N 1
ATOM 2963 C CA . GLY A 1 371 ? 16.907 17.157 -21.051 1.00 63.47 371 GLY A CA 1
ATOM 2964 C C . GLY A 1 371 ? 18.225 17.567 -21.723 1.00 63.47 371 GLY A C 1
ATOM 2965 O O . GLY A 1 371 ? 18.310 18.696 -22.197 1.00 63.47 371 GLY A O 1
ATOM 2966 N N . SER A 1 372 ? 19.248 16.704 -21.752 1.00 62.47 372 SER A N 1
ATOM 2967 C CA . SER A 1 372 ? 20.572 17.019 -22.315 1.00 62.47 372 SER A CA 1
ATOM 2968 C C . SER A 1 372 ? 20.738 16.636 -23.785 1.00 62.47 372 SER A C 1
ATOM 2970 O O . SER A 1 372 ? 21.703 17.070 -24.414 1.00 62.47 372 SER A O 1
ATOM 2972 N N . HIS A 1 373 ? 19.816 15.856 -24.351 1.00 58.78 373 HIS A N 1
ATOM 2973 C CA . HIS A 1 373 ? 19.791 15.584 -25.783 1.00 58.78 373 HIS A CA 1
ATOM 2974 C C . HIS A 1 373 ? 19.272 16.814 -26.548 1.00 58.78 373 HIS A C 1
ATOM 2976 O O . HIS A 1 373 ? 18.083 17.122 -26.519 1.00 58.78 373 HIS A O 1
ATOM 2982 N N . ASP A 1 374 ? 20.166 17.518 -27.252 1.00 48.12 374 ASP A N 1
ATOM 2983 C CA . ASP A 1 374 ? 19.779 18.468 -28.300 1.00 48.12 374 ASP A CA 1
ATOM 2984 C C . ASP A 1 374 ? 19.323 17.640 -29.513 1.00 48.12 374 ASP A C 1
ATOM 2986 O O . ASP A 1 374 ? 20.120 16.947 -30.141 1.00 48.12 374 ASP A O 1
ATOM 2990 N N . PHE A 1 375 ? 18.014 17.629 -29.779 1.00 51.34 375 PHE A N 1
ATOM 2991 C CA . PHE A 1 375 ? 17.290 16.690 -30.658 1.00 51.34 375 PHE A CA 1
ATOM 2992 C C . PHE A 1 375 ? 17.592 16.833 -32.164 1.00 51.34 375 PHE A C 1
ATOM 2994 O O . PHE A 1 375 ? 16.710 16.622 -33.003 1.00 51.34 375 PHE A O 1
ATOM 3001 N N . ARG A 1 376 ? 18.795 17.266 -32.545 1.00 45.88 376 ARG A N 1
ATOM 3002 C CA . ARG A 1 376 ? 19.028 17.810 -33.880 1.00 45.88 376 ARG A CA 1
ATOM 3003 C C . ARG A 1 376 ? 20.071 17.139 -34.755 1.00 45.88 376 ARG A C 1
ATOM 3005 O O . ARG A 1 376 ? 20.039 17.524 -35.918 1.00 45.88 376 ARG A O 1
ATOM 3012 N N . ASN A 1 377 ? 20.943 16.199 -34.344 1.00 43.69 377 ASN A N 1
ATOM 3013 C CA . ASN A 1 377 ? 22.048 15.871 -35.268 1.00 43.69 377 ASN A CA 1
ATOM 3014 C C . ASN A 1 377 ? 22.802 14.522 -35.221 1.00 43.69 377 ASN A C 1
ATOM 3016 O O . ASN A 1 377 ? 23.809 14.421 -35.925 1.00 43.69 377 ASN A O 1
ATOM 3020 N N . SER A 1 378 ? 22.364 13.450 -34.550 1.00 45.59 378 SER A N 1
ATOM 3021 C CA . SER A 1 378 ? 23.044 12.146 -34.729 1.00 45.59 378 SER A CA 1
ATOM 3022 C C . SER A 1 378 ? 22.146 10.904 -34.772 1.00 45.59 378 SER A C 1
ATOM 3024 O O . SER A 1 378 ? 21.109 10.797 -34.134 1.00 45.59 378 SER A O 1
ATOM 3026 N N . THR A 1 379 ? 22.543 9.902 -35.558 1.00 47.59 379 THR A N 1
ATOM 3027 C CA . THR A 1 379 ? 21.792 8.652 -35.792 1.00 47.59 379 THR A CA 1
ATOM 3028 C C . THR A 1 379 ? 21.648 7.760 -34.552 1.00 47.59 379 THR A C 1
ATOM 3030 O O . THR A 1 379 ? 20.765 6.905 -34.532 1.00 47.59 379 THR A O 1
ATOM 3033 N N . ILE A 1 380 ? 22.463 7.978 -33.515 1.00 48.41 380 ILE A N 1
ATOM 3034 C CA . ILE A 1 380 ? 22.342 7.341 -32.192 1.00 48.41 380 ILE A CA 1
ATOM 3035 C C . ILE A 1 380 ? 21.241 8.034 -31.357 1.00 48.41 380 ILE A C 1
ATOM 3037 O O . ILE A 1 380 ? 20.557 7.374 -30.578 1.00 48.41 380 ILE A O 1
ATOM 3041 N N . GLU A 1 381 ? 20.950 9.320 -31.610 1.00 50.00 381 GLU A N 1
ATOM 3042 C CA . GLU A 1 381 ? 19.794 10.050 -31.044 1.00 50.00 381 GLU A CA 1
ATOM 3043 C C . GLU A 1 381 ? 18.449 9.566 -31.614 1.00 50.00 381 GLU A C 1
ATOM 3045 O O . GLU A 1 381 ? 17.390 9.832 -31.049 1.00 50.00 381 GLU A O 1
ATOM 3050 N N . LYS A 1 382 ? 18.470 8.815 -32.722 1.00 47.50 382 LYS A N 1
ATOM 3051 C CA . LYS A 1 382 ? 17.265 8.381 -33.440 1.00 47.50 382 LYS A CA 1
ATOM 3052 C C . LYS A 1 382 ? 16.517 7.230 -32.755 1.00 47.50 382 LYS A C 1
ATOM 3054 O O . LYS A 1 382 ? 15.329 7.045 -33.009 1.00 47.50 382 LYS A O 1
ATOM 3059 N N . PHE A 1 383 ? 17.197 6.475 -31.886 1.00 51.47 383 PHE A N 1
ATOM 3060 C CA . PHE A 1 383 ? 16.671 5.249 -31.267 1.00 51.47 383 PHE A CA 1
ATOM 3061 C C . PHE A 1 383 ? 16.369 5.365 -29.766 1.00 51.47 383 PHE A C 1
ATOM 3063 O O . PHE A 1 383 ? 16.062 4.349 -29.150 1.00 51.47 383 PHE A O 1
ATOM 3070 N N . LYS A 1 384 ? 16.412 6.586 -29.198 1.00 55.25 384 LYS A N 1
ATOM 3071 C CA . LYS A 1 384 ? 15.973 6.922 -27.823 1.00 55.25 384 LYS A CA 1
ATOM 3072 C C . LYS A 1 384 ? 16.348 5.839 -26.812 1.00 55.25 384 LYS A C 1
ATOM 3074 O O . LYS A 1 384 ? 15.493 5.213 -26.182 1.00 55.25 384 LYS A O 1
ATOM 3079 N N . LEU A 1 385 ? 17.652 5.594 -26.728 1.00 57.81 385 LEU A N 1
ATOM 3080 C CA . LEU A 1 385 ? 18.231 4.646 -25.792 1.00 57.81 385 LEU A CA 1
ATOM 3081 C C . LEU A 1 385 ? 17.832 5.025 -24.357 1.00 57.81 385 LEU A C 1
ATOM 3083 O O . LEU A 1 385 ? 17.719 6.213 -24.047 1.00 57.81 385 LEU A O 1
ATOM 3087 N N . PRO A 1 386 ? 17.623 4.046 -23.462 1.00 56.84 386 PRO A N 1
ATOM 3088 C CA . PRO A 1 386 ? 17.463 4.341 -22.049 1.00 56.84 386 PRO A CA 1
ATOM 3089 C C . PRO A 1 386 ? 18.648 5.183 -21.537 1.00 56.84 386 PRO A C 1
ATOM 3091 O O . PRO A 1 386 ? 19.777 4.971 -21.985 1.00 56.84 386 PRO A O 1
ATOM 3094 N N . PRO A 1 387 ? 18.447 6.054 -20.531 1.00 54.12 387 PRO A N 1
ATOM 3095 C CA . PRO A 1 387 ? 19.502 6.884 -19.926 1.00 54.12 387 PRO A CA 1
ATOM 3096 C C . PRO A 1 387 ? 20.740 6.112 -19.458 1.00 54.12 387 PRO A C 1
ATOM 3098 O O . PRO A 1 387 ? 21.822 6.680 -19.320 1.00 54.12 387 PRO A O 1
ATOM 3101 N N . LEU A 1 388 ? 20.575 4.808 -19.244 1.00 52.91 388 LEU A N 1
ATOM 3102 C CA . LEU A 1 388 ? 21.590 3.846 -18.830 1.00 52.91 388 LEU A CA 1
ATOM 3103 C C . LEU A 1 388 ? 22.608 3.501 -19.940 1.00 52.91 388 LEU A C 1
ATOM 3105 O O . LEU A 1 388 ? 23.623 2.882 -19.645 1.00 52.91 388 LEU A O 1
ATOM 3109 N N . TYR A 1 389 ? 22.361 3.915 -21.186 1.00 55.06 389 TYR A N 1
ATOM 3110 C CA . TYR A 1 389 ? 23.234 3.709 -22.353 1.00 55.06 389 TYR A CA 1
ATOM 3111 C C . TYR A 1 389 ? 23.875 5.011 -22.859 1.00 55.06 389 TYR A C 1
ATOM 3113 O O . TYR A 1 389 ? 24.320 5.104 -24.003 1.00 55.06 389 TYR A O 1
ATOM 3121 N N . ASN A 1 390 ? 23.902 6.049 -22.022 1.00 56.66 390 ASN A N 1
ATOM 3122 C CA . ASN A 1 390 ? 24.477 7.335 -22.390 1.00 56.66 390 ASN A CA 1
ATOM 3123 C C . ASN A 1 390 ? 26.015 7.277 -22.391 1.00 56.66 390 ASN A C 1
ATOM 3125 O O . ASN A 1 390 ? 26.626 7.029 -21.354 1.00 56.66 390 ASN A O 1
ATOM 3129 N N . SER A 1 391 ? 26.642 7.599 -23.525 1.00 54.50 391 SER A N 1
ATOM 3130 C CA . SER A 1 391 ? 28.104 7.633 -23.696 1.00 54.50 391 SER A CA 1
ATOM 3131 C C . SER A 1 391 ? 28.822 8.651 -22.801 1.00 54.50 391 SER A C 1
ATOM 3133 O O . SER A 1 391 ? 30.037 8.581 -22.643 1.00 54.50 391 SER A O 1
ATOM 3135 N N . ASN A 1 392 ? 28.089 9.612 -22.228 1.00 53.88 392 ASN A N 1
ATOM 3136 C CA . ASN A 1 392 ? 28.656 10.684 -21.406 1.00 53.88 392 ASN A CA 1
ATOM 3137 C C . ASN A 1 392 ? 28.861 10.303 -19.928 1.00 53.88 392 ASN A C 1
ATOM 3139 O O . ASN A 1 392 ? 29.478 11.071 -19.190 1.00 53.88 392 ASN A O 1
ATOM 3143 N N . LEU A 1 393 ? 28.347 9.156 -19.471 1.00 60.50 393 LEU A N 1
ATOM 3144 C CA . LEU A 1 393 ? 28.475 8.701 -18.084 1.00 60.50 393 LEU A CA 1
ATOM 3145 C C . LEU A 1 393 ? 29.195 7.354 -18.015 1.00 60.50 393 LEU A C 1
ATOM 3147 O O . LEU A 1 393 ? 28.977 6.465 -18.829 1.00 60.50 393 LEU A O 1
ATOM 3151 N N . ASN A 1 394 ? 30.055 7.202 -17.009 1.00 68.38 394 ASN A N 1
ATOM 3152 C CA . ASN A 1 394 ? 30.821 5.978 -16.807 1.00 68.38 394 ASN A CA 1
ATOM 3153 C C . ASN A 1 394 ? 29.883 4.823 -16.403 1.00 68.38 394 ASN A C 1
ATOM 3155 O O . ASN A 1 394 ? 29.130 4.957 -15.434 1.00 68.38 394 ASN A O 1
ATOM 3159 N N . THR A 1 395 ? 29.960 3.681 -17.093 1.00 71.94 395 THR A N 1
ATOM 3160 C CA . THR A 1 395 ? 29.137 2.478 -16.853 1.00 71.94 395 THR A CA 1
ATOM 3161 C C . THR A 1 395 ? 29.128 2.057 -15.380 1.00 71.94 395 THR A C 1
ATOM 3163 O O . THR A 1 395 ? 28.087 1.699 -14.834 1.00 71.94 395 THR A O 1
ATOM 3166 N N . ILE A 1 396 ? 30.264 2.197 -14.686 1.00 77.00 396 ILE A N 1
ATOM 3167 C CA . ILE A 1 396 ? 30.408 1.872 -13.255 1.00 77.00 396 ILE A CA 1
ATOM 3168 C C . ILE A 1 396 ? 29.445 2.692 -12.384 1.00 77.00 396 ILE A C 1
ATOM 3170 O O . ILE A 1 396 ? 28.847 2.175 -11.439 1.00 77.00 396 ILE A O 1
ATOM 3174 N N . PHE A 1 397 ? 29.279 3.976 -12.701 1.00 79.75 397 PHE A N 1
ATOM 3175 C CA . PHE A 1 397 ? 28.415 4.873 -11.942 1.00 79.75 397 PHE A CA 1
ATOM 3176 C C . PHE A 1 397 ? 26.936 4.497 -12.109 1.00 79.75 397 PHE A C 1
ATOM 3178 O O . PHE A 1 397 ? 26.182 4.471 -11.136 1.00 79.75 397 PHE A O 1
ATOM 3185 N N . ILE A 1 398 ? 26.545 4.125 -13.329 1.00 75.81 398 ILE A N 1
ATOM 3186 C CA . ILE A 1 398 ? 25.185 3.697 -13.671 1.00 75.81 398 ILE A CA 1
ATOM 3187 C C . ILE A 1 398 ? 24.819 2.390 -12.951 1.00 75.81 398 ILE A C 1
ATOM 3189 O O . ILE A 1 398 ? 23.741 2.286 -12.357 1.00 75.81 398 ILE A O 1
ATOM 3193 N N . VAL A 1 399 ? 25.732 1.413 -12.942 1.00 80.94 399 VAL A N 1
ATOM 3194 C CA . VAL A 1 399 ? 25.543 0.149 -12.212 1.00 80.94 399 VAL A CA 1
ATOM 3195 C C . VAL A 1 399 ? 25.414 0.405 -10.713 1.00 80.94 399 VAL A C 1
ATOM 3197 O O . VAL A 1 399 ? 24.483 -0.100 -10.088 1.00 80.94 399 VAL A O 1
ATOM 3200 N N . SER A 1 400 ? 26.300 1.222 -10.136 1.00 84.44 400 SER A N 1
ATOM 3201 C CA . SER A 1 400 ? 26.272 1.558 -8.706 1.00 84.44 400 SER A CA 1
ATOM 3202 C C . SER A 1 400 ? 24.934 2.173 -8.288 1.00 84.44 400 SER A C 1
ATOM 3204 O O . SER A 1 400 ? 24.321 1.751 -7.305 1.00 84.44 400 SER A O 1
ATOM 3206 N N . LEU A 1 401 ? 24.422 3.115 -9.081 1.00 83.81 401 LEU A N 1
ATOM 3207 C CA . LEU A 1 401 ? 23.151 3.766 -8.796 1.00 83.81 401 LEU A CA 1
ATOM 3208 C C . LEU A 1 401 ? 21.956 2.809 -8.907 1.00 83.81 401 LEU A C 1
ATOM 3210 O O . LEU A 1 401 ? 21.033 2.858 -8.092 1.00 83.81 401 LEU A O 1
ATOM 3214 N N . SER A 1 402 ? 21.986 1.913 -9.891 1.00 82.50 402 SER A N 1
ATOM 3215 C CA . SER A 1 402 ? 20.943 0.903 -10.091 1.00 82.50 402 SER A CA 1
ATOM 3216 C C . SER A 1 402 ? 20.930 -0.109 -8.943 1.00 82.50 402 SER A C 1
ATOM 3218 O O . SER A 1 402 ? 19.872 -0.402 -8.387 1.00 82.50 402 SER A O 1
ATOM 3220 N N . MET A 1 403 ? 22.107 -0.562 -8.505 1.00 87.44 403 MET A N 1
ATOM 3221 C CA . MET A 1 403 ? 22.268 -1.407 -7.318 1.00 87.44 403 MET A CA 1
ATOM 3222 C C . MET A 1 403 ? 21.733 -0.726 -6.060 1.00 87.44 403 MET A C 1
ATOM 3224 O O . MET A 1 403 ? 21.016 -1.344 -5.272 1.00 87.44 403 MET A O 1
ATOM 3228 N N . PHE A 1 404 ? 22.038 0.560 -5.885 1.00 88.56 404 PHE A N 1
ATOM 3229 C CA . PHE A 1 404 ? 21.569 1.320 -4.736 1.00 88.56 404 PHE A CA 1
ATOM 3230 C C . PHE A 1 404 ? 20.040 1.435 -4.718 1.00 88.56 404 PHE A C 1
ATOM 3232 O O . PHE A 1 404 ? 19.413 1.117 -3.704 1.00 88.56 404 PHE A O 1
ATOM 3239 N N . HIS A 1 405 ? 19.424 1.762 -5.859 1.00 88.56 405 HIS A N 1
ATOM 3240 C CA . HIS A 1 405 ? 17.966 1.800 -6.009 1.00 88.56 405 HIS A CA 1
ATOM 3241 C C . HIS A 1 405 ? 17.314 0.466 -5.633 1.00 88.56 405 HIS A C 1
ATOM 3243 O O . HIS A 1 405 ? 16.391 0.439 -4.819 1.00 88.56 405 HIS A O 1
ATOM 3249 N N . TYR A 1 406 ? 17.811 -0.653 -6.161 1.00 89.06 406 TYR A N 1
ATOM 3250 C CA . TYR A 1 406 ? 17.196 -1.959 -5.914 1.00 89.06 406 TYR A CA 1
ATOM 3251 C C . TYR A 1 406 ? 17.487 -2.531 -4.527 1.00 89.06 406 TYR A C 1
ATOM 3253 O O . TYR A 1 406 ? 16.628 -3.220 -3.972 1.00 89.06 406 TYR A O 1
ATOM 3261 N N . SER A 1 407 ? 18.617 -2.185 -3.903 1.00 88.94 407 SER A N 1
ATOM 3262 C CA . SER A 1 407 ? 18.890 -2.570 -2.511 1.00 88.94 407 SER A CA 1
ATOM 3263 C C . SER A 1 407 ? 17.864 -1.992 -1.525 1.00 88.94 407 SER A C 1
ATOM 3265 O O . SER A 1 407 ? 17.562 -2.621 -0.508 1.00 88.94 407 SER A O 1
ATOM 3267 N N . SER A 1 408 ? 17.226 -0.865 -1.874 1.00 89.56 408 SER A N 1
ATOM 3268 C CA . SER A 1 408 ? 16.145 -0.271 -1.079 1.00 89.56 408 SER A CA 1
ATOM 3269 C C . SER A 1 408 ? 14.937 -1.194 -0.881 1.00 89.56 408 SER A C 1
ATOM 3271 O O . SER A 1 408 ? 14.217 -1.028 0.102 1.00 89.56 408 SER A O 1
ATOM 3273 N N . CYS A 1 409 ? 14.717 -2.189 -1.750 1.00 89.75 409 CYS A N 1
ATOM 3274 C CA . CYS A 1 409 ? 13.613 -3.146 -1.608 1.00 89.75 409 CYS A CA 1
ATOM 3275 C C . CYS A 1 409 ? 13.770 -3.993 -0.343 1.00 89.75 409 CYS A C 1
ATOM 3277 O O . CYS A 1 409 ? 12.817 -4.186 0.407 1.00 89.75 409 CYS A O 1
ATOM 3279 N N . ILE A 1 410 ? 14.997 -4.439 -0.057 1.00 90.25 410 ILE A N 1
ATOM 3280 C CA . ILE A 1 410 ? 15.294 -5.227 1.144 1.00 90.25 410 ILE A CA 1
ATOM 3281 C C . ILE A 1 410 ? 15.100 -4.353 2.384 1.00 90.25 410 ILE A C 1
ATOM 3283 O O . ILE A 1 410 ? 14.439 -4.759 3.338 1.00 90.25 410 ILE A O 1
ATOM 3287 N N . THR A 1 411 ? 15.617 -3.122 2.361 1.00 90.81 411 THR A N 1
ATOM 3288 C CA . THR A 1 411 ? 15.449 -2.177 3.472 1.00 90.81 411 THR A CA 1
ATOM 3289 C C . THR A 1 411 ? 13.974 -1.859 3.726 1.00 90.81 411 THR A C 1
ATOM 3291 O O . THR A 1 411 ? 13.547 -1.807 4.877 1.00 90.81 411 THR A O 1
ATOM 3294 N N . ARG A 1 412 ? 13.172 -1.705 2.669 1.00 91.56 412 ARG A N 1
ATOM 3295 C CA . ARG A 1 412 ? 11.727 -1.470 2.754 1.00 91.56 412 ARG A CA 1
ATOM 3296 C C . ARG A 1 412 ? 10.981 -2.658 3.363 1.00 91.56 412 ARG A C 1
ATOM 3298 O O . ARG A 1 412 ? 10.162 -2.458 4.262 1.00 91.56 412 ARG A O 1
ATOM 3305 N N . ALA A 1 413 ? 11.304 -3.880 2.942 1.00 90.44 413 ALA A N 1
ATOM 3306 C CA . ALA A 1 413 ? 10.733 -5.091 3.522 1.00 90.44 413 ALA A CA 1
ATOM 3307 C C . ALA A 1 413 ? 11.064 -5.221 5.020 1.00 90.44 413 ALA A C 1
ATOM 3309 O O . ALA A 1 413 ? 10.179 -5.507 5.828 1.00 90.44 413 ALA A O 1
ATOM 3310 N N . LEU A 1 414 ? 12.309 -4.921 5.408 1.00 91.19 414 LEU A N 1
ATOM 3311 C CA . LEU A 1 414 ? 12.731 -4.904 6.812 1.00 91.19 414 LEU A CA 1
ATOM 3312 C C . LEU A 1 414 ? 11.979 -3.845 7.628 1.00 91.19 414 LEU A C 1
ATOM 3314 O O . LEU A 1 414 ? 11.502 -4.148 8.720 1.00 91.19 414 LEU A O 1
ATOM 3318 N N . LEU A 1 415 ? 11.811 -2.625 7.103 1.00 91.44 415 LEU A N 1
ATOM 3319 C CA . LEU A 1 415 ? 11.018 -1.579 7.764 1.00 91.44 415 LEU A CA 1
ATOM 3320 C C . LEU A 1 415 ? 9.571 -2.030 8.005 1.00 91.44 415 LEU A C 1
ATOM 3322 O O . LEU A 1 415 ? 9.028 -1.793 9.085 1.00 91.44 415 LEU A O 1
ATOM 3326 N N . CYS A 1 416 ? 8.958 -2.703 7.027 1.00 87.94 416 CYS A N 1
ATOM 3327 C CA . CYS A 1 416 ? 7.610 -3.248 7.172 1.00 87.94 416 CYS A CA 1
ATOM 3328 C C . CYS A 1 416 ? 7.547 -4.331 8.259 1.00 87.94 416 CYS A C 1
ATOM 3330 O O . CYS A 1 416 ? 6.633 -4.321 9.082 1.00 87.94 416 CYS A O 1
ATOM 3332 N N . PHE A 1 417 ? 8.535 -5.229 8.298 1.00 85.81 417 PHE A N 1
ATOM 3333 C CA . PHE A 1 417 ? 8.628 -6.281 9.310 1.00 85.81 417 PHE A CA 1
ATOM 3334 C C . PHE A 1 417 ? 8.760 -5.710 10.730 1.00 85.81 417 PHE A C 1
ATOM 3336 O O . PHE A 1 417 ? 7.983 -6.075 11.614 1.00 85.81 417 PHE A O 1
ATOM 3343 N N . PHE A 1 418 ? 9.682 -4.764 10.941 1.00 86.44 418 PHE A N 1
ATOM 3344 C CA . PHE A 1 418 ? 9.881 -4.136 12.249 1.00 86.44 418 PHE A CA 1
ATOM 3345 C C . PHE A 1 418 ? 8.644 -3.371 12.724 1.00 86.44 418 PHE A C 1
ATOM 3347 O O . PHE A 1 418 ? 8.322 -3.416 13.911 1.00 86.44 418 PHE A O 1
ATOM 3354 N N . TYR A 1 419 ? 7.926 -2.702 11.818 1.00 84.50 419 TYR A N 1
ATOM 3355 C CA . TYR A 1 419 ? 6.671 -2.036 12.165 1.00 84.50 419 TYR A CA 1
ATOM 3356 C C . TYR A 1 419 ? 5.598 -3.036 12.628 1.00 84.50 419 TYR A C 1
ATOM 3358 O O . TYR A 1 419 ? 4.971 -2.812 13.664 1.00 84.50 419 TYR A O 1
ATOM 3366 N N . CYS A 1 420 ? 5.428 -4.160 11.921 1.00 74.50 420 CYS A N 1
ATOM 3367 C CA . CYS A 1 420 ? 4.463 -5.199 12.296 1.00 74.50 420 CYS A CA 1
ATOM 3368 C C . CYS A 1 420 ? 4.790 -5.840 13.652 1.00 74.50 420 CYS A C 1
ATOM 3370 O O . CYS A 1 420 ? 3.922 -5.888 14.519 1.00 74.50 420 CYS A O 1
ATOM 3372 N N . GLN A 1 421 ? 6.041 -6.255 13.877 1.00 72.19 421 GLN A N 1
ATOM 3373 C CA . GLN A 1 421 ? 6.463 -6.856 15.150 1.00 72.19 421 GLN A CA 1
ATOM 3374 C C . GLN A 1 421 ? 6.268 -5.889 16.324 1.00 72.19 421 GLN A C 1
ATOM 3376 O O . GLN A 1 421 ? 5.840 -6.253 17.416 1.00 72.19 421 GLN A O 1
ATOM 3381 N N . SER A 1 422 ? 6.557 -4.616 16.078 1.00 63.81 422 SER A N 1
ATOM 3382 C CA . SER A 1 422 ? 6.376 -3.547 17.043 1.00 63.81 422 SER A CA 1
ATOM 3383 C C . SER A 1 422 ? 4.903 -3.262 17.374 1.00 63.81 422 SER A C 1
ATOM 3385 O O . SER A 1 422 ? 4.657 -2.594 18.373 1.00 63.81 422 SER A O 1
ATOM 3387 N N . SER A 1 423 ? 3.948 -3.696 16.548 1.00 55.09 423 SER A N 1
ATOM 3388 C CA . SER A 1 423 ? 2.509 -3.524 16.781 1.00 55.09 423 SER A CA 1
ATOM 3389 C C . SER A 1 423 ? 1.889 -4.656 17.612 1.00 55.09 423 SER A C 1
ATOM 3391 O O . SER A 1 423 ? 0.752 -4.506 18.064 1.00 55.09 423 SER A O 1
ATOM 3393 N N . GLU A 1 424 ? 2.583 -5.786 17.771 1.00 43.78 424 GLU A N 1
ATOM 3394 C CA . GLU A 1 424 ? 2.110 -6.952 18.534 1.00 43.78 424 GLU A CA 1
ATOM 3395 C C . GLU A 1 424 ? 2.493 -6.891 20.025 1.00 43.78 424 GLU A C 1
ATOM 3397 O O . GLU A 1 424 ? 1.785 -7.466 20.853 1.00 43.78 424 GLU A O 1
ATOM 3402 N N . ASN A 1 425 ? 3.559 -6.152 20.359 1.00 33.09 425 ASN A N 1
ATOM 3403 C CA . ASN A 1 425 ? 4.008 -5.844 21.727 1.00 33.09 425 ASN A CA 1
ATOM 3404 C C . ASN A 1 425 ? 3.435 -4.508 22.215 1.00 33.09 425 ASN A C 1
ATOM 3406 O O . ASN A 1 425 ? 2.962 -4.446 23.374 1.00 33.09 425 ASN A O 1
#

pLDDT: mean 75.96, std 20.09, range [26.84, 96.5]

Radius of gyration: 29.25 Å; chains: 1; bounding box: 84×66×80 Å

Sequence (425 aa):
MLFQYRKKNPGKSLENVYMVCSTVSSMILRTIAKAEGFHFIDTLTGFKWIGNKALELQSAGKEVIFGFEEAIGYMCSMAVVDKDGVSAAYQLATCASYLYSQGKTINQQLQEIYDKYGTLSLMLQLLLIDIFLPFVALLEILTVNSSTWQFSSELCWFYNGSEVFFNTLTLWLTLCLNFHVISLWNLHNRNITTYGVKDASIACDESSECLVTNERGVSNETYEASTSKETASREINIDYRKKKKRNDFSIILPSAMIWFFCFSLSIPSFVLSAVLNFKDESICVIIEHTFGDTLQWVLLVFRVFLPMPLLLLSVVILVIKLVKSSIRDKESSSSKASFDIKRLVIFSLAMSFLYLIASFQRNMFNCVHIGSHDFRNSTIEKFKLPPLYNSNLNTIFIVSLSMFHYSSCITRALLCFFYCQSSEN

Organism: Acanthoscelides obtectus (NCBI:txid200917)

InterPro domains:
  IPR005846 Alpha-D-phosphohexomutase, alpha/beta/alpha domain III [PF02880] (4-117)
  IPR016055 Alpha-D-phosphohexomutase, alpha/beta/alpha I/II/III [SSF53738] (18-118)